Protein AF-A0A954G5I2-F1 (afdb_monomer_lite)

Sequence (548 aa):
NIELRSRTQVAGCYADHWAALVDDCKLTKLRSKATLVASGCFEQPAVFQNNDLPGVMLGSAAQRLMHLYAVKPCERAVVLAANSDGYRLALELDQAGVQVAAVIDLRSSPEETLYRDHVVEQGIPVYQQHAIYEALPTAGKTGVQAAVVCRLDDAGNVDLSSRVSIECDAIVMSVGWAPNASIFYQAGGRFEYNEQVEQLIPKADCPAGLFAAGRLNGVYDWIEQVADGTRAGLEAAAFLGNYSGSLPAAIVHRGTAPSHPYPIVAHPGKKNFVDLDEDLHLADFKNAHQEGFDNIELLKRYTTVGMGPSQGKLSNMNAVRILARLNQTGINETGTTTARPFYQPVPLKHLAGRRFHPQRRTPLDAWHNQAGALMIHAGAWLRPEYYQQTGKTREDCIYEEACNIRQNVGLIDVSTLGKLEICGPDAARFLERIYTGRFVKQKPGSLRYGLACDETGVIIEDGVIARIDDERFYVTATSSGAAAFYREMQRWAQIWEMDVTLVNATGQLAAMNIAGPHSRMVLQQLADSNLDAESFAYLSVRSARVAG

Radius of gyration: 38.22 Å; chains: 1; bounding box: 86×47×101 Å

pLDDT: mean 94.43, std 4.15, range [70.0, 98.81]

Foldseek 3Di:
DDDDDPQWDQQAAAPQQWTWIDHPPFTDIDHDPFDEDAPAWDFADFWAAPCLFPQNEELVVCCCCCPVVVHLRFQEEEFEEAALSSLVSLVSNVVSNHHYQAYEYCAQDYFPDPSVVVCVVVVHHYHHQKAFHYFDADPVSRFGQWTWMFHADPVRAGDPVRTDITGTRHYYYGAAIEALCQRVVSNVWDWDQDPQQLYTETDPPGDQRYHYADNNRVHDDPVLRVLRVVLRVQVNCVSVVNHDDDRDDHDDDDGHHSHDNASYHDDPDFQGDLANQQSDHLVLLVVCVVVPLLALVSSCVRRVALVGQQSNSHRQSNSLSSSCVVVVHDSRVSDGDHRDGRSHDDPVCNVCDDDDLQADEAPCNVVCVVQQFDWDDQARYTAGPFHDDPPDDPVRRVVVQVVCLAADKDKGWPLLWWKKKKFDPCRQVLCVVQWPDHRLPPAAQFKDKTFGADPVRHTQWIFIWHRNHNGMIITITGNNRNVVVLVVSVVVCVVVVPGIDMDGCSVVDTDMDMGYPCSQVVFVVFWPDDCDCVRPPPRGDDDTGGND

Secondary structure (DSSP, 8-state):
-----TT-EEEEEEGGGEEEEE-SS-EEEEE-SSEEE---EEEPPPB-BTTTSTTEEEHHHHHHHHHHH-----SEEEEEESSHHHHHHHHHHHHTT-EEEEEEE--SS----HHHHHHHHTT--EEETEEEEEEEEPTTSSSEEEEEEEEB-TTS-B-GGG-EEEE-SEEEEE--EEE--HHHHHTT--EEEETTTTEEEE-S-PPTTEEE-GGGGT--SHHHHHHHHHHHHHHHHHHTTS--SPPPPPP---SS-SS-S--B---SSS-BEEETTTTEEHHHHHHHHHTT--SHHHHHHHH-TT-STTTTTTTHHHHHHHHHHHHT--HHHH--PPP-S-SS---HHHHH-S-----B--TTHHHHHHTTEEEEEETTEEEEEEE--TT--HHHHHHHHHHHHHHS-EEEE-TTSEEEEEESTTHHHHHHHHBSS--TTPPTTEEEEEEEE-TTS-EEEEEEEEE-SSSEEEEEE-TTTHHHHHHHHHHHHHHTT---EEEE-TTT---EEEESTTHHHHHHTTBSS--STTTS-TTB-----B--

Structure (mmCIF, N/CA/C/O backbone):
data_AF-A0A954G5I2-F1
#
_entry.id   AF-A0A954G5I2-F1
#
loop_
_atom_site.group_PDB
_atom_site.id
_atom_site.type_symbol
_atom_site.label_atom_id
_atom_site.label_alt_id
_atom_site.label_comp_id
_atom_site.label_asym_id
_atom_site.label_entity_id
_atom_site.label_seq_id
_atom_site.pdbx_PDB_ins_code
_atom_site.Cartn_x
_atom_site.Cartn_y
_atom_site.Cartn_z
_atom_site.occupancy
_atom_site.B_iso_or_equiv
_atom_site.auth_seq_id
_atom_site.auth_comp_id
_atom_site.auth_asym_id
_atom_site.auth_atom_id
_atom_site.pdbx_PDB_model_num
ATOM 1 N N . ASN A 1 1 ? -19.754 -16.798 -13.373 1.00 83.12 1 ASN A N 1
ATOM 2 C CA . ASN A 1 1 ? -18.903 -15.588 -13.517 1.00 83.12 1 ASN A CA 1
ATOM 3 C C . ASN A 1 1 ? -18.565 -14.947 -12.161 1.00 83.12 1 ASN A C 1
ATOM 5 O O . ASN A 1 1 ? -18.223 -13.773 -12.139 1.00 83.12 1 ASN A O 1
ATOM 9 N N . ILE A 1 2 ? -18.620 -15.688 -11.048 1.00 93.81 2 ILE A N 1
ATOM 10 C CA . ILE A 1 2 ? -18.287 -15.176 -9.712 1.00 93.81 2 ILE A CA 1
ATOM 11 C C . ILE A 1 2 ? -16.994 -15.856 -9.272 1.00 93.81 2 ILE A C 1
ATOM 13 O O . ILE A 1 2 ? -16.891 -17.078 -9.356 1.00 93.81 2 ILE A O 1
ATOM 17 N N . GLU A 1 3 ? -16.024 -15.067 -8.821 1.00 95.62 3 GLU A N 1
ATOM 18 C CA . GLU A 1 3 ? -14.787 -15.559 -8.224 1.00 95.62 3 GLU A CA 1
ATOM 19 C C . GLU A 1 3 ? -14.719 -15.070 -6.775 1.00 95.62 3 GLU A C 1
ATOM 21 O O . GLU A 1 3 ? -14.665 -13.867 -6.522 1.00 95.62 3 GLU A O 1
ATOM 26 N N . LEU A 1 4 ? -14.731 -16.004 -5.824 1.00 96.06 4 LEU A N 1
ATOM 27 C CA . LEU A 1 4 ? -14.560 -15.701 -4.407 1.00 96.06 4 LEU A CA 1
ATOM 28 C C . LEU A 1 4 ? -13.098 -15.918 -4.014 1.00 96.06 4 LEU A C 1
ATOM 30 O O . LEU A 1 4 ? -12.570 -17.019 -4.157 1.00 96.06 4 LEU A O 1
ATOM 34 N N . ARG A 1 5 ? -12.459 -14.877 -3.474 1.00 95.38 5 ARG A N 1
ATOM 35 C CA . ARG A 1 5 ? -11.081 -14.936 -2.975 1.00 95.38 5 ARG A CA 1
ATOM 36 C C . ARG A 1 5 ? -11.032 -14.689 -1.471 1.00 95.38 5 ARG A C 1
ATOM 38 O O . ARG A 1 5 ? -10.978 -13.550 -1.019 1.00 95.38 5 ARG A O 1
ATOM 45 N N . SER A 1 6 ? -11.043 -15.767 -0.690 1.00 95.19 6 SER A N 1
ATOM 46 C CA . SER A 1 6 ? -10.758 -15.708 0.750 1.00 95.19 6 SER A CA 1
ATOM 47 C C . SER A 1 6 ? -9.262 -15.496 1.013 1.00 95.19 6 SER A C 1
ATOM 49 O O . SER A 1 6 ? -8.444 -15.757 0.132 1.00 95.19 6 SER A O 1
ATOM 51 N N . ARG A 1 7 ? -8.891 -15.058 2.228 1.00 94.56 7 ARG A N 1
ATOM 52 C CA . ARG A 1 7 ? -7.486 -14.775 2.617 1.00 94.56 7 ARG A CA 1
ATOM 53 C C . ARG A 1 7 ? -6.759 -13.858 1.623 1.00 94.56 7 ARG A C 1
ATOM 55 O O . ARG A 1 7 ? -5.564 -13.977 1.394 1.00 94.56 7 ARG A O 1
ATOM 62 N N . THR A 1 8 ? -7.519 -12.966 1.000 1.00 96.19 8 THR A N 1
ATOM 63 C CA . THR A 1 8 ? -7.026 -11.998 0.031 1.00 96.19 8 THR A CA 1
ATOM 64 C C . THR A 1 8 ? -7.423 -10.622 0.517 1.00 96.19 8 THR A C 1
ATOM 66 O O . THR A 1 8 ? -8.597 -10.347 0.758 1.00 96.19 8 THR A O 1
ATOM 69 N N . GLN A 1 9 ? -6.437 -9.758 0.670 1.00 95.38 9 GLN A N 1
ATOM 70 C CA . GLN A 1 9 ? -6.622 -8.397 1.121 1.00 95.38 9 GLN A CA 1
ATOM 71 C C . GLN A 1 9 ? -6.564 -7.448 -0.074 1.00 95.38 9 GLN A C 1
ATOM 73 O O . GLN A 1 9 ? -5.638 -7.517 -0.880 1.00 95.38 9 GLN A O 1
ATOM 78 N N . VAL A 1 10 ? -7.488 -6.492 -0.153 1.00 96.50 10 VAL A N 1
ATOM 79 C CA . VAL A 1 10 ? -7.258 -5.287 -0.959 1.00 96.50 10 VAL A CA 1
ATOM 80 C C . VAL A 1 10 ? -6.216 -4.442 -0.224 1.00 96.50 10 VAL A C 1
ATOM 82 O O . VAL A 1 10 ? -6.497 -3.859 0.821 1.00 96.50 10 VAL A O 1
ATOM 85 N N . ALA A 1 11 ? -4.979 -4.443 -0.711 1.00 95.69 11 ALA A N 1
ATOM 86 C CA . ALA A 1 11 ? -3.863 -3.742 -0.087 1.00 95.69 11 ALA A CA 1
ATOM 87 C C . ALA A 1 11 ? -3.871 -2.244 -0.410 1.00 95.69 11 ALA A C 1
ATOM 89 O O . ALA A 1 11 ? -3.424 -1.441 0.407 1.00 95.69 11 ALA A O 1
ATOM 90 N N . GLY A 1 12 ? -4.412 -1.863 -1.567 1.00 96.00 12 GLY A N 1
ATOM 91 C CA . GLY A 1 12 ? -4.713 -0.471 -1.862 1.00 96.00 12 GLY A CA 1
ATOM 92 C C . GLY A 1 12 ? -5.474 -0.271 -3.164 1.00 96.00 12 GLY A C 1
ATOM 93 O O . GLY A 1 12 ? -5.470 -1.149 -4.034 1.00 96.00 12 GLY A O 1
ATOM 94 N N . CYS A 1 13 ? -6.114 0.891 -3.273 1.00 95.12 13 CYS A N 1
ATOM 95 C CA . CYS A 1 13 ? -6.823 1.347 -4.466 1.00 95.12 13 CYS A CA 1
ATOM 96 C C . CYS A 1 13 ? -6.129 2.565 -5.086 1.00 95.12 13 CYS A C 1
ATOM 98 O O . CYS A 1 13 ? -5.513 3.371 -4.389 1.00 95.12 13 CYS A O 1
ATOM 100 N N . TYR A 1 14 ? -6.215 2.663 -6.409 1.00 93.00 14 TYR A N 1
ATOM 101 C CA . TYR A 1 14 ? -5.555 3.675 -7.227 1.00 93.00 14 TYR A CA 1
ATOM 102 C C . TYR A 1 14 ? -6.529 4.207 -8.287 1.00 93.00 14 TYR A C 1
ATOM 104 O O . TYR A 1 14 ? -7.643 3.696 -8.438 1.00 93.00 14 TYR A O 1
ATOM 112 N N . ALA A 1 15 ? -6.090 5.217 -9.041 1.00 87.75 15 ALA A N 1
ATOM 113 C CA . ALA A 1 15 ? -6.843 5.762 -10.167 1.00 87.75 15 ALA A CA 1
ATOM 114 C C . ALA A 1 15 ? -7.270 4.671 -11.172 1.00 87.75 15 ALA A C 1
ATOM 116 O O . ALA A 1 15 ? -6.681 3.589 -11.238 1.00 87.75 15 ALA A O 1
ATOM 117 N N . ASP A 1 16 ? -8.301 4.966 -11.966 1.00 86.25 16 ASP A N 1
ATOM 118 C CA . ASP A 1 16 ? -8.816 4.086 -13.023 1.00 86.25 16 ASP A CA 1
ATOM 119 C C . ASP A 1 16 ? -9.305 2.704 -12.547 1.00 86.25 16 ASP A C 1
ATOM 121 O O . ASP A 1 16 ? -9.186 1.712 -13.280 1.00 86.25 16 ASP A O 1
ATOM 125 N N . HIS A 1 17 ? -9.855 2.646 -11.327 1.00 89.19 17 HIS A N 1
ATOM 126 C CA . HIS A 1 17 ? -10.379 1.433 -10.682 1.00 89.19 17 HIS A CA 1
ATOM 127 C C . HIS A 1 17 ? -9.342 0.308 -10.556 1.00 89.19 17 HIS A C 1
ATOM 129 O O . HIS A 1 17 ? -9.645 -0.882 -10.694 1.00 89.19 17 HIS A O 1
ATOM 135 N N . TRP A 1 18 ? -8.093 0.686 -10.293 1.00 94.62 18 TRP A N 1
ATOM 136 C CA . TRP A 1 18 ? -7.023 -0.256 -10.006 1.00 94.62 18 TRP A CA 1
ATOM 137 C C . TRP A 1 18 ? -6.984 -0.625 -8.526 1.00 94.62 18 TRP A C 1
ATOM 139 O O . TRP A 1 18 ? -7.002 0.238 -7.650 1.00 94.62 18 TRP A O 1
ATOM 149 N N . ALA A 1 19 ? -6.862 -1.918 -8.246 1.00 95.81 19 ALA A N 1
ATOM 150 C CA . ALA A 1 19 ? -6.706 -2.463 -6.908 1.00 95.81 19 ALA A CA 1
ATOM 151 C C . ALA A 1 19 ? -5.525 -3.442 -6.861 1.00 95.81 19 ALA A C 1
ATOM 153 O O . ALA A 1 19 ? -5.378 -4.326 -7.713 1.00 95.81 19 ALA A O 1
ATOM 154 N N . ALA A 1 20 ? -4.685 -3.298 -5.837 1.00 96.62 20 ALA A N 1
ATOM 155 C CA . ALA A 1 20 ? -3.684 -4.297 -5.491 1.00 96.62 20 ALA A CA 1
ATOM 156 C C . ALA A 1 20 ? -4.313 -5.305 -4.527 1.00 96.62 20 ALA A C 1
ATOM 158 O O . ALA A 1 20 ? -4.665 -4.954 -3.403 1.00 96.62 20 ALA A O 1
ATOM 159 N N . LEU A 1 21 ? -4.448 -6.553 -4.963 1.00 96.75 21 LEU A N 1
ATOM 160 C CA . LEU A 1 21 ? -4.887 -7.663 -4.125 1.00 96.75 21 LEU A CA 1
ATOM 161 C C . LEU A 1 21 ? -3.658 -8.416 -3.627 1.00 96.75 21 LEU A C 1
ATOM 163 O O . LEU A 1 21 ? -2.799 -8.764 -4.432 1.00 96.75 21 LEU A O 1
ATOM 167 N N . VAL A 1 22 ? -3.561 -8.685 -2.334 1.00 96.62 22 VAL A N 1
ATOM 168 C CA . VAL A 1 22 ? -2.444 -9.424 -1.738 1.00 96.62 22 VAL A CA 1
ATOM 169 C C . VAL A 1 22 ? -2.990 -10.652 -1.030 1.00 96.62 22 VAL A C 1
ATOM 171 O O . VAL A 1 22 ? -3.883 -10.543 -0.193 1.00 96.62 22 VAL A O 1
ATOM 174 N N . ASP A 1 23 ? -2.456 -11.810 -1.393 1.00 94.88 23 ASP A N 1
ATOM 175 C CA . ASP A 1 23 ? -2.660 -13.078 -0.694 1.00 94.88 23 ASP A CA 1
ATOM 176 C C . ASP A 1 23 ? -1.323 -13.559 -0.094 1.00 94.88 23 ASP A C 1
ATOM 178 O O . ASP A 1 23 ? -0.299 -12.869 -0.181 1.00 94.88 23 ASP A O 1
ATOM 182 N N . ASP A 1 24 ? -1.318 -14.743 0.521 1.00 91.62 24 ASP A N 1
ATOM 183 C CA . ASP A 1 24 ? -0.135 -15.318 1.180 1.00 91.62 24 ASP A CA 1
ATOM 184 C C . ASP A 1 24 ? 1.065 -15.525 0.231 1.00 91.62 24 ASP A C 1
ATOM 186 O O . ASP A 1 24 ? 2.212 -15.636 0.676 1.00 91.62 24 ASP A O 1
ATOM 190 N N . CYS A 1 25 ? 0.818 -15.592 -1.080 1.00 90.94 25 CYS A N 1
ATOM 191 C CA . CYS A 1 25 ? 1.793 -16.000 -2.087 1.00 90.94 25 CYS A CA 1
ATOM 192 C C . CYS A 1 25 ? 2.211 -14.869 -3.035 1.00 90.94 25 CYS A C 1
ATOM 194 O O . CYS A 1 25 ? 3.329 -14.896 -3.562 1.00 90.94 25 CYS A O 1
ATOM 196 N N . LYS A 1 26 ? 1.314 -13.924 -3.338 1.00 93.50 26 LYS A N 1
ATOM 197 C CA . LYS A 1 26 ? 1.525 -12.947 -4.414 1.00 93.50 26 LYS A CA 1
ATOM 198 C C . LYS A 1 26 ? 0.724 -11.660 -4.237 1.00 93.50 26 LYS A C 1
ATOM 200 O O . LYS A 1 26 ? -0.261 -11.577 -3.510 1.00 93.50 26 LYS A O 1
ATOM 205 N N . LEU A 1 27 ? 1.130 -10.668 -5.025 1.00 95.31 27 LEU A N 1
ATOM 206 C CA . LEU A 1 27 ? 0.322 -9.501 -5.348 1.00 95.31 27 LEU A CA 1
ATOM 207 C C . LEU A 1 27 ? -0.336 -9.709 -6.718 1.00 95.31 27 LEU A C 1
ATOM 209 O O . LEU A 1 27 ? 0.344 -9.950 -7.717 1.00 95.31 27 LEU A O 1
ATOM 213 N N . THR A 1 28 ? -1.660 -9.592 -6.770 1.00 95.44 28 THR A N 1
ATOM 214 C CA . THR A 1 28 ? -2.448 -9.563 -8.001 1.00 95.44 28 THR A CA 1
ATOM 215 C C . THR A 1 28 ? -2.903 -8.143 -8.305 1.00 95.44 28 THR A C 1
ATOM 217 O O . THR A 1 28 ? -3.441 -7.428 -7.467 1.00 95.44 28 THR A O 1
ATOM 220 N N . LYS A 1 29 ? -2.692 -7.759 -9.555 1.00 94.81 29 LYS A N 1
ATOM 221 C CA . LYS A 1 29 ? -3.059 -6.483 -10.148 1.00 94.81 29 LYS A CA 1
ATOM 222 C C . LYS A 1 29 ? -4.459 -6.605 -10.761 1.00 94.81 29 LYS A C 1
ATOM 224 O O . LYS A 1 29 ? -4.598 -7.276 -11.780 1.00 94.81 29 LYS A O 1
ATOM 229 N N . LEU A 1 30 ? -5.482 -6.023 -10.127 1.00 96.31 30 LEU A N 1
ATOM 230 C CA . LEU A 1 30 ? -6.871 -6.069 -10.599 1.00 96.31 30 LEU A CA 1
ATOM 231 C C . LEU A 1 30 ? -7.308 -4.686 -11.090 1.00 96.31 30 LEU A C 1
ATOM 233 O O . LEU A 1 30 ? -7.137 -3.701 -10.381 1.00 96.31 30 LEU A O 1
ATOM 237 N N . ARG A 1 31 ? -7.930 -4.628 -12.269 1.00 96.19 31 ARG A N 1
ATOM 238 C CA . ARG A 1 31 ? -8.688 -3.461 -12.728 1.00 96.19 31 ARG A CA 1
ATOM 239 C C . ARG A 1 31 ? -10.161 -3.839 -12.808 1.00 96.19 31 ARG A C 1
ATOM 241 O O . ARG A 1 31 ? -10.505 -4.762 -13.548 1.00 96.19 31 ARG A O 1
ATOM 248 N N . SER A 1 32 ? -11.010 -3.164 -12.045 1.00 94.75 32 SER A N 1
ATOM 249 C CA . SER A 1 32 ? -12.461 -3.364 -12.083 1.00 94.75 32 SER A CA 1
ATOM 250 C C . SER A 1 32 ? -13.134 -2.308 -12.964 1.00 94.75 32 SER A C 1
ATOM 252 O O . SER A 1 32 ? -12.550 -1.281 -13.290 1.00 94.75 32 SER A O 1
ATOM 254 N N . LYS A 1 33 ? -14.366 -2.577 -13.407 1.00 95.50 33 LYS A N 1
ATOM 255 C CA . LYS A 1 33 ? -15.223 -1.556 -14.043 1.00 95.50 33 LYS A CA 1
ATOM 256 C C . LYS A 1 33 ? -16.104 -0.827 -13.023 1.00 95.50 33 LYS A C 1
ATOM 258 O O . LYS A 1 33 ? -16.538 0.282 -13.281 1.00 95.50 33 LYS A O 1
ATOM 263 N N . ALA A 1 34 ? -16.382 -1.482 -11.900 1.00 95.12 34 ALA A N 1
ATOM 264 C CA . ALA A 1 34 ? -17.103 -0.957 -10.752 1.00 95.12 34 ALA A CA 1
ATOM 265 C C . ALA A 1 34 ? -16.526 -1.597 -9.482 1.00 95.12 34 ALA A C 1
ATOM 267 O O . ALA A 1 34 ? -16.081 -2.750 -9.516 1.00 95.12 34 ALA A O 1
ATOM 268 N N . THR A 1 35 ? -16.545 -0.865 -8.375 1.00 95.62 35 THR A N 1
ATOM 269 C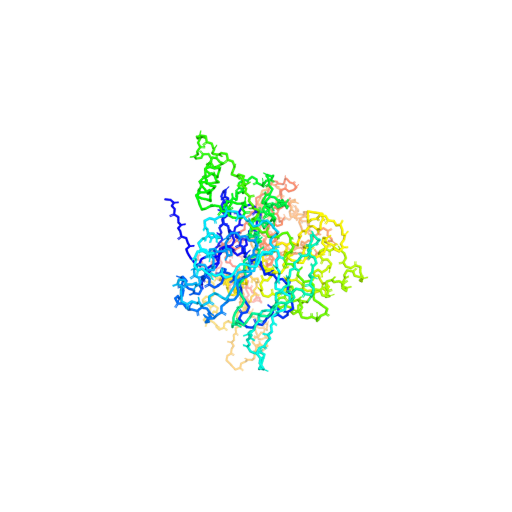 CA . THR A 1 35 ? -16.030 -1.294 -7.074 1.00 95.62 35 THR A CA 1
ATOM 270 C C . THR A 1 35 ? -17.091 -1.047 -6.013 1.00 95.62 35 THR A C 1
ATOM 272 O O . THR A 1 35 ? -17.500 0.088 -5.803 1.00 95.62 35 THR A O 1
ATOM 275 N N . LEU A 1 36 ? -17.506 -2.103 -5.318 1.00 95.88 36 LEU A N 1
ATOM 276 C CA . LEU A 1 36 ? -18.369 -2.028 -4.142 1.00 95.88 36 LEU A CA 1
ATOM 277 C C . LEU A 1 36 ? -17.520 -2.326 -2.905 1.00 95.88 36 LEU A C 1
ATOM 279 O O . LEU A 1 36 ? -16.881 -3.377 -2.831 1.00 95.88 36 LEU A O 1
ATOM 283 N N . VAL A 1 37 ? -17.501 -1.405 -1.943 1.00 96.44 37 VAL A N 1
ATOM 284 C CA . VAL A 1 37 ? -16.769 -1.554 -0.681 1.00 96.44 37 VAL A CA 1
ATOM 285 C C . VAL A 1 37 ? -17.752 -1.857 0.450 1.00 96.44 37 VAL A C 1
ATOM 287 O O . VAL A 1 37 ? -18.576 -1.026 0.815 1.00 96.44 37 VAL A O 1
ATOM 290 N N . ALA A 1 38 ? -17.643 -3.056 1.019 1.00 96.50 38 ALA A N 1
ATOM 291 C CA . ALA A 1 38 ? -18.415 -3.508 2.180 1.00 96.50 38 ALA A CA 1
ATOM 292 C C . ALA A 1 38 ? -17.460 -3.906 3.321 1.00 96.50 38 ALA A C 1
ATOM 294 O O . ALA A 1 38 ? -17.474 -5.028 3.819 1.00 96.50 38 ALA A O 1
ATOM 295 N N . SER A 1 39 ? -16.546 -3.000 3.678 1.00 95.50 39 SER A N 1
ATOM 296 C CA . SER A 1 39 ? -15.427 -3.254 4.605 1.00 95.50 39 SER A CA 1
ATOM 297 C C . SER A 1 39 ? -15.807 -3.226 6.093 1.00 95.50 39 SER A C 1
ATOM 299 O O . SER A 1 39 ? -14.960 -3.526 6.938 1.00 95.50 39 SER A O 1
ATOM 301 N N . GLY A 1 40 ? -17.057 -2.882 6.412 1.00 95.56 40 GLY A N 1
ATOM 302 C CA . GLY A 1 40 ? -17.575 -2.806 7.777 1.00 95.56 40 GLY A CA 1
ATOM 303 C C . GLY A 1 40 ? -16.984 -1.654 8.598 1.00 95.56 40 GLY A C 1
ATOM 304 O O . GLY A 1 40 ? -16.588 -0.621 8.054 1.00 95.56 40 GLY A O 1
ATOM 305 N N . CYS A 1 41 ? -16.922 -1.855 9.915 1.00 95.19 41 CYS A N 1
ATOM 306 C CA . CYS A 1 41 ? -16.420 -0.897 10.900 1.00 95.19 41 CYS A CA 1
ATOM 307 C C . CYS A 1 41 ? -15.469 -1.572 11.899 1.00 95.19 41 CYS A C 1
ATOM 309 O O . CYS A 1 41 ? -15.505 -2.789 12.080 1.00 95.19 41 CYS A O 1
ATOM 311 N N . PHE A 1 42 ? -14.652 -0.765 12.570 1.00 94.62 42 PHE A N 1
ATOM 312 C CA . PHE A 1 42 ? -13.895 -1.128 13.764 1.00 94.62 42 PHE A CA 1
ATOM 313 C C . PHE A 1 42 ? -14.633 -0.649 15.007 1.00 94.62 42 PHE A C 1
ATOM 315 O O . PHE A 1 42 ? -15.161 0.458 15.008 1.00 94.62 42 PHE A O 1
ATOM 322 N N . GLU A 1 43 ? -14.657 -1.452 16.062 1.00 95.44 43 GLU A N 1
ATOM 323 C CA . GLU A 1 43 ? -15.135 -0.988 17.363 1.00 95.44 43 GLU A CA 1
ATOM 324 C C . GLU A 1 43 ? -14.110 -0.029 17.980 1.00 95.44 43 GLU A C 1
ATOM 326 O O . GLU A 1 43 ? -12.901 -0.215 17.824 1.00 95.44 43 GLU A O 1
ATOM 331 N N . GLN A 1 44 ? -14.590 1.017 18.643 1.00 94.69 44 GLN A N 1
ATOM 332 C CA . GLN A 1 44 ? -13.752 2.046 19.251 1.00 94.69 44 GLN A CA 1
ATOM 333 C C . GLN A 1 44 ? -13.611 1.808 20.755 1.00 94.69 44 GLN A C 1
ATOM 335 O O . GLN A 1 44 ? -14.604 1.489 21.412 1.00 94.69 44 GLN A O 1
ATOM 340 N N . PRO A 1 45 ? -12.411 2.005 21.325 1.00 96.12 45 PRO A N 1
ATOM 341 C CA . PRO A 1 45 ? -12.224 1.925 22.761 1.00 96.12 45 PRO A CA 1
ATOM 342 C C . PRO A 1 45 ? -12.766 3.175 23.463 1.00 96.12 45 PRO A C 1
ATOM 344 O O . PRO A 1 45 ? -12.707 4.291 22.934 1.00 96.12 45 PRO A O 1
ATOM 347 N N . ALA A 1 46 ? -13.238 2.989 24.692 1.00 97.38 46 ALA A N 1
ATOM 348 C CA . ALA A 1 46 ? -13.444 4.076 25.636 1.00 97.38 46 ALA A CA 1
ATOM 349 C C . ALA A 1 46 ? -12.108 4.503 26.260 1.00 97.38 46 ALA A C 1
ATOM 351 O O . ALA A 1 46 ? -11.189 3.694 26.426 1.00 97.38 46 ALA A O 1
ATOM 352 N N . VAL A 1 47 ? -12.017 5.773 26.645 1.00 97.88 47 VAL A N 1
ATOM 353 C CA . VAL A 1 47 ? -10.841 6.328 27.325 1.00 97.88 47 VAL A CA 1
ATOM 354 C C . VAL A 1 47 ? -11.188 6.599 28.782 1.00 97.88 47 VAL A C 1
ATOM 356 O O . VAL A 1 47 ? -12.136 7.327 29.057 1.00 97.88 47 VAL A O 1
ATOM 359 N N . PHE A 1 48 ? -10.428 6.012 29.700 1.00 97.81 48 PHE A N 1
ATOM 360 C CA . PHE A 1 48 ? -10.532 6.192 31.151 1.00 97.81 48 PHE A CA 1
ATOM 361 C C . PHE A 1 48 ? -9.184 5.835 31.799 1.00 97.81 48 PHE A C 1
ATOM 363 O O . PHE A 1 48 ? -8.259 5.399 31.111 1.00 97.81 48 PHE A O 1
ATOM 370 N N . GLN A 1 49 ? -9.040 6.021 33.111 1.00 97.81 49 GLN A N 1
ATOM 371 C CA . GLN A 1 49 ? -7.774 5.756 33.798 1.00 97.81 49 GLN A CA 1
ATOM 372 C C . GLN A 1 49 ? -7.408 4.260 33.791 1.00 97.81 49 GLN A C 1
ATOM 374 O O . GLN A 1 49 ? -8.190 3.418 34.231 1.00 97.81 49 GLN A O 1
ATOM 379 N N . ASN A 1 50 ? -6.180 3.952 33.367 1.00 97.44 50 ASN A N 1
ATOM 380 C CA . ASN A 1 50 ? -5.614 2.604 33.221 1.00 97.44 50 ASN A CA 1
ATOM 381 C C . ASN A 1 50 ? -6.398 1.706 32.238 1.00 97.44 50 ASN A C 1
ATOM 383 O O . ASN A 1 50 ? -6.524 0.498 32.446 1.00 97.44 50 ASN A O 1
ATOM 387 N N . ASN A 1 51 ? -6.940 2.283 31.163 1.00 97.69 51 ASN A N 1
ATOM 388 C CA . ASN A 1 51 ? -7.623 1.537 30.099 1.00 97.69 51 ASN A CA 1
ATOM 389 C C . ASN A 1 51 ? -6.683 0.694 29.203 1.00 97.69 51 ASN A C 1
ATOM 391 O O . ASN A 1 51 ? -7.154 0.082 28.249 1.00 97.69 51 ASN A O 1
ATOM 395 N N . ASP A 1 52 ? -5.383 0.650 29.507 1.00 96.88 52 ASP A N 1
ATOM 396 C CA . ASP A 1 52 ? -4.354 -0.185 28.871 1.00 96.88 52 ASP A CA 1
ATOM 397 C C . ASP A 1 52 ? -4.133 -1.536 29.570 1.00 96.88 52 ASP A C 1
ATOM 399 O O . ASP A 1 52 ? -3.397 -2.385 29.065 1.00 96.88 52 ASP A O 1
ATOM 403 N N . LEU A 1 53 ? -4.717 -1.741 30.756 1.00 97.50 53 LEU A N 1
ATOM 404 C CA . LEU A 1 53 ? -4.438 -2.930 31.557 1.00 97.50 53 LEU A CA 1
ATOM 405 C C . LEU A 1 53 ? -4.878 -4.220 30.844 1.00 97.50 53 LEU A C 1
ATOM 407 O O . LEU A 1 53 ? -5.975 -4.271 30.282 1.00 97.50 53 LEU A O 1
ATOM 411 N N . PRO A 1 54 ? -4.094 -5.314 30.945 1.00 97.56 54 PRO A N 1
ATOM 412 C CA . PRO A 1 54 ? -4.555 -6.628 30.510 1.00 97.56 54 PRO A CA 1
ATOM 413 C C . PRO A 1 54 ? -5.901 -6.983 31.161 1.00 97.56 54 PRO A C 1
ATOM 415 O O . PRO A 1 54 ? -6.081 -6.806 32.363 1.00 97.56 54 PRO A O 1
ATOM 418 N N . GLY A 1 55 ? -6.857 -7.462 30.364 1.00 96.88 55 GLY A N 1
ATOM 419 C CA . GLY A 1 55 ? -8.247 -7.676 30.791 1.00 96.88 55 GLY A CA 1
ATOM 420 C C . GLY A 1 55 ? -9.200 -6.555 30.362 1.00 96.88 55 GLY A C 1
ATOM 421 O O . GLY A 1 55 ? -10.402 -6.789 30.269 1.00 96.88 55 GLY A O 1
ATOM 422 N N . VAL A 1 56 ? -8.691 -5.371 30.008 1.00 98.31 56 VAL A N 1
ATOM 423 C CA . VAL A 1 56 ? -9.472 -4.356 29.290 1.00 98.31 56 VAL A CA 1
ATOM 424 C C . VAL A 1 56 ? -9.494 -4.713 27.802 1.00 98.31 56 VAL A C 1
ATOM 426 O O . VAL A 1 56 ? -8.443 -4.843 27.175 1.00 98.31 56 VAL A O 1
ATOM 429 N N . MET A 1 57 ? -10.678 -4.910 27.218 1.00 97.88 57 MET A N 1
ATOM 430 C CA . MET A 1 57 ? -10.802 -5.315 25.813 1.00 97.88 57 MET A CA 1
ATOM 431 C C . MET A 1 57 ? -12.096 -4.836 25.147 1.00 97.88 57 MET A C 1
ATOM 433 O O . MET A 1 57 ? -13.080 -4.495 25.800 1.00 97.88 57 MET A O 1
ATOM 437 N N . LEU A 1 58 ? -12.096 -4.838 23.814 1.00 98.19 58 LEU A N 1
ATOM 438 C CA . LEU A 1 58 ? -13.276 -4.550 22.999 1.00 98.19 58 LEU A CA 1
ATOM 439 C C . LEU A 1 58 ? -14.288 -5.707 23.053 1.00 98.19 58 LEU A C 1
ATOM 441 O O . LEU A 1 58 ? -13.903 -6.880 23.087 1.00 98.19 58 LEU A O 1
ATOM 445 N N . GLY A 1 59 ? -15.578 -5.384 22.989 1.00 97.62 59 GLY A N 1
ATOM 446 C CA . GLY A 1 59 ? -16.684 -6.339 22.957 1.00 97.62 59 GLY A CA 1
ATOM 447 C C . GLY A 1 59 ? -16.585 -7.324 21.805 1.00 97.62 59 GLY A C 1
ATOM 448 O O . GLY A 1 59 ? -16.636 -8.536 22.003 1.00 97.62 59 GLY A O 1
ATOM 449 N N . SER A 1 60 ? -16.326 -6.813 20.607 1.00 96.62 60 SER A N 1
ATOM 450 C CA . SER A 1 60 ? -16.095 -7.607 19.400 1.00 96.62 60 SER A CA 1
ATOM 451 C C . SER A 1 60 ? -14.871 -8.525 19.510 1.00 96.62 60 SER A C 1
ATOM 453 O O . SER A 1 60 ? -14.863 -9.609 18.921 1.00 96.62 60 SER A O 1
ATOM 455 N N . ALA A 1 61 ? -13.850 -8.150 20.292 1.00 97.00 61 ALA A N 1
ATOM 456 C CA . ALA A 1 61 ? -12.708 -9.020 20.570 1.00 97.00 61 ALA A CA 1
ATOM 457 C C . ALA A 1 61 ? -13.098 -10.169 21.514 1.00 97.00 61 ALA A C 1
ATOM 459 O O . ALA A 1 61 ? -12.781 -11.323 21.217 1.00 97.00 61 ALA A O 1
ATOM 460 N N . ALA A 1 62 ? -13.848 -9.884 22.585 1.00 97.94 62 ALA A N 1
ATOM 461 C CA . ALA A 1 62 ? -14.386 -10.908 23.484 1.00 97.94 62 ALA A CA 1
ATOM 462 C C . ALA A 1 62 ? -15.336 -11.871 22.751 1.00 97.94 62 ALA A C 1
ATOM 464 O O . ALA A 1 62 ? -15.195 -13.088 22.856 1.00 97.94 62 ALA A O 1
ATOM 465 N N . GLN A 1 63 ? -16.237 -11.344 21.918 1.00 97.50 63 GLN A N 1
ATOM 466 C CA . GLN A 1 63 ? -17.113 -12.143 21.055 1.00 97.50 63 GLN A CA 1
ATOM 467 C C . GLN A 1 63 ? -16.321 -13.042 20.111 1.00 97.50 63 GLN A C 1
ATOM 469 O O . GLN A 1 63 ? -16.680 -14.199 19.911 1.00 97.50 63 GLN A O 1
ATOM 474 N N . ARG A 1 64 ? -15.219 -12.546 19.539 1.00 97.38 64 ARG A N 1
ATOM 475 C CA . ARG A 1 64 ? -14.358 -13.362 18.680 1.00 97.38 64 ARG A CA 1
ATOM 476 C C . ARG A 1 64 ? -13.678 -14.488 19.463 1.00 97.38 64 ARG A C 1
ATOM 478 O O . ARG A 1 64 ? -13.607 -15.600 18.948 1.00 97.38 64 ARG A O 1
ATOM 485 N N . LEU A 1 65 ? -13.202 -14.228 20.683 1.00 97.81 65 LEU A N 1
ATOM 486 C CA . LEU A 1 65 ? -12.658 -15.272 21.560 1.00 97.81 65 LEU A CA 1
ATOM 487 C C . LEU A 1 65 ? -13.695 -16.373 21.808 1.00 97.81 65 LEU A C 1
ATOM 489 O O . LEU A 1 65 ? -13.400 -17.538 21.552 1.00 97.81 65 LEU A O 1
ATOM 493 N N . MET A 1 66 ? -14.918 -16.002 22.189 1.00 97.56 66 MET A N 1
ATOM 494 C CA . MET A 1 66 ? -15.989 -16.956 22.492 1.00 97.56 66 MET A CA 1
ATOM 495 C C . MET A 1 66 ? -16.477 -17.705 21.246 1.00 97.56 66 MET A C 1
ATOM 497 O O . MET A 1 66 ? -16.410 -18.930 21.189 1.00 97.56 66 MET A O 1
ATOM 501 N N . HIS A 1 67 ? -16.926 -16.981 20.220 1.00 97.00 67 HIS A N 1
ATOM 502 C CA . HIS A 1 67 ? -17.679 -17.567 19.105 1.00 97.00 67 HIS A CA 1
ATOM 503 C C . HIS A 1 67 ? -16.798 -18.161 18.006 1.00 97.00 67 HIS A C 1
ATOM 505 O O . HIS A 1 67 ? -17.207 -19.112 17.345 1.00 97.00 67 HIS A O 1
ATOM 511 N N . LEU A 1 68 ? -15.597 -17.613 17.782 1.00 96.75 68 LEU A N 1
ATOM 512 C CA . LEU A 1 68 ? -14.693 -18.110 16.736 1.00 96.75 68 LEU A CA 1
ATOM 513 C C . LEU A 1 68 ? -13.630 -19.063 17.286 1.00 96.75 68 LEU A C 1
ATOM 515 O O . LEU A 1 68 ? -13.232 -19.993 16.585 1.00 96.75 68 LEU A O 1
ATOM 519 N N . TYR A 1 69 ? -13.151 -18.820 18.508 1.00 97.38 69 TYR A N 1
ATOM 520 C CA . TYR A 1 69 ? -12.044 -19.579 19.090 1.00 97.38 69 TYR A CA 1
ATOM 521 C C . TYR A 1 69 ? -12.450 -20.481 20.260 1.00 97.38 69 TYR A C 1
ATOM 523 O O . TYR A 1 69 ? -11.607 -21.247 20.718 1.00 97.38 69 TYR A O 1
ATOM 531 N N . ALA A 1 70 ? -13.711 -20.436 20.712 1.00 96.62 70 ALA A N 1
ATOM 532 C CA . ALA A 1 70 ? -14.197 -21.188 21.873 1.00 96.62 70 ALA A CA 1
ATOM 533 C C . ALA A 1 70 ? -13.359 -20.945 23.146 1.00 96.62 70 ALA A C 1
ATOM 535 O O . ALA A 1 70 ? -13.145 -21.846 23.956 1.00 96.62 70 ALA A O 1
ATOM 536 N N . VAL A 1 71 ? -12.865 -19.716 23.312 1.00 97.56 71 VAL A N 1
ATOM 537 C CA . VAL A 1 71 ? -12.078 -19.274 24.466 1.00 97.56 71 VAL A CA 1
ATOM 538 C C . VAL A 1 71 ? -12.948 -18.391 25.351 1.00 97.56 71 VAL A C 1
ATOM 540 O O . VAL A 1 71 ? -13.440 -17.351 24.911 1.00 97.56 71 VAL A O 1
ATOM 543 N N . LYS A 1 72 ? -13.092 -18.786 26.620 1.00 97.31 72 LYS A N 1
ATOM 544 C CA . LYS A 1 72 ? -13.679 -17.943 27.664 1.00 97.31 72 LYS A CA 1
ATOM 545 C C . LYS A 1 72 ? -12.748 -16.740 27.910 1.00 97.31 72 LYS A C 1
ATOM 547 O O . LYS A 1 72 ? -11.583 -16.966 28.239 1.00 97.31 72 LYS A O 1
ATOM 552 N N . PRO A 1 73 ? -13.202 -15.485 27.724 1.00 97.06 73 PRO A N 1
ATOM 553 C CA . PRO A 1 73 ? -12.306 -14.326 27.719 1.00 97.06 73 PRO A CA 1
ATOM 554 C C . PRO A 1 73 ? -11.791 -13.943 29.113 1.00 97.06 73 PRO A C 1
ATOM 556 O O . PRO A 1 73 ? -10.729 -13.337 29.218 1.00 97.06 73 PRO A O 1
ATOM 559 N N . CYS A 1 74 ? -12.554 -14.257 30.162 1.00 97.75 74 CYS A N 1
ATOM 560 C CA . CYS A 1 74 ? -12.294 -13.900 31.559 1.00 97.75 74 CYS A CA 1
ATOM 561 C C . CYS A 1 74 ? -13.250 -14.667 32.487 1.00 97.75 74 CYS A C 1
ATOM 563 O O . CYS A 1 74 ? -14.201 -15.278 31.997 1.00 97.75 74 CYS A O 1
ATOM 565 N N . GLU A 1 75 ? -13.039 -14.640 33.805 1.00 98.19 75 GLU A N 1
ATOM 566 C CA . GLU A 1 75 ? -13.952 -15.273 34.765 1.00 98.19 75 GLU A CA 1
ATOM 567 C C . GLU A 1 75 ? -15.091 -14.344 35.196 1.00 98.19 75 GLU A C 1
ATOM 569 O O . GLU A 1 75 ? -16.233 -14.801 35.308 1.00 98.19 75 GLU A O 1
ATOM 574 N N . ARG A 1 76 ? -14.809 -13.051 35.405 1.00 98.56 76 ARG A N 1
ATOM 575 C CA . ARG A 1 76 ? -15.768 -12.065 35.911 1.00 98.56 76 ARG A CA 1
ATOM 576 C C . ARG A 1 76 ? -15.604 -10.704 35.229 1.00 98.56 76 ARG A C 1
ATOM 578 O O . ARG A 1 76 ? -14.675 -9.955 35.521 1.00 98.56 76 ARG A O 1
ATOM 585 N N . ALA A 1 77 ? -16.574 -10.329 34.400 1.00 98.56 77 ALA A N 1
ATOM 586 C CA . ALA A 1 77 ? -16.511 -9.121 33.579 1.00 98.56 77 ALA A CA 1
ATOM 587 C C . ALA A 1 77 ? -17.389 -7.980 34.103 1.00 98.56 77 ALA A C 1
ATOM 589 O O . ALA A 1 77 ? -18.533 -8.196 34.504 1.00 98.56 77 ALA A O 1
ATOM 590 N N . VAL A 1 78 ? -16.901 -6.746 33.987 1.00 98.81 78 VAL A N 1
ATOM 591 C CA . VAL A 1 78 ? -17.752 -5.548 33.917 1.00 98.81 78 VAL A CA 1
ATOM 592 C C . VAL A 1 78 ? -17.902 -5.149 32.452 1.00 98.81 78 VAL A C 1
ATOM 594 O O . VAL A 1 78 ? -16.907 -5.028 31.735 1.00 98.81 78 VAL A O 1
ATOM 597 N N . VAL A 1 79 ? -19.138 -4.936 32.000 1.00 98.69 79 VAL A N 1
ATOM 598 C CA . VAL A 1 79 ? -19.422 -4.524 30.620 1.00 98.69 79 VAL A CA 1
ATOM 599 C C . VAL A 1 79 ? -19.683 -3.024 30.569 1.00 98.69 79 VAL A C 1
ATOM 601 O O . VAL A 1 79 ? -20.597 -2.538 31.226 1.00 98.69 79 VAL A O 1
ATOM 604 N N . LEU A 1 80 ? -18.910 -2.285 29.775 1.00 98.50 80 LEU A N 1
ATOM 605 C CA . LEU A 1 80 ? -19.169 -0.877 29.469 1.00 98.50 80 LEU A CA 1
ATOM 606 C C . LEU A 1 80 ? -19.966 -0.779 28.166 1.00 98.50 80 LEU A C 1
ATOM 608 O O . LEU A 1 80 ? -19.458 -1.132 27.104 1.00 98.50 80 LEU A O 1
ATOM 612 N N . ALA A 1 81 ? -21.193 -0.281 28.241 1.00 96.81 81 ALA A N 1
ATOM 613 C CA . ALA A 1 81 ? -22.105 -0.146 27.118 1.00 96.81 81 ALA A CA 1
ATOM 614 C C . ALA A 1 81 ? -22.379 1.329 26.795 1.00 96.81 81 ALA A C 1
ATOM 616 O O . ALA A 1 81 ? -22.489 2.179 27.678 1.00 96.81 81 ALA A O 1
ATOM 617 N N . ALA A 1 82 ? -22.534 1.626 25.510 1.00 94.25 82 ALA A N 1
ATOM 618 C CA . ALA A 1 82 ? -23.121 2.882 25.040 1.00 94.25 82 ALA A CA 1
ATOM 619 C C . ALA A 1 82 ? -24.095 2.675 23.871 1.00 94.25 82 ALA A C 1
ATOM 621 O O . ALA A 1 82 ? -24.471 3.616 23.178 1.00 94.25 82 ALA A O 1
ATOM 622 N N . ASN A 1 83 ? -24.467 1.421 23.633 1.00 93.19 83 ASN A N 1
ATOM 623 C CA . ASN A 1 83 ? -25.326 0.955 22.559 1.00 93.19 83 ASN A CA 1
ATOM 624 C C . ASN A 1 83 ? -25.982 -0.371 22.991 1.00 93.19 83 ASN A C 1
ATOM 626 O O . ASN A 1 83 ? -25.655 -0.938 24.038 1.00 93.19 83 ASN A O 1
ATOM 630 N N . SER A 1 84 ? -26.932 -0.866 22.202 1.00 91.12 84 SER A N 1
ATOM 631 C CA . SER A 1 84 ? -27.597 -2.151 22.452 1.00 91.12 84 SER A CA 1
ATOM 632 C C . SER A 1 84 ? -26.672 -3.365 22.300 1.00 91.12 84 SER A C 1
ATOM 634 O O . SER A 1 84 ? -26.879 -4.380 22.970 1.00 91.12 84 SER A O 1
ATOM 636 N N . ASP A 1 85 ? -25.604 -3.246 21.505 1.00 92.75 85 ASP A N 1
ATOM 637 C CA . ASP A 1 85 ? -24.569 -4.275 21.361 1.00 92.75 85 ASP A CA 1
ATOM 638 C C . ASP A 1 85 ? -23.870 -4.592 22.695 1.00 92.75 85 ASP A C 1
ATOM 640 O O . ASP A 1 85 ? -23.560 -5.755 22.952 1.00 92.75 85 ASP A O 1
ATOM 644 N N . GLY A 1 86 ? -23.689 -3.607 23.583 1.00 95.81 86 GLY A N 1
ATOM 645 C CA . GLY A 1 86 ? -23.147 -3.829 24.928 1.00 95.81 86 GLY A CA 1
ATOM 646 C C . GLY A 1 86 ? -24.034 -4.721 25.808 1.00 95.81 86 GLY A C 1
ATOM 647 O O . GLY A 1 86 ? -23.527 -5.588 26.517 1.00 95.81 86 GLY A O 1
ATOM 648 N N . TYR A 1 87 ? -25.360 -4.583 25.723 1.00 96.12 87 TYR A N 1
ATOM 649 C CA . TYR A 1 87 ? -26.283 -5.476 26.438 1.00 96.12 87 TYR A CA 1
ATOM 650 C C . TYR A 1 87 ? -26.274 -6.888 25.851 1.00 96.12 87 TYR A C 1
ATOM 652 O O . TYR A 1 87 ? -26.213 -7.865 26.596 1.00 96.12 87 TYR A O 1
ATOM 660 N N . ARG A 1 88 ? -26.265 -7.009 24.517 1.00 95.50 88 ARG A N 1
ATOM 661 C CA . ARG A 1 88 ? -26.125 -8.308 23.841 1.00 95.50 88 ARG A CA 1
ATOM 662 C C . ARG A 1 88 ? -24.825 -9.007 24.246 1.00 95.50 88 ARG A C 1
ATOM 664 O O . ARG A 1 88 ? -24.838 -10.192 24.558 1.00 95.50 88 ARG A O 1
ATOM 671 N N . LEU A 1 89 ? -23.719 -8.267 24.287 1.00 97.38 89 LEU A N 1
ATOM 672 C CA . LEU A 1 89 ? -22.422 -8.761 24.738 1.00 97.38 89 LEU A CA 1
ATOM 673 C C . LEU A 1 89 ? -22.473 -9.302 26.174 1.00 97.38 89 LEU A C 1
ATOM 675 O O . LEU A 1 89 ? -21.893 -10.351 26.432 1.00 97.38 89 LEU A O 1
ATOM 679 N N . ALA A 1 90 ? -23.163 -8.619 27.093 1.00 98.12 90 ALA A N 1
ATOM 680 C CA . ALA A 1 90 ? -23.328 -9.097 28.465 1.00 98.12 90 ALA A CA 1
ATOM 681 C C . ALA A 1 90 ? -24.040 -10.461 28.513 1.00 98.12 90 ALA A C 1
ATOM 683 O O . ALA A 1 90 ? -23.553 -11.382 29.161 1.00 98.12 90 ALA A O 1
ATOM 684 N N . LEU A 1 91 ? -25.132 -10.621 27.761 1.00 97.81 91 LEU A N 1
ATOM 685 C CA . LEU A 1 91 ? -25.848 -11.899 27.667 1.00 97.81 91 LEU A CA 1
ATOM 686 C C . LEU A 1 91 ? -24.981 -13.007 27.055 1.00 97.81 91 LEU A C 1
ATOM 688 O O . LEU A 1 91 ? -25.010 -14.146 27.508 1.00 97.81 91 LEU A O 1
ATOM 692 N N . GLU A 1 92 ? -24.193 -12.686 26.027 1.00 97.62 92 GLU A N 1
ATOM 693 C CA . GLU A 1 92 ? -23.296 -13.656 25.390 1.00 97.62 92 GLU A CA 1
ATOM 694 C C . GLU A 1 92 ? -22.142 -14.082 26.309 1.00 97.62 92 GLU A C 1
ATOM 696 O O . GLU A 1 92 ? -21.751 -15.248 26.297 1.00 97.62 92 GLU A O 1
ATOM 701 N N . LEU A 1 93 ? -21.615 -13.160 27.123 1.00 98.31 93 LEU A N 1
ATOM 702 C CA . LEU A 1 93 ? -20.621 -13.464 28.154 1.00 98.31 93 LEU A CA 1
ATOM 703 C C . LEU A 1 93 ? -21.201 -14.413 29.212 1.00 98.31 93 LEU A C 1
ATOM 705 O O . LEU A 1 93 ? -20.572 -15.427 29.521 1.00 98.31 93 LEU A O 1
ATOM 709 N N . ASP A 1 94 ? -22.406 -14.124 29.710 1.00 97.44 94 ASP A N 1
ATOM 710 C CA . ASP A 1 94 ? -23.116 -14.981 30.668 1.00 97.44 94 ASP A CA 1
ATOM 711 C C . ASP A 1 94 ? -23.346 -16.394 30.102 1.00 97.44 94 ASP A C 1
ATOM 713 O O . ASP A 1 94 ? -22.977 -17.393 30.723 1.00 97.44 94 ASP A O 1
ATOM 717 N N . GLN A 1 95 ? -23.824 -16.490 28.856 1.00 96.31 95 GLN A N 1
ATOM 718 C CA . GLN A 1 95 ? -24.011 -17.768 28.155 1.00 96.31 95 GLN A CA 1
ATOM 719 C C . GLN A 1 95 ? -22.707 -18.553 27.962 1.00 96.31 95 GLN A C 1
ATOM 721 O O . GLN A 1 95 ? -22.718 -19.785 27.975 1.00 96.31 95 GLN A O 1
ATOM 726 N N . ALA A 1 96 ? -21.576 -17.862 27.803 1.00 96.62 96 ALA A N 1
ATOM 727 C CA . ALA A 1 96 ? -20.250 -18.474 27.734 1.00 96.62 96 ALA A CA 1
ATOM 728 C C . ALA A 1 96 ? -19.669 -18.837 29.117 1.00 96.62 96 ALA A C 1
ATOM 730 O O . ALA A 1 96 ? -18.526 -19.296 29.211 1.00 96.62 96 ALA A O 1
ATOM 731 N N . GLY A 1 97 ? -20.438 -18.644 30.194 1.00 96.81 97 GLY A N 1
ATOM 732 C CA . GLY A 1 97 ? -20.059 -18.965 31.568 1.00 96.81 97 GLY A CA 1
ATOM 733 C C . GLY A 1 97 ? -19.182 -17.911 32.244 1.00 96.81 97 GLY A C 1
ATOM 734 O O . GLY A 1 97 ? -18.532 -18.223 33.245 1.00 96.81 97 GLY A O 1
ATOM 735 N N . VAL A 1 98 ? -19.103 -16.692 31.703 1.00 98.19 98 VAL A N 1
ATOM 736 C CA . VAL A 1 98 ? -18.460 -15.544 32.361 1.00 98.19 98 VAL A CA 1
ATOM 737 C C . VAL A 1 98 ? -19.441 -14.939 33.356 1.00 98.19 98 VAL A C 1
ATOM 739 O O . VAL A 1 98 ? -20.577 -14.637 33.010 1.00 98.19 98 VAL A O 1
ATOM 742 N N . GLN A 1 99 ? -19.000 -14.691 34.586 1.00 98.31 99 GLN A N 1
ATOM 743 C CA . GLN A 1 99 ? -19.832 -13.998 35.559 1.00 98.31 99 GLN A CA 1
ATOM 744 C C . GLN A 1 99 ? -19.888 -12.500 35.229 1.00 98.31 99 GLN A C 1
ATOM 746 O O . GLN A 1 99 ? -18.939 -11.760 35.499 1.00 98.31 99 GLN A O 1
ATOM 751 N N . VAL A 1 100 ? -21.001 -12.016 34.680 1.00 98.50 100 VAL A N 1
ATOM 752 C CA . VAL A 1 100 ? -21.166 -10.576 34.433 1.00 98.50 100 VAL A CA 1
ATOM 753 C C . VAL A 1 100 ? -21.480 -9.863 35.746 1.00 98.50 100 VAL A C 1
ATOM 755 O O . VAL A 1 100 ? -22.555 -10.000 36.322 1.00 98.50 100 VAL A O 1
ATOM 758 N N . ALA A 1 101 ? -20.508 -9.100 36.238 1.00 98.38 101 ALA A N 1
ATOM 759 C CA . ALA A 1 101 ? -20.590 -8.378 37.499 1.00 98.38 101 ALA A CA 1
ATOM 760 C C . ALA A 1 101 ? -21.580 -7.208 37.441 1.00 98.38 101 ALA A C 1
ATOM 762 O O . ALA A 1 101 ? -22.299 -6.968 38.410 1.00 98.38 101 ALA A O 1
ATOM 763 N N . ALA A 1 102 ? -21.569 -6.469 36.330 1.00 98.44 102 ALA A N 1
ATOM 764 C CA . ALA A 1 102 ? -22.453 -5.342 36.064 1.00 98.44 102 ALA A CA 1
ATOM 765 C C . ALA A 1 102 ? -22.362 -4.908 34.594 1.00 98.44 102 ALA A C 1
ATOM 767 O O . ALA A 1 102 ? -21.320 -5.076 33.951 1.00 98.44 102 ALA A O 1
ATOM 768 N N . VAL A 1 103 ? -23.424 -4.264 34.110 1.00 98.38 103 VAL A N 1
ATOM 769 C CA . VAL A 1 103 ? -23.419 -3.456 32.887 1.00 98.38 103 VAL A CA 1
ATOM 770 C C . VAL A 1 103 ? -23.451 -1.979 33.268 1.00 98.38 103 VAL A C 1
ATOM 772 O O . VAL A 1 103 ? -24.323 -1.531 34.010 1.00 98.38 103 VAL A O 1
ATOM 775 N N . ILE A 1 104 ? -22.496 -1.217 32.753 1.00 98.06 104 ILE A N 1
ATOM 776 C CA . ILE A 1 104 ? -22.345 0.220 32.964 1.00 98.06 104 ILE A CA 1
ATOM 777 C C . ILE A 1 104 ? -22.757 0.903 31.665 1.00 98.06 104 ILE A C 1
ATOM 779 O O . ILE A 1 104 ? -22.045 0.776 30.673 1.00 98.06 104 ILE A O 1
ATOM 783 N N . ASP A 1 105 ? -23.907 1.576 31.642 1.00 96.06 105 ASP A N 1
ATOM 784 C CA . ASP A 1 105 ? -24.384 2.283 30.449 1.00 96.06 105 ASP A CA 1
ATOM 785 C C . ASP A 1 105 ? -24.078 3.781 30.554 1.00 96.06 105 ASP A C 1
ATOM 787 O O . ASP A 1 105 ? -24.569 4.463 31.462 1.00 96.06 105 ASP A O 1
ATOM 791 N N . LEU A 1 106 ? -23.288 4.288 29.602 1.00 94.75 106 LEU A N 1
ATOM 792 C CA . LEU A 1 106 ? -22.918 5.705 29.506 1.00 94.75 106 LEU A CA 1
ATOM 793 C C . LEU A 1 106 ? -24.131 6.620 29.288 1.00 94.75 106 LEU A C 1
ATOM 795 O O . LEU A 1 106 ? -24.079 7.806 29.617 1.00 94.75 106 LEU A O 1
ATOM 799 N N . ARG A 1 107 ? -25.223 6.097 28.724 1.00 91.81 107 ARG A N 1
ATOM 800 C CA . ARG A 1 107 ? -26.384 6.890 28.315 1.00 91.81 107 ARG A CA 1
ATOM 801 C C . ARG A 1 107 ? -27.281 7.215 29.506 1.00 91.81 107 ARG A C 1
ATOM 803 O O . ARG A 1 107 ? -27.557 6.368 30.354 1.00 91.81 107 ARG A O 1
ATOM 810 N N . SER A 1 108 ? -27.802 8.440 29.518 1.00 87.56 108 SER A N 1
ATOM 811 C CA . SER A 1 108 ? -28.853 8.874 30.450 1.00 87.56 108 SER A CA 1
ATOM 812 C C . SER A 1 108 ? -30.217 8.267 30.117 1.00 87.56 108 SER A C 1
ATOM 814 O O . SER A 1 108 ? -31.002 7.972 31.013 1.00 87.56 108 SER A O 1
ATOM 816 N N . SER A 1 109 ? -30.479 8.036 28.830 1.00 83.19 109 SER A N 1
ATOM 817 C CA . SER A 1 109 ? -31.662 7.343 28.324 1.00 83.19 109 SER A CA 1
ATOM 818 C C . SER A 1 109 ? -31.205 6.168 27.454 1.00 83.19 109 SER A C 1
ATOM 820 O O . SER A 1 109 ? -30.924 6.350 26.266 1.00 83.19 109 SER A O 1
ATOM 822 N N . PRO A 1 110 ? -31.007 4.976 28.045 1.00 72.50 110 PRO A N 1
ATOM 823 C CA . PRO A 1 110 ? -30.631 3.802 27.279 1.00 72.50 110 PRO A CA 1
ATOM 824 C C . PRO A 1 110 ? -31.793 3.347 26.404 1.00 72.50 110 PRO A C 1
ATOM 826 O O . PRO A 1 110 ? -32.960 3.491 26.760 1.00 72.50 110 PRO A O 1
ATOM 829 N N . GLU A 1 111 ? -31.446 2.775 25.259 1.00 74.75 111 GLU A N 1
ATOM 830 C CA . GLU A 1 111 ? -32.411 2.241 24.306 1.00 74.75 111 GLU A CA 1
ATOM 831 C C . GLU A 1 111 ? -33.261 1.133 24.950 1.00 74.75 111 GLU A C 1
ATOM 833 O O . GLU A 1 111 ? -32.728 0.197 25.560 1.00 74.75 111 GLU A O 1
ATOM 838 N N . GLU A 1 112 ? -34.583 1.233 24.800 1.00 76.19 112 GLU A N 1
ATOM 839 C CA . GLU A 1 112 ? -35.515 0.170 25.174 1.00 76.19 112 GLU A CA 1
ATOM 840 C C . GLU A 1 112 ? -35.346 -0.989 24.190 1.00 76.19 112 GLU A C 1
ATOM 842 O O . GLU A 1 112 ? -35.848 -0.971 23.068 1.00 76.19 112 GLU A O 1
ATOM 847 N N . THR A 1 113 ? -34.571 -1.989 24.600 1.00 82.56 113 THR A N 1
ATOM 848 C CA . THR A 1 113 ? -34.285 -3.171 23.789 1.00 82.56 113 THR A CA 1
ATOM 849 C C . THR A 1 113 ? -34.564 -4.430 24.577 1.00 82.56 113 THR A C 1
ATOM 851 O O . THR A 1 113 ? -34.309 -4.489 25.780 1.00 82.56 113 THR A O 1
ATOM 854 N N . LEU A 1 114 ? -34.966 -5.482 23.860 1.00 88.38 114 LEU A N 1
ATOM 855 C CA . LEU A 1 114 ? -35.120 -6.811 24.444 1.00 88.38 114 LEU A CA 1
ATOM 856 C C . LEU A 1 114 ? -33.836 -7.250 25.161 1.00 88.38 114 LEU A C 1
ATOM 858 O O . LEU A 1 114 ? -33.918 -7.820 26.239 1.00 88.38 114 LEU A O 1
ATOM 862 N N . TYR A 1 115 ? -32.650 -6.936 24.626 1.00 92.62 115 TYR A N 1
ATOM 863 C CA . TYR A 1 115 ? -31.386 -7.286 25.279 1.00 92.62 115 TYR A CA 1
ATOM 864 C C . TYR A 1 115 ? -31.251 -6.672 26.670 1.00 92.62 115 TYR A C 1
ATOM 866 O O . TYR A 1 115 ? -30.848 -7.363 27.601 1.00 92.62 115 TYR A O 1
ATOM 874 N N . ARG A 1 116 ? -31.607 -5.393 26.828 1.00 91.94 116 ARG A N 1
ATOM 875 C CA . ARG A 1 116 ? -31.571 -4.734 28.134 1.00 91.94 116 ARG A CA 1
ATOM 876 C C . ARG A 1 116 ? -32.522 -5.418 29.116 1.00 91.94 116 ARG A C 1
ATOM 878 O O . ARG A 1 116 ? -32.127 -5.669 30.251 1.00 91.94 116 ARG A O 1
ATOM 885 N N . ASP A 1 117 ? -33.739 -5.723 28.679 1.00 92.44 117 ASP A N 1
ATOM 886 C CA . ASP A 1 117 ? -34.741 -6.361 29.535 1.00 92.44 117 ASP A CA 1
ATOM 887 C C . ASP A 1 117 ? -34.269 -7.747 29.994 1.00 92.44 117 ASP A C 1
ATOM 889 O O . ASP A 1 117 ? -34.297 -8.038 31.186 1.00 92.44 117 ASP A O 1
ATOM 893 N N . HIS A 1 118 ? -33.689 -8.543 29.089 1.00 94.88 118 HIS A N 1
ATOM 894 C CA . HIS A 1 118 ? -33.131 -9.858 29.426 1.00 94.88 118 HIS A CA 1
ATOM 895 C C . HIS A 1 118 ? -31.943 -9.764 30.399 1.00 94.88 118 HIS A C 1
ATOM 897 O O . HIS A 1 118 ? -31.824 -10.597 31.294 1.00 94.88 118 HIS A O 1
ATOM 903 N N . VAL A 1 119 ? -31.075 -8.748 30.273 1.00 95.75 119 VAL A N 1
ATOM 904 C CA . VAL A 1 119 ? -29.971 -8.516 31.231 1.00 95.75 119 VAL A CA 1
ATOM 905 C C . VAL A 1 119 ? -30.528 -8.273 32.637 1.00 95.75 119 VAL A C 1
ATOM 907 O O . VAL A 1 119 ? -30.027 -8.834 33.612 1.00 95.75 119 VAL A O 1
ATOM 910 N N . VAL A 1 120 ? -31.593 -7.472 32.746 1.00 93.06 120 VAL A N 1
ATOM 911 C CA . VAL A 1 120 ? -32.258 -7.188 34.026 1.00 93.06 120 VAL A CA 1
ATOM 912 C C . VAL A 1 120 ? -32.966 -8.432 34.574 1.00 93.06 120 VAL A C 1
ATOM 914 O O . VAL A 1 120 ? -32.855 -8.713 35.767 1.00 93.06 120 VAL A O 1
ATOM 917 N N . GLU A 1 121 ? -33.647 -9.207 33.727 1.00 94.25 121 GLU A N 1
ATOM 918 C CA . GLU A 1 121 ? -34.321 -10.460 34.107 1.00 94.25 121 GLU A CA 1
ATOM 919 C C . GLU A 1 121 ? -33.347 -11.533 34.613 1.00 94.25 121 GLU A C 1
ATOM 921 O O . GLU A 1 121 ? -33.677 -12.275 35.539 1.00 94.25 121 GLU A O 1
ATOM 926 N N . GLN A 1 122 ? -32.128 -11.584 34.068 1.00 94.56 122 GLN A N 1
ATOM 927 C CA . GLN A 1 122 ? -31.050 -12.448 34.564 1.00 94.56 122 GLN A CA 1
ATOM 928 C C . GLN A 1 122 ? -30.444 -11.969 35.898 1.00 94.56 122 GLN A C 1
ATOM 930 O O . GLN A 1 122 ? -29.586 -12.643 36.468 1.00 94.56 122 GLN A O 1
ATOM 935 N N . GLY A 1 123 ? -30.887 -10.822 36.422 1.00 95.44 123 GLY A N 1
ATOM 936 C CA . GLY A 1 123 ? -30.400 -10.261 37.680 1.00 95.44 123 GLY A CA 1
ATOM 937 C C . GLY A 1 123 ? -29.027 -9.593 37.574 1.00 95.44 123 GLY A C 1
ATOM 938 O O . GLY A 1 123 ? -28.400 -9.340 38.604 1.00 95.44 123 GLY A O 1
ATOM 939 N N . ILE A 1 124 ? -28.553 -9.295 36.359 1.00 97.25 124 ILE A N 1
ATOM 940 C CA . ILE A 1 124 ? -27.293 -8.579 36.149 1.00 97.25 124 ILE A CA 1
ATOM 941 C C . ILE A 1 124 ? -27.518 -7.091 36.480 1.00 97.25 124 ILE A C 1
ATOM 943 O O . ILE A 1 124 ? -28.386 -6.453 35.875 1.00 97.25 124 ILE A O 1
ATOM 947 N N . PRO A 1 125 ? -26.750 -6.493 37.413 1.00 96.94 125 PRO A N 1
ATOM 948 C CA . PRO A 1 125 ? -26.907 -5.084 37.764 1.00 96.94 125 PRO A CA 1
ATOM 949 C C . PRO A 1 125 ? -26.634 -4.155 36.576 1.00 96.94 125 PRO A C 1
ATOM 951 O O . PRO A 1 125 ? -25.600 -4.275 35.918 1.00 96.94 125 PRO A O 1
ATOM 954 N N . VAL A 1 126 ? -27.522 -3.183 36.342 1.00 96.19 126 VAL A N 1
ATOM 955 C CA . VAL A 1 126 ? -27.356 -2.153 35.305 1.00 96.19 126 VAL A CA 1
ATOM 956 C C . VAL A 1 126 ? -27.222 -0.774 35.948 1.00 96.19 126 VAL A C 1
ATOM 958 O O . VAL A 1 126 ? -28.163 -0.270 36.559 1.00 96.19 126 VAL A O 1
ATOM 961 N N . TYR A 1 127 ? -26.065 -0.141 35.766 1.00 96.25 127 TYR A N 1
ATOM 962 C CA . TYR A 1 127 ? -25.787 1.225 36.204 1.00 96.25 127 TYR A CA 1
ATOM 963 C C . TYR A 1 127 ? -25.970 2.179 35.021 1.00 96.25 127 TYR A C 1
ATOM 965 O O . TYR A 1 127 ? -25.104 2.285 34.158 1.00 96.25 127 TYR A O 1
ATOM 973 N N . GLN A 1 128 ? -27.121 2.849 34.962 1.00 93.94 128 GLN A N 1
ATOM 974 C CA . GLN A 1 128 ? -27.456 3.807 33.900 1.00 93.94 128 GLN A CA 1
ATOM 975 C C . GLN A 1 128 ? -26.879 5.188 34.182 1.00 93.94 128 GLN A C 1
ATOM 977 O O . GLN A 1 128 ? -26.852 5.600 35.341 1.00 93.94 128 GLN A O 1
ATOM 982 N N . GLN A 1 129 ? -26.499 5.936 33.145 1.00 95.00 129 GLN A N 1
ATOM 983 C CA . GLN A 1 129 ? -25.832 7.232 33.290 1.00 95.00 129 GLN A CA 1
ATOM 984 C C . GLN A 1 129 ? -24.563 7.110 34.149 1.00 95.00 129 GLN A C 1
ATOM 986 O O . GLN A 1 129 ? -24.319 7.927 35.034 1.00 95.00 129 GLN A O 1
ATOM 991 N N . HIS A 1 130 ? -23.788 6.042 33.949 1.00 96.94 130 HIS A N 1
ATOM 992 C CA . HIS A 1 130 ? -22.527 5.811 34.652 1.00 96.94 130 HIS A CA 1
ATOM 993 C C . HIS A 1 130 ? -21.403 5.566 33.655 1.00 96.94 130 HIS A C 1
ATOM 995 O O . HIS A 1 130 ? -21.621 5.058 32.560 1.00 96.94 130 HIS A O 1
ATOM 1001 N N . ALA A 1 131 ? -20.181 5.880 34.067 1.00 97.25 131 ALA A N 1
ATOM 1002 C CA . ALA A 1 131 ? -18.973 5.570 33.325 1.00 97.25 131 ALA A CA 1
ATOM 1003 C C . ALA A 1 131 ? -17.978 4.807 34.193 1.00 97.25 131 ALA A C 1
ATOM 1005 O O . ALA A 1 131 ? -17.979 4.930 35.420 1.00 97.25 131 ALA A O 1
ATOM 1006 N N . ILE A 1 132 ? -17.082 4.066 33.545 1.00 98.19 132 ILE A N 1
ATOM 1007 C CA . ILE A 1 132 ? -15.869 3.577 34.199 1.00 98.19 132 ILE A CA 1
ATOM 1008 C C . ILE A 1 132 ? -14.915 4.763 34.334 1.00 98.19 132 ILE A C 1
ATOM 1010 O O . ILE A 1 132 ? -14.498 5.354 33.341 1.00 98.19 132 ILE A O 1
ATOM 1014 N N . TYR A 1 133 ? -14.597 5.119 35.573 1.00 97.88 133 TYR A N 1
ATOM 1015 C CA . TYR A 1 133 ? -13.675 6.199 35.907 1.00 97.88 133 TYR A CA 1
ATOM 1016 C C . TYR A 1 133 ? -12.223 5.707 35.941 1.00 97.88 133 TYR A C 1
ATOM 1018 O O . TYR A 1 133 ? -11.324 6.382 35.436 1.00 97.88 133 TYR A O 1
ATOM 1026 N N . GLU A 1 134 ? -11.998 4.508 36.489 1.00 97.88 134 GLU A N 1
ATOM 1027 C CA . GLU A 1 134 ? -10.676 3.887 36.598 1.00 97.88 134 GLU A CA 1
ATOM 1028 C C . GLU A 1 134 ? -10.768 2.354 36.593 1.00 97.88 134 GLU A C 1
ATOM 1030 O O . GLU A 1 134 ? -11.627 1.774 37.258 1.00 97.88 134 GLU A O 1
ATOM 1035 N N . ALA A 1 135 ? -9.847 1.689 35.893 1.00 98.31 135 ALA A N 1
ATOM 1036 C CA . ALA A 1 135 ? -9.556 0.274 36.106 1.00 98.31 135 ALA A CA 1
ATOM 1037 C C . ALA A 1 135 ? -8.468 0.120 37.175 1.00 98.31 135 ALA A C 1
ATOM 1039 O O . ALA A 1 135 ? -7.366 0.665 37.051 1.00 98.31 135 ALA A O 1
ATOM 1040 N N . LEU A 1 136 ? -8.758 -0.638 38.231 1.00 98.00 136 LEU A N 1
ATOM 1041 C CA . LEU A 1 136 ? -7.787 -0.926 39.279 1.00 98.00 136 LEU A CA 1
ATOM 1042 C C . LEU A 1 136 ? -6.904 -2.104 38.846 1.00 98.00 136 LEU A C 1
ATOM 1044 O O . LEU A 1 136 ? -7.437 -3.163 38.500 1.00 98.00 136 LEU A O 1
ATOM 1048 N N . PRO A 1 137 ? -5.568 -1.962 38.875 1.00 97.44 137 PRO A N 1
ATOM 1049 C CA . PRO A 1 137 ? -4.663 -3.054 38.553 1.00 97.44 137 PRO A CA 1
ATOM 1050 C C . PRO A 1 137 ? -4.573 -4.053 39.706 1.00 97.44 137 PRO A C 1
ATOM 1052 O O . PRO A 1 137 ? -4.640 -3.677 40.875 1.00 97.44 137 PRO A O 1
ATOM 1055 N N . THR A 1 138 ? -4.308 -5.316 39.381 1.00 97.31 138 THR A N 1
ATOM 1056 C CA . THR A 1 138 ? -3.810 -6.301 40.354 1.00 97.31 138 THR A CA 1
ATOM 1057 C C . THR A 1 138 ? -2.496 -5.831 40.991 1.00 97.31 138 THR A C 1
ATOM 1059 O O . THR A 1 138 ? -1.780 -4.996 40.432 1.00 97.31 138 THR A O 1
ATOM 1062 N N . ALA A 1 139 ? -2.114 -6.407 42.137 1.00 92.56 139 ALA A N 1
ATOM 1063 C CA . ALA A 1 139 ? -0.873 -6.046 42.838 1.00 92.56 139 ALA A CA 1
ATOM 1064 C C . ALA A 1 139 ? 0.388 -6.122 41.944 1.00 92.56 139 ALA A C 1
ATOM 1066 O O . ALA A 1 139 ? 1.296 -5.303 42.085 1.00 92.56 139 ALA A O 1
ATOM 1067 N N . GLY A 1 140 ? 0.423 -7.067 40.995 1.00 90.94 140 GLY A N 1
ATOM 1068 C CA . GLY A 1 140 ? 1.502 -7.221 40.012 1.00 90.94 140 GLY A CA 1
ATOM 1069 C C . GLY A 1 140 ? 1.371 -6.356 38.752 1.00 90.94 140 GLY A C 1
ATOM 1070 O O . GLY A 1 140 ? 2.281 -6.362 37.930 1.00 90.94 140 GLY A O 1
ATOM 1071 N N . LYS A 1 141 ? 0.266 -5.614 38.585 1.00 89.81 141 LYS A N 1
ATOM 1072 C CA . LYS A 1 141 ? -0.082 -4.832 37.380 1.00 89.81 141 LYS A CA 1
ATOM 1073 C C . LYS A 1 141 ? -0.154 -5.660 36.094 1.00 89.81 141 LYS A C 1
ATOM 1075 O O . LYS A 1 141 ? 0.080 -5.149 35.005 1.00 89.81 141 LYS A O 1
ATOM 1080 N N . THR A 1 142 ? -0.496 -6.937 36.221 1.00 93.44 142 THR A N 1
ATOM 1081 C CA . THR A 1 142 ? -0.613 -7.884 35.101 1.00 93.44 142 THR A CA 1
ATOM 1082 C C . THR A 1 142 ? -2.060 -8.127 34.682 1.00 93.44 142 THR A C 1
ATOM 1084 O O . THR A 1 142 ? -2.317 -9.018 33.882 1.00 93.44 142 THR A O 1
ATOM 1087 N N . GLY A 1 143 ? -3.012 -7.388 35.252 1.00 96.19 143 GLY A N 1
ATOM 1088 C CA . GLY A 1 143 ? -4.435 -7.577 35.001 1.00 96.19 143 GLY A CA 1
ATOM 1089 C C . GLY A 1 143 ? -5.300 -6.557 35.733 1.00 96.19 143 GLY A C 1
ATOM 1090 O O . GLY A 1 143 ? -4.793 -5.841 36.605 1.00 96.19 143 GLY A O 1
ATOM 1091 N N . VAL A 1 144 ? -6.591 -6.532 35.414 1.00 97.94 144 VAL A N 1
ATOM 1092 C CA . VAL A 1 144 ? -7.625 -5.800 36.162 1.00 97.94 144 VAL A CA 1
ATOM 1093 C C . VAL A 1 144 ? -8.012 -6.591 37.420 1.00 97.94 144 VAL A C 1
ATOM 1095 O O . VAL A 1 144 ? -8.031 -7.818 37.399 1.00 97.94 144 VAL A O 1
ATOM 1098 N N . GLN A 1 145 ? -8.276 -5.892 38.527 1.00 98.12 145 GLN A N 1
ATOM 1099 C CA . GLN A 1 145 ? -8.872 -6.478 39.741 1.00 98.12 145 GLN A CA 1
ATOM 1100 C C . GLN A 1 145 ? -10.265 -5.911 40.058 1.00 98.12 145 GLN A C 1
ATOM 1102 O O . GLN A 1 145 ? -11.055 -6.543 40.758 1.00 98.12 145 GLN A O 1
ATOM 1107 N N . ALA A 1 146 ? -10.561 -4.698 39.583 1.00 98.50 146 ALA A N 1
ATOM 1108 C CA . ALA A 1 146 ? -11.855 -4.052 39.752 1.00 98.50 146 ALA A CA 1
ATOM 1109 C C . ALA A 1 146 ? -12.026 -2.878 38.779 1.00 98.50 146 ALA A C 1
ATOM 1111 O O . ALA A 1 146 ? -11.046 -2.275 38.338 1.00 98.50 146 ALA A O 1
ATOM 1112 N N . ALA A 1 147 ? -13.277 -2.505 38.521 1.00 98.62 147 ALA A N 1
ATOM 1113 C CA . ALA A 1 147 ? -13.658 -1.278 37.838 1.00 98.62 147 ALA A CA 1
ATOM 1114 C C . ALA A 1 147 ? -14.263 -0.297 38.850 1.00 98.62 147 ALA A C 1
ATOM 1116 O O . ALA A 1 147 ? -15.186 -0.647 39.590 1.00 98.62 147 ALA A O 1
ATOM 1117 N N . VAL A 1 148 ? -13.760 0.936 38.875 1.00 98.50 148 VAL A N 1
ATOM 1118 C CA . VAL A 1 148 ? -14.377 2.049 39.601 1.00 98.50 148 VAL A CA 1
ATOM 1119 C C . VAL A 1 148 ? -15.350 2.738 38.663 1.00 98.50 148 VAL A C 1
ATOM 1121 O O . VAL A 1 148 ? -14.955 3.228 37.604 1.00 98.50 148 VAL A O 1
ATOM 1124 N N . VAL A 1 149 ? -16.616 2.792 39.060 1.00 98.06 149 VAL A N 1
ATOM 1125 C CA . VAL A 1 149 ? -17.699 3.396 38.286 1.00 98.06 149 VAL A CA 1
ATOM 1126 C C . VAL A 1 149 ? -18.246 4.621 39.005 1.00 98.06 149 VAL A C 1
ATOM 1128 O O . VAL A 1 149 ? -18.350 4.631 40.232 1.00 98.06 149 VAL A O 1
ATOM 1131 N N . CYS A 1 150 ? -18.588 5.650 38.237 1.00 97.69 150 CYS A N 1
ATOM 1132 C CA . CYS A 1 150 ? -19.166 6.895 38.739 1.00 97.69 150 CYS A CA 1
ATOM 1133 C C . CYS A 1 150 ? -20.370 7.278 37.881 1.00 97.69 150 CYS A C 1
ATOM 1135 O O . CYS A 1 150 ? -20.352 7.088 36.662 1.00 97.69 150 CYS A O 1
ATOM 1137 N N . ARG A 1 151 ? -21.393 7.855 38.507 1.00 97.00 151 ARG A N 1
ATOM 1138 C CA . ARG A 1 151 ? -22.505 8.512 37.824 1.00 97.00 151 ARG A CA 1
ATOM 1139 C C . ARG A 1 151 ? -21.984 9.710 37.027 1.00 97.00 151 ARG A C 1
ATOM 1141 O O . ARG A 1 151 ? -21.059 10.400 37.458 1.00 97.00 151 ARG A O 1
ATOM 1148 N N . LEU A 1 152 ? -22.589 9.947 35.872 1.00 94.31 152 LEU A N 1
ATOM 1149 C CA . LEU A 1 152 ? -22.372 11.126 35.047 1.00 94.31 152 LEU A CA 1
ATOM 1150 C C . LEU A 1 152 ? -23.440 12.184 35.348 1.00 94.31 152 LEU A C 1
ATOM 1152 O O . LEU A 1 152 ? -24.614 11.854 35.533 1.00 94.31 152 LEU A O 1
ATOM 1156 N N . ASP A 1 153 ? -23.041 13.451 35.382 1.00 90.38 153 ASP A N 1
ATOM 1157 C CA . ASP A 1 153 ? -23.977 14.575 35.331 1.00 90.38 153 ASP A CA 1
ATOM 1158 C C . ASP A 1 153 ? -24.534 14.767 33.905 1.00 90.38 153 ASP A C 1
ATOM 1160 O O . ASP A 1 153 ? -24.151 14.071 32.959 1.00 90.38 153 ASP A O 1
ATOM 1164 N N . ASP A 1 154 ? -25.457 15.714 33.733 1.00 84.50 154 ASP A N 1
ATOM 1165 C CA . ASP A 1 154 ? -26.082 15.987 32.429 1.00 84.50 154 ASP A CA 1
ATOM 1166 C C . ASP A 1 154 ? -25.106 16.600 31.407 1.00 84.50 154 ASP A C 1
ATOM 1168 O O . ASP A 1 154 ? -25.373 16.592 30.206 1.00 84.50 154 ASP A O 1
ATOM 1172 N N . ALA A 1 155 ? -23.956 17.106 31.865 1.00 82.50 155 ALA A N 1
ATOM 1173 C CA . ALA A 1 155 ? -22.868 17.593 31.022 1.00 82.50 155 ALA A CA 1
ATOM 1174 C C . ALA A 1 155 ? -21.829 16.496 30.698 1.00 82.50 155 ALA A C 1
ATOM 1176 O O . ALA A 1 155 ? -20.871 16.750 29.962 1.00 82.50 155 ALA A O 1
ATOM 1177 N N . GLY A 1 156 ? -22.016 15.274 31.213 1.00 83.12 156 GLY A N 1
ATOM 1178 C CA . GLY A 1 156 ? -21.117 14.139 31.020 1.00 83.12 156 GLY A CA 1
ATOM 1179 C C . GLY A 1 156 ? -19.865 14.160 31.904 1.00 83.12 156 GLY A C 1
ATOM 1180 O O . GLY A 1 156 ? -18.911 13.438 31.609 1.00 83.12 156 GLY A O 1
ATOM 1181 N N . ASN A 1 157 ? -19.834 14.968 32.967 1.00 89.00 157 ASN A N 1
ATOM 1182 C CA . ASN A 1 157 ? -18.764 14.932 33.964 1.00 89.00 157 ASN A CA 1
ATOM 1183 C C . ASN A 1 157 ? -19.054 13.875 35.030 1.00 89.00 157 ASN A C 1
ATOM 1185 O O . ASN A 1 157 ? -20.201 13.589 35.359 1.00 89.00 157 ASN A O 1
ATOM 1189 N N . VAL A 1 158 ? -17.995 13.317 35.608 1.00 93.50 158 VAL A N 1
ATOM 1190 C CA . VAL A 1 158 ? -18.099 12.304 36.662 1.00 93.50 158 VAL A CA 1
ATOM 1191 C C . VAL A 1 158 ? -18.422 12.920 38.024 1.00 93.50 158 VAL A C 1
ATOM 1193 O O . VAL A 1 158 ? -17.738 13.834 38.486 1.00 93.50 158 VAL A O 1
ATOM 1196 N N . ASP A 1 159 ? -19.410 12.358 38.717 1.00 94.31 159 ASP A N 1
ATOM 1197 C CA . ASP A 1 159 ? -19.679 12.639 40.125 1.00 94.31 159 ASP A CA 1
ATOM 1198 C C . ASP A 1 159 ? -18.864 11.688 41.015 1.00 94.31 159 ASP A C 1
ATOM 1200 O O . ASP A 1 159 ? -19.234 10.535 41.244 1.00 94.31 159 ASP A O 1
ATOM 1204 N N . LEU A 1 160 ? -17.749 12.182 41.557 1.00 93.19 160 LEU A N 1
ATOM 1205 C CA . LEU A 1 160 ? -16.851 11.393 42.411 1.00 93.19 160 LEU A CA 1
ATOM 1206 C C . LEU A 1 160 ? -17.486 10.943 43.736 1.00 93.19 160 LEU A C 1
ATOM 1208 O O . LEU A 1 160 ? -16.967 10.021 44.373 1.00 93.19 160 LEU A O 1
ATOM 1212 N N . SER A 1 161 ? -18.588 11.569 44.167 1.00 94.12 161 SER A N 1
ATOM 1213 C CA . SER A 1 161 ? -19.306 11.152 45.377 1.00 94.12 161 SER A CA 1
ATOM 1214 C C . SER A 1 161 ? -20.080 9.844 45.171 1.00 94.12 161 SER A C 1
ATOM 1216 O O . SER A 1 161 ? -20.286 9.095 46.123 1.00 94.12 161 SER A O 1
ATOM 1218 N N . SER A 1 162 ? -20.412 9.522 43.917 1.00 94.81 162 SER A N 1
ATOM 1219 C CA . SER A 1 162 ? -21.142 8.316 43.507 1.00 94.81 162 SER A CA 1
ATOM 1220 C C . SER A 1 162 ? -20.247 7.099 43.229 1.00 94.81 162 SER A C 1
ATOM 1222 O O . SER A 1 162 ? -20.708 6.108 42.667 1.00 94.81 162 SER A O 1
ATOM 1224 N N . ARG A 1 163 ? -18.959 7.168 43.592 1.00 95.88 163 ARG A N 1
ATOM 1225 C CA . ARG A 1 163 ? -17.974 6.126 43.275 1.00 95.88 163 ARG A CA 1
ATOM 1226 C C . ARG A 1 163 ? -18.378 4.760 43.843 1.00 95.88 163 ARG A C 1
ATOM 1228 O O . ARG A 1 163 ? -18.597 4.610 45.047 1.00 95.88 163 ARG A O 1
ATOM 1235 N N . VAL A 1 164 ? -18.381 3.744 42.989 1.00 97.31 164 VAL A N 1
ATOM 1236 C CA . VAL A 1 164 ? -18.583 2.341 43.373 1.00 97.31 164 VAL A CA 1
ATOM 1237 C C . VAL A 1 164 ? -17.463 1.503 42.769 1.00 97.31 164 VAL A C 1
ATOM 1239 O O . VAL A 1 164 ? -17.128 1.661 41.601 1.00 97.31 164 VAL A O 1
ATOM 1242 N N . SER A 1 165 ? -16.863 0.620 43.567 1.00 98.06 165 SER A N 1
ATOM 1243 C CA . SER A 1 165 ? -15.855 -0.332 43.093 1.00 98.06 165 SER A CA 1
ATOM 1244 C C . SER A 1 165 ? -16.505 -1.690 42.866 1.00 98.06 165 SER A C 1
ATOM 1246 O O . SER A 1 165 ? -17.144 -2.221 43.773 1.00 98.06 165 SER A O 1
ATOM 1248 N N . ILE A 1 166 ? -16.316 -2.256 41.677 1.00 98.56 166 ILE A N 1
ATOM 1249 C CA . ILE A 1 166 ? -16.870 -3.551 41.280 1.00 98.56 166 ILE A CA 1
ATOM 1250 C C . ILE A 1 166 ? -15.710 -4.480 40.931 1.00 98.56 166 ILE A C 1
ATOM 1252 O O . ILE A 1 166 ? -15.006 -4.253 39.949 1.00 98.56 166 ILE A O 1
ATOM 1256 N N . GLU A 1 167 ? -15.504 -5.523 41.732 1.00 98.50 167 GLU A N 1
ATOM 1257 C CA . GLU A 1 167 ? -14.471 -6.531 41.470 1.00 98.50 167 GLU A CA 1
ATOM 1258 C C . GLU A 1 167 ? -14.722 -7.235 40.133 1.00 98.50 167 GLU A C 1
ATOM 1260 O O . GLU A 1 167 ? -15.854 -7.633 39.839 1.00 98.50 167 GLU A O 1
ATOM 1265 N N . CYS A 1 168 ? -13.674 -7.364 39.324 1.00 98.50 168 CYS A N 1
ATOM 1266 C CA . CYS A 1 168 ? -13.683 -8.024 38.019 1.00 98.50 168 CYS A CA 1
ATOM 1267 C C . CYS A 1 168 ? -12.247 -8.288 37.556 1.00 98.50 168 CYS A C 1
ATOM 1269 O O . CYS A 1 168 ? -11.330 -7.554 37.923 1.00 98.50 168 CYS A O 1
ATOM 1271 N N . ASP A 1 169 ? -12.056 -9.314 36.733 1.00 98.25 169 ASP A N 1
ATOM 1272 C CA . ASP A 1 169 ? -10.775 -9.595 36.073 1.00 98.25 169 ASP A CA 1
ATOM 1273 C C . ASP A 1 169 ? -10.732 -9.078 34.624 1.00 98.25 169 ASP A C 1
ATOM 1275 O O . ASP A 1 169 ? -9.666 -9.052 34.003 1.00 98.25 169 ASP A O 1
ATOM 1279 N N . ALA A 1 170 ? -11.866 -8.594 34.104 1.00 98.50 170 ALA A N 1
ATOM 1280 C CA . ALA A 1 170 ? -11.949 -7.942 32.805 1.00 98.50 170 ALA A CA 1
ATOM 1281 C C . ALA A 1 170 ? -12.961 -6.792 32.754 1.00 98.50 170 ALA A C 1
ATOM 1283 O O . ALA A 1 170 ? -14.012 -6.806 33.400 1.00 98.50 170 ALA A O 1
ATOM 1284 N N . ILE A 1 171 ? -12.654 -5.823 31.892 1.00 98.75 171 ILE A N 1
ATOM 1285 C CA . ILE A 1 171 ? -13.568 -4.767 31.460 1.00 98.75 171 ILE A CA 1
ATOM 1286 C C . ILE A 1 171 ? -13.759 -4.930 29.959 1.00 98.75 171 ILE A C 1
ATOM 1288 O O . ILE A 1 171 ? -12.809 -4.787 29.189 1.00 98.75 171 ILE A O 1
ATOM 1292 N N . VAL A 1 172 ? -14.988 -5.210 29.541 1.00 98.44 172 VAL A N 1
ATOM 1293 C CA . VAL A 1 172 ? -15.314 -5.429 28.131 1.00 98.44 172 VAL A CA 1
ATOM 1294 C C . VAL A 1 172 ? -16.208 -4.297 27.644 1.00 98.44 172 VAL A C 1
ATOM 1296 O O . VAL A 1 172 ? -17.228 -4.013 28.264 1.00 98.44 172 VAL A O 1
ATOM 1299 N N . MET A 1 173 ? -15.833 -3.620 26.561 1.00 97.88 173 MET A N 1
ATOM 1300 C CA . MET A 1 173 ? -16.503 -2.381 26.150 1.00 97.88 173 MET A CA 1
ATOM 1301 C C . MET A 1 173 ? -17.138 -2.452 24.764 1.00 97.88 173 MET A C 1
ATOM 1303 O O . MET A 1 173 ? -16.504 -2.907 23.816 1.00 97.88 173 MET A O 1
ATOM 1307 N N . SER A 1 174 ? -18.350 -1.913 24.644 1.00 97.25 174 SER A N 1
ATOM 1308 C CA . SER A 1 174 ? -18.987 -1.578 23.374 1.00 97.25 174 SER A CA 1
ATOM 1309 C C . SER A 1 174 ? -19.552 -0.165 23.438 1.00 97.25 174 SER A C 1
ATOM 1311 O O . SER A 1 174 ? -20.622 0.083 23.997 1.00 97.25 174 SER A O 1
ATOM 1313 N N . VAL A 1 175 ? -18.776 0.788 22.915 1.00 96.00 175 VAL A N 1
ATOM 1314 C CA . VAL A 1 175 ? -19.075 2.225 23.036 1.00 96.00 175 VAL A CA 1
ATOM 1315 C C . VAL A 1 175 ? -19.215 2.948 21.700 1.00 96.00 175 VAL A C 1
ATOM 1317 O O . VAL A 1 175 ? -19.614 4.110 21.671 1.00 96.00 175 VAL A O 1
ATOM 1320 N N . GLY A 1 176 ? -18.912 2.284 20.587 1.00 94.38 176 GLY A N 1
ATOM 1321 C CA . GLY A 1 176 ? -19.128 2.830 19.255 1.00 94.38 176 GLY A CA 1
ATOM 1322 C C . GLY A 1 176 ? -18.189 2.281 18.200 1.00 94.38 176 GLY A C 1
ATOM 1323 O O . GLY A 1 176 ? -17.399 1.371 18.450 1.00 94.38 176 GLY A O 1
ATOM 1324 N N . TRP A 1 177 ? -18.293 2.851 17.004 1.00 95.06 177 TRP A N 1
ATOM 1325 C CA . TRP A 1 177 ? -17.746 2.275 15.786 1.00 95.06 177 TRP A CA 1
ATOM 1326 C C . TRP A 1 177 ? -17.102 3.337 14.887 1.00 95.06 177 TRP A C 1
ATOM 1328 O O . TRP A 1 177 ? -17.598 4.452 14.746 1.00 95.06 177 TRP A O 1
ATOM 1338 N N . ALA A 1 178 ? -15.971 2.999 14.265 1.00 93.31 178 ALA A N 1
ATOM 1339 C CA . ALA A 1 178 ? -15.310 3.777 13.219 1.00 93.31 178 ALA A CA 1
ATOM 1340 C C . ALA A 1 178 ? -15.459 3.048 11.876 1.00 93.31 178 ALA A C 1
ATOM 1342 O O . ALA A 1 178 ? -15.199 1.845 11.829 1.00 93.31 178 ALA A O 1
ATOM 1343 N N . PRO A 1 179 ? -15.789 3.724 10.765 1.00 93.19 179 PRO A N 1
ATOM 1344 C CA . PRO A 1 179 ? -15.854 3.061 9.469 1.00 93.19 179 PRO A CA 1
ATOM 1345 C C . PRO A 1 179 ? -14.483 2.509 9.081 1.00 93.19 179 PRO A C 1
ATOM 1347 O O . PRO A 1 179 ? -13.458 3.179 9.236 1.00 93.19 179 PRO A O 1
ATOM 1350 N N . ASN A 1 180 ? -14.451 1.314 8.491 1.00 94.12 180 ASN A N 1
ATOM 1351 C CA . ASN A 1 180 ? -13.244 0.797 7.853 1.00 94.12 180 ASN A CA 1
ATOM 1352 C C . ASN A 1 180 ? -13.042 1.477 6.488 1.00 94.12 180 ASN A C 1
ATOM 1354 O O . ASN A 1 180 ? -13.244 0.897 5.418 1.00 94.12 180 ASN A O 1
ATOM 1358 N N . ALA A 1 181 ? -12.702 2.761 6.551 1.00 90.19 181 ALA A N 1
ATOM 1359 C CA . ALA A 1 181 ? -12.832 3.706 5.453 1.00 90.19 181 ALA A CA 1
ATOM 1360 C C . ALA A 1 181 ? -11.651 3.715 4.472 1.00 90.19 181 ALA A C 1
ATOM 1362 O O . ALA A 1 181 ? -11.760 4.283 3.386 1.00 90.19 181 ALA A O 1
ATOM 1363 N N . SER A 1 182 ? -10.511 3.110 4.823 1.00 92.19 182 SER A N 1
ATOM 1364 C CA . SER A 1 182 ? -9.246 3.331 4.108 1.00 92.19 182 SER A CA 1
ATOM 1365 C C . SER A 1 182 ? -9.314 2.990 2.619 1.00 92.19 182 SER A C 1
ATOM 1367 O O . SER A 1 182 ? -8.846 3.771 1.795 1.00 92.19 182 SER A O 1
ATOM 1369 N N . ILE A 1 183 ? -9.914 1.850 2.263 1.00 94.44 183 ILE A N 1
ATOM 1370 C CA . ILE A 1 183 ? -10.043 1.421 0.860 1.00 94.44 183 ILE A CA 1
ATOM 1371 C C . ILE A 1 183 ? -10.988 2.336 0.083 1.00 94.44 183 ILE A C 1
ATOM 1373 O O . ILE A 1 183 ? -10.707 2.676 -1.064 1.00 94.44 183 ILE A O 1
ATOM 1377 N N . PHE A 1 184 ? -12.067 2.787 0.720 1.00 94.62 184 PHE A N 1
ATOM 1378 C CA . PHE A 1 184 ? -13.023 3.700 0.107 1.00 94.62 184 PHE A CA 1
ATOM 1379 C C . PHE A 1 184 ? -12.398 5.073 -0.181 1.00 94.62 184 PHE A C 1
ATOM 1381 O O . PHE A 1 184 ? -12.506 5.570 -1.300 1.00 94.62 184 PHE A O 1
ATOM 1388 N N . TYR A 1 185 ? -11.655 5.635 0.782 1.00 92.88 185 TYR A N 1
ATOM 1389 C CA . TYR A 1 185 ? -10.893 6.875 0.586 1.00 92.88 185 TYR A CA 1
ATOM 1390 C C . TYR A 1 185 ? -9.854 6.752 -0.533 1.00 92.88 185 TYR A C 1
ATOM 1392 O O . TYR A 1 185 ? -9.752 7.630 -1.386 1.00 92.88 185 TYR A O 1
ATOM 1400 N N . GLN A 1 186 ? -9.090 5.654 -0.563 1.00 94.50 186 GLN A N 1
ATOM 1401 C CA . GLN A 1 186 ? -8.081 5.418 -1.604 1.00 94.50 186 GLN A CA 1
ATOM 1402 C C . GLN A 1 186 ? -8.696 5.275 -3.003 1.00 94.50 186 GLN A C 1
ATOM 1404 O O . GLN A 1 186 ? -8.058 5.627 -3.992 1.00 94.50 186 GLN A O 1
ATOM 1409 N N . ALA A 1 187 ? -9.938 4.792 -3.090 1.00 93.25 187 ALA A N 1
ATOM 1410 C CA . ALA A 1 187 ? -10.707 4.734 -4.330 1.00 93.25 187 ALA A CA 1
ATOM 1411 C C . ALA A 1 187 ? -11.318 6.092 -4.744 1.00 93.25 187 ALA A C 1
ATOM 1413 O O . ALA A 1 187 ? -12.005 6.161 -5.761 1.00 93.25 187 ALA A O 1
ATOM 1414 N N . GLY A 1 188 ? -11.070 7.166 -3.985 1.00 92.19 188 GLY A N 1
ATOM 1415 C CA . GLY A 1 188 ? -11.558 8.521 -4.260 1.00 92.19 188 GLY A CA 1
ATOM 1416 C C . GLY A 1 188 ? -12.870 8.883 -3.560 1.00 92.19 188 GLY A C 1
ATOM 1417 O O . GLY A 1 188 ? -13.369 9.990 -3.757 1.00 92.19 188 GLY A O 1
ATOM 1418 N N . GLY A 1 189 ? -13.426 7.983 -2.745 1.00 92.81 189 GLY A N 1
ATOM 1419 C CA . GLY A 1 189 ? -14.607 8.259 -1.935 1.00 92.81 189 GLY A CA 1
ATOM 1420 C C . GLY A 1 189 ? -14.332 9.266 -0.816 1.00 92.81 189 GLY A C 1
ATOM 1421 O O . GLY A 1 189 ? -13.196 9.445 -0.369 1.00 92.81 189 GLY A O 1
ATOM 1422 N N . ARG A 1 190 ? -15.389 9.929 -0.347 1.00 92.88 190 ARG A N 1
ATOM 1423 C CA . ARG A 1 190 ? -15.348 10.900 0.756 1.00 92.88 190 ARG A CA 1
ATOM 1424 C C . ARG A 1 190 ? -16.339 10.493 1.837 1.00 92.88 190 ARG A C 1
ATOM 1426 O O . ARG A 1 190 ? -17.276 9.756 1.553 1.00 92.88 190 ARG A O 1
ATOM 1433 N N . PHE A 1 191 ? -16.128 10.985 3.052 1.00 92.25 191 PHE A N 1
ATOM 1434 C CA . PHE A 1 191 ? -17.021 10.755 4.183 1.00 92.25 191 PHE A CA 1
ATOM 1435 C C . PHE A 1 191 ? -17.497 12.078 4.778 1.00 92.25 191 PHE A C 1
ATOM 1437 O O . PHE A 1 191 ? -16.858 13.118 4.595 1.00 92.25 191 PHE A O 1
ATOM 1444 N N . GLU A 1 192 ? -18.598 12.005 5.511 1.00 92.94 192 GLU A N 1
ATOM 1445 C CA . GLU A 1 192 ? -19.120 13.049 6.383 1.00 92.94 192 GLU A CA 1
ATOM 1446 C C . GLU A 1 192 ? -19.603 12.451 7.698 1.00 92.94 192 GLU A C 1
ATOM 1448 O O . GLU A 1 192 ? -20.000 11.290 7.762 1.00 92.94 192 GLU A O 1
ATOM 1453 N N . TYR A 1 193 ? -19.533 13.239 8.761 1.00 93.19 193 TYR A N 1
ATOM 1454 C CA . TYR A 1 193 ? -20.033 12.868 10.070 1.00 93.19 193 TYR A CA 1
ATOM 1455 C C . TYR A 1 193 ? -21.553 12.927 10.074 1.00 93.19 193 TYR A C 1
ATOM 1457 O O . TYR A 1 193 ? -22.133 13.960 9.734 1.00 93.19 193 TYR A O 1
ATOM 1465 N N . ASN A 1 194 ? -22.174 11.823 10.472 1.00 92.69 194 ASN A N 1
ATOM 1466 C CA . ASN A 1 194 ? -23.609 11.696 10.625 1.00 92.69 194 ASN A CA 1
ATOM 1467 C C . ASN A 1 194 ? -23.944 11.525 12.111 1.00 92.69 194 ASN A C 1
ATOM 1469 O O . ASN A 1 194 ? -23.574 10.529 12.731 1.00 92.69 194 ASN A O 1
ATOM 1473 N N . GLU A 1 195 ? -24.664 12.502 12.659 1.00 91.56 195 GLU A N 1
ATOM 1474 C CA . GLU A 1 195 ? -25.054 12.561 14.073 1.00 91.56 195 GLU A CA 1
ATOM 1475 C C . GLU A 1 195 ? -26.082 11.483 14.458 1.00 91.56 195 GLU A C 1
ATOM 1477 O O . GLU A 1 195 ? -26.136 11.075 15.610 1.00 91.56 195 GLU A O 1
ATOM 1482 N N . GLN A 1 196 ? -26.861 10.943 13.510 1.00 91.50 196 GLN A N 1
ATOM 1483 C CA . GLN A 1 196 ? -27.823 9.868 13.801 1.00 91.50 196 GLN A CA 1
ATOM 1484 C C . GLN A 1 196 ? -27.128 8.551 14.150 1.00 91.50 196 GLN A C 1
ATOM 1486 O O . GLN A 1 196 ? -27.699 7.724 14.861 1.00 91.50 196 GLN A O 1
ATOM 1491 N N . VAL A 1 197 ? -25.911 8.343 13.636 1.00 92.81 197 VAL A N 1
ATOM 1492 C CA . VAL A 1 197 ? -25.100 7.152 13.924 1.00 92.81 197 VAL A CA 1
ATOM 1493 C C . VAL A 1 197 ? -23.817 7.448 14.710 1.00 92.81 197 VAL A C 1
ATOM 1495 O O . VAL A 1 197 ? -23.083 6.520 15.056 1.00 92.81 197 VAL A O 1
ATOM 1498 N N . GLU A 1 198 ? -23.548 8.729 14.980 1.00 93.69 198 GLU A N 1
ATOM 1499 C CA . GLU A 1 198 ? -22.336 9.258 15.623 1.00 93.69 198 GLU A CA 1
ATOM 1500 C C . GLU A 1 198 ? -21.039 8.709 14.994 1.00 93.69 198 GLU A C 1
ATOM 1502 O O . GLU A 1 198 ? -20.077 8.316 15.669 1.00 93.69 198 GLU A O 1
ATOM 1507 N N . GLN A 1 199 ? -21.040 8.647 13.658 1.00 92.38 199 GLN A N 1
ATOM 1508 C CA . GLN A 1 199 ? -20.003 8.029 12.836 1.00 92.38 199 GLN A CA 1
ATOM 1509 C C . GLN A 1 199 ? -19.803 8.806 11.525 1.00 92.38 199 GLN A C 1
ATOM 1511 O O . GLN A 1 199 ? -20.734 9.377 10.966 1.00 92.38 199 GLN A O 1
ATOM 1516 N N . LEU A 1 200 ? -18.588 8.755 10.976 1.00 92.94 200 LEU A N 1
ATOM 1517 C CA . LEU A 1 200 ? -18.339 9.066 9.570 1.00 92.94 200 LEU A CA 1
ATOM 1518 C C . LEU A 1 200 ? -18.999 8.028 8.637 1.00 92.94 200 LEU A C 1
ATOM 1520 O O . LEU A 1 200 ? -18.746 6.825 8.758 1.00 92.94 200 LEU A O 1
ATOM 1524 N N . ILE A 1 201 ? -19.783 8.488 7.665 1.00 93.62 201 ILE A N 1
ATOM 1525 C CA . ILE A 1 201 ? -20.391 7.673 6.602 1.00 93.62 201 ILE A CA 1
ATOM 1526 C C . ILE A 1 201 ? -20.015 8.220 5.215 1.00 93.62 201 ILE A C 1
ATOM 1528 O O . ILE A 1 201 ? -19.667 9.397 5.111 1.00 93.62 201 ILE A O 1
ATOM 1532 N N . PRO A 1 202 ? -20.022 7.396 4.153 1.00 94.06 202 PRO A N 1
ATOM 1533 C CA . PRO A 1 202 ? -19.772 7.841 2.790 1.00 94.06 202 PRO A CA 1
ATOM 1534 C C . PRO A 1 202 ? -20.682 9.003 2.389 1.00 94.06 202 PRO A C 1
ATOM 1536 O O . PRO A 1 202 ? -21.888 8.957 2.621 1.00 94.06 202 PRO A O 1
ATOM 1539 N N . LYS A 1 203 ? -20.113 10.019 1.737 1.00 92.56 203 LYS A N 1
ATOM 1540 C CA . LYS A 1 203 ? -20.908 11.075 1.108 1.00 92.56 203 LYS A CA 1
ATOM 1541 C C . LYS A 1 203 ? -21.655 10.542 -0.109 1.00 92.56 203 LYS A C 1
ATOM 1543 O O . LYS A 1 203 ? -21.163 9.666 -0.818 1.00 92.56 203 LYS A O 1
ATOM 1548 N N . ALA A 1 204 ? -22.798 11.150 -0.415 1.00 85.31 204 ALA A N 1
ATOM 1549 C CA . ALA A 1 204 ? -23.580 10.806 -1.601 1.00 85.31 204 ALA A CA 1
ATOM 1550 C C . ALA A 1 204 ? -22.843 11.084 -2.933 1.00 85.31 204 ALA A C 1
ATOM 1552 O O . ALA A 1 204 ? -23.105 10.411 -3.928 1.00 85.31 204 ALA A O 1
ATOM 1553 N N . ASP A 1 205 ? -21.905 12.040 -2.970 1.00 87.19 205 ASP A N 1
ATOM 1554 C CA . ASP A 1 205 ? -21.162 12.463 -4.169 1.00 87.19 205 ASP A CA 1
ATOM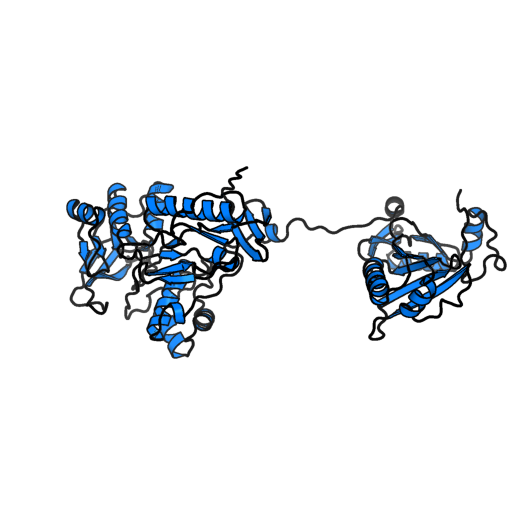 1555 C C . ASP A 1 205 ? -19.943 11.572 -4.484 1.00 87.19 205 ASP A C 1
ATOM 1557 O O . ASP A 1 205 ? -18.820 12.037 -4.689 1.00 87.19 205 ASP A O 1
ATOM 1561 N N . CYS A 1 206 ? -20.157 10.258 -4.530 1.00 86.88 206 CYS A N 1
ATOM 1562 C CA . CYS A 1 206 ? -19.097 9.300 -4.831 1.00 86.88 206 CYS A CA 1
ATOM 1563 C C . CYS A 1 206 ? -18.644 9.347 -6.304 1.00 86.88 206 CYS A C 1
ATOM 1565 O O . CYS A 1 206 ? -19.464 9.567 -7.200 1.00 86.88 206 CYS A O 1
ATOM 1567 N N . PRO A 1 207 ? -17.354 9.072 -6.592 1.00 91.25 207 PRO A N 1
ATOM 1568 C CA . PRO A 1 207 ? -16.888 8.856 -7.957 1.00 91.25 207 PRO A CA 1
ATOM 1569 C C . PRO A 1 207 ? -17.713 7.790 -8.685 1.00 91.25 207 PRO A C 1
ATOM 1571 O O . PRO A 1 207 ? -18.086 6.768 -8.105 1.00 91.25 207 PRO A O 1
ATOM 1574 N N . ALA A 1 208 ? -17.949 8.002 -9.980 1.00 92.19 208 ALA A N 1
ATOM 1575 C CA . ALA A 1 208 ? -18.677 7.055 -10.816 1.00 92.19 208 ALA A CA 1
ATOM 1576 C C . ALA A 1 208 ? -18.064 5.646 -10.724 1.00 92.19 208 ALA A C 1
ATOM 1578 O O . ALA A 1 208 ? -16.851 5.477 -10.842 1.00 92.19 208 ALA A O 1
ATOM 1579 N N . GLY A 1 209 ? -18.905 4.633 -10.507 1.00 94.31 209 GLY A N 1
ATOM 1580 C CA . GLY A 1 209 ? -18.468 3.243 -10.375 1.00 94.31 209 GLY A CA 1
ATOM 1581 C C . GLY A 1 209 ? -17.923 2.853 -8.994 1.00 94.31 209 GLY A C 1
ATOM 1582 O O . GLY A 1 209 ? -17.455 1.722 -8.857 1.00 94.31 209 GLY A O 1
ATOM 1583 N N . LEU A 1 210 ? -17.970 3.730 -7.982 1.00 95.94 210 LEU A N 1
ATOM 1584 C CA . LEU A 1 210 ? -17.667 3.406 -6.583 1.00 95.94 210 LEU A CA 1
ATOM 1585 C C . LEU A 1 210 ? -18.954 3.358 -5.745 1.00 95.94 210 LEU A C 1
ATOM 1587 O O . LEU A 1 210 ? -19.712 4.320 -5.714 1.00 95.94 210 LEU A O 1
ATOM 1591 N N . PHE A 1 211 ? -19.164 2.255 -5.027 1.00 95.75 211 PHE A N 1
ATOM 1592 C CA . PHE A 1 211 ? -20.348 2.006 -4.200 1.00 95.75 211 PHE A CA 1
ATOM 1593 C C . PHE A 1 211 ? -19.938 1.570 -2.788 1.00 95.75 211 PHE A C 1
ATOM 1595 O O . PHE A 1 211 ? -18.871 0.977 -2.601 1.00 95.75 211 PHE A O 1
ATOM 1602 N N . ALA A 1 212 ? -20.791 1.826 -1.797 1.00 96.06 212 ALA A N 1
ATOM 1603 C CA . ALA A 1 212 ? -20.604 1.409 -0.407 1.00 96.06 212 ALA A CA 1
ATOM 1604 C C . ALA A 1 212 ? -21.823 0.633 0.099 1.00 96.06 212 ALA A C 1
ATOM 1606 O O . ALA A 1 212 ? -22.943 0.886 -0.348 1.00 96.06 212 ALA A O 1
ATOM 1607 N N . ALA A 1 213 ? -21.597 -0.293 1.034 1.00 96.31 213 ALA A N 1
ATOM 1608 C CA . ALA A 1 213 ? -22.675 -1.035 1.681 1.00 96.31 213 ALA A CA 1
ATOM 1609 C C . ALA A 1 213 ? -22.366 -1.431 3.134 1.00 96.31 213 ALA A C 1
ATOM 1611 O O . ALA A 1 213 ? -21.201 -1.546 3.539 1.00 96.31 213 ALA A O 1
ATOM 1612 N N . GLY A 1 214 ? -23.427 -1.713 3.892 1.00 95.88 214 GLY A N 1
ATOM 1613 C CA . GLY A 1 214 ? -23.375 -2.278 5.243 1.00 95.88 214 GLY A CA 1
ATOM 1614 C C . GLY A 1 214 ? -22.959 -1.254 6.300 1.00 95.88 214 GLY A C 1
ATOM 1615 O O . GLY A 1 214 ? -23.209 -0.061 6.148 1.00 95.88 214 GLY A O 1
ATOM 1616 N N . ARG A 1 215 ? -22.273 -1.692 7.366 1.00 95.19 215 ARG A N 1
ATOM 1617 C CA . ARG A 1 215 ? -21.864 -0.793 8.471 1.00 95.19 215 ARG A CA 1
ATOM 1618 C C . ARG A 1 215 ? -20.959 0.363 8.034 1.00 95.19 215 ARG A C 1
ATOM 1620 O O . ARG A 1 215 ? -21.032 1.445 8.611 1.00 95.19 215 ARG A O 1
ATOM 1627 N N . LEU A 1 216 ? -20.164 0.168 6.974 1.00 95.19 216 LEU A N 1
ATOM 1628 C CA . LEU A 1 216 ? -19.407 1.255 6.341 1.00 95.19 216 LEU A CA 1
ATOM 1629 C C . LEU A 1 216 ? -20.339 2.406 5.945 1.00 95.19 216 LEU A C 1
ATOM 1631 O O . LEU A 1 216 ? -19.991 3.563 6.137 1.00 95.19 216 LEU A O 1
ATOM 1635 N N . ASN A 1 217 ? -21.514 2.061 5.420 1.00 94.31 217 ASN A N 1
ATOM 1636 C CA . ASN A 1 217 ? -22.563 2.958 4.957 1.00 94.31 217 ASN A CA 1
ATOM 1637 C C . ASN A 1 217 ? -23.530 3.393 6.080 1.00 94.31 217 ASN A C 1
ATOM 1639 O O . ASN A 1 217 ? -24.602 3.916 5.804 1.00 94.31 217 ASN A O 1
ATOM 1643 N N . GLY A 1 218 ? -23.182 3.149 7.350 1.00 94.19 218 GLY A N 1
ATOM 1644 C CA . GLY A 1 218 ? -24.012 3.515 8.502 1.00 94.19 218 GLY A CA 1
ATOM 1645 C C . GLY A 1 218 ? -25.208 2.593 8.761 1.00 94.19 218 GLY A C 1
ATOM 1646 O O . GLY A 1 218 ? -26.058 2.942 9.571 1.00 94.19 218 GLY A O 1
ATOM 1647 N N . VAL A 1 219 ? -25.284 1.425 8.112 1.00 94.38 219 VAL A N 1
ATOM 1648 C CA . VAL A 1 219 ? -26.396 0.471 8.280 1.00 94.38 219 VAL A CA 1
ATOM 1649 C C . VAL A 1 219 ? -26.014 -0.623 9.279 1.00 94.38 219 VAL A C 1
ATOM 1651 O O . VAL A 1 219 ? -25.045 -1.354 9.056 1.00 94.38 219 VAL A O 1
ATOM 1654 N N . TYR A 1 220 ? -26.763 -0.739 10.381 1.00 90.62 220 TYR A N 1
ATOM 1655 C CA . TYR A 1 220 ? -26.402 -1.587 11.527 1.00 90.62 220 TYR A CA 1
ATOM 1656 C C . TYR A 1 220 ? -27.294 -2.804 11.735 1.00 90.62 220 TYR A C 1
ATOM 1658 O O . TYR A 1 220 ? -26.763 -3.865 12.083 1.00 90.62 220 TYR A O 1
ATOM 1666 N N . ASP A 1 221 ? -28.601 -2.691 11.499 1.00 90.44 221 ASP A N 1
ATOM 1667 C CA . ASP A 1 221 ? -29.489 -3.846 11.592 1.00 90.44 221 ASP A CA 1
ATOM 1668 C C . ASP A 1 221 ? -29.087 -4.912 10.560 1.00 90.44 221 ASP A C 1
ATOM 1670 O O . ASP A 1 221 ? -28.687 -4.606 9.436 1.00 90.44 221 ASP A O 1
ATOM 1674 N N . TRP A 1 222 ? -29.124 -6.185 10.954 1.00 89.44 222 TRP A N 1
ATOM 1675 C CA . TRP A 1 222 ? -28.661 -7.280 10.098 1.00 89.44 222 TRP A CA 1
ATOM 1676 C C . TRP A 1 222 ? -29.498 -7.419 8.820 1.00 89.44 222 TRP A C 1
ATOM 1678 O O . TRP A 1 222 ? -28.941 -7.618 7.737 1.00 89.44 222 TRP A O 1
ATOM 1688 N N . ILE A 1 223 ? -30.823 -7.297 8.929 1.00 93.25 223 ILE A N 1
ATOM 1689 C CA . ILE A 1 223 ? -31.736 -7.421 7.787 1.00 93.25 223 ILE A CA 1
ATOM 1690 C C . ILE A 1 223 ? -31.521 -6.234 6.849 1.00 93.25 223 ILE A C 1
ATOM 1692 O O . ILE A 1 223 ? -31.409 -6.406 5.630 1.00 93.25 223 ILE A O 1
ATOM 1696 N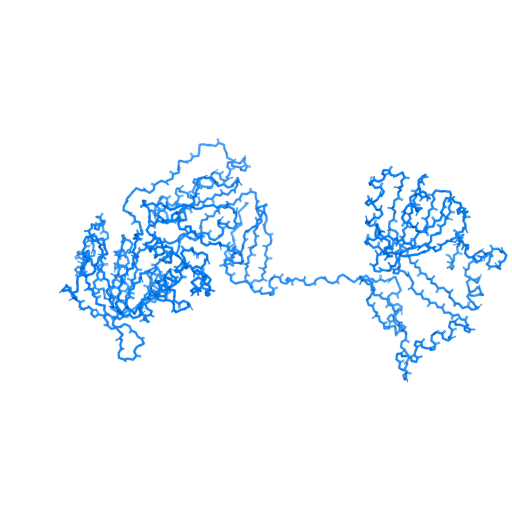 N . GLU A 1 224 ? -31.379 -5.040 7.419 1.00 95.06 224 GLU A N 1
ATOM 1697 C CA . GLU A 1 224 ? -31.072 -3.832 6.662 1.00 95.06 224 GLU A CA 1
ATOM 1698 C C . GLU A 1 224 ? -29.705 -3.900 5.971 1.00 95.06 224 GLU A C 1
ATOM 1700 O O . GLU A 1 224 ? -29.591 -3.507 4.813 1.00 95.06 224 GLU A O 1
ATOM 1705 N N . GLN A 1 225 ? -28.671 -4.461 6.605 1.00 95.12 225 GLN A N 1
ATOM 1706 C CA . GLN A 1 225 ? -27.356 -4.639 5.975 1.00 95.12 225 GLN A CA 1
ATOM 1707 C C . GLN A 1 225 ? -27.428 -5.531 4.726 1.00 95.12 225 GLN A C 1
ATOM 1709 O O . GLN A 1 225 ? -26.778 -5.239 3.718 1.00 95.12 225 GLN A O 1
ATOM 1714 N N . VAL A 1 226 ? -28.230 -6.603 4.760 1.00 96.19 226 VAL A N 1
ATOM 1715 C CA . VAL A 1 226 ? -28.451 -7.478 3.593 1.00 96.19 226 VAL A CA 1
ATOM 1716 C C . VAL A 1 226 ? -29.189 -6.727 2.480 1.00 96.19 226 VAL A C 1
ATOM 1718 O O . VAL A 1 226 ? -28.823 -6.833 1.302 1.00 96.19 226 VAL A O 1
ATOM 1721 N N . ALA A 1 227 ? -30.201 -5.936 2.839 1.00 96.69 227 ALA A N 1
ATOM 1722 C CA . ALA A 1 227 ? -30.926 -5.098 1.890 1.00 96.69 227 ALA A CA 1
ATOM 1723 C C . ALA A 1 227 ? -30.022 -4.008 1.278 1.00 96.69 227 ALA A C 1
ATOM 1725 O O . ALA A 1 227 ? -30.065 -3.789 0.066 1.00 96.69 227 ALA A O 1
ATOM 1726 N N . ASP A 1 228 ? -29.135 -3.403 2.069 1.00 97.06 228 ASP A N 1
ATOM 1727 C CA . ASP A 1 228 ? -28.177 -2.392 1.614 1.00 97.06 228 ASP A CA 1
ATOM 1728 C C . ASP A 1 228 ? -27.123 -2.982 0.667 1.00 97.06 228 ASP A C 1
ATOM 1730 O O . ASP A 1 228 ? -26.811 -2.405 -0.375 1.00 97.06 228 ASP A O 1
ATOM 1734 N N . GLY A 1 229 ? -26.626 -4.184 0.974 1.00 96.94 229 GLY A N 1
ATOM 1735 C CA . GLY A 1 229 ? -25.746 -4.936 0.078 1.00 96.94 229 GLY A CA 1
ATOM 1736 C C . GLY A 1 229 ? -26.423 -5.276 -1.252 1.00 96.94 229 GLY A C 1
ATOM 1737 O O . GLY A 1 229 ? -25.812 -5.140 -2.314 1.00 96.94 229 GLY A O 1
ATOM 1738 N N . THR A 1 230 ? -27.705 -5.655 -1.209 1.00 97.25 230 THR A N 1
ATOM 1739 C CA . THR A 1 230 ? -28.511 -5.908 -2.414 1.00 97.25 230 THR A CA 1
ATOM 1740 C C . THR A 1 230 ? -28.667 -4.636 -3.244 1.00 97.25 230 THR A C 1
ATOM 1742 O O . THR A 1 230 ? -28.427 -4.659 -4.451 1.00 97.25 230 THR A O 1
ATOM 1745 N N . ARG A 1 231 ? -29.001 -3.511 -2.600 1.00 97.06 231 ARG A N 1
ATOM 1746 C CA . ARG A 1 231 ? -29.101 -2.193 -3.237 1.00 97.06 231 ARG A CA 1
ATOM 1747 C C . ARG A 1 231 ? -27.801 -1.813 -3.945 1.00 97.06 231 ARG A C 1
ATOM 1749 O O . ARG A 1 231 ? -27.818 -1.598 -5.155 1.00 97.06 231 ARG A O 1
ATOM 1756 N N . ALA A 1 232 ? -26.681 -1.793 -3.224 1.00 96.56 232 ALA A N 1
ATOM 1757 C CA . ALA A 1 232 ? -25.385 -1.404 -3.779 1.00 96.56 232 ALA A CA 1
ATOM 1758 C C . ALA A 1 232 ? -24.923 -2.348 -4.908 1.00 96.56 232 ALA A C 1
ATOM 1760 O O . ALA A 1 232 ? -24.319 -1.911 -5.888 1.00 96.56 232 ALA A O 1
ATOM 1761 N N . GLY A 1 233 ? -25.235 -3.646 -4.809 1.00 96.88 233 GLY A N 1
ATOM 1762 C CA . GLY A 1 233 ? -24.972 -4.615 -5.873 1.00 96.88 233 GLY A CA 1
ATOM 1763 C C . GLY A 1 233 ? -25.781 -4.341 -7.146 1.00 96.88 233 GLY A C 1
ATOM 1764 O O . GLY A 1 233 ? -25.232 -4.409 -8.248 1.00 96.88 233 GLY A O 1
ATOM 1765 N N . LEU A 1 234 ? -27.066 -3.995 -7.007 1.00 97.44 234 LEU A N 1
ATOM 1766 C CA . LEU A 1 234 ? -27.930 -3.617 -8.130 1.00 97.44 234 LEU A CA 1
ATOM 1767 C C . LEU A 1 234 ? -27.512 -2.282 -8.756 1.00 97.44 234 LEU A C 1
ATOM 1769 O O . LEU A 1 234 ? -27.515 -2.171 -9.979 1.00 97.44 234 LEU A O 1
ATOM 1773 N N . GLU A 1 235 ? -27.095 -1.302 -7.952 1.00 96.50 235 GLU A N 1
ATOM 1774 C CA . GLU A 1 235 ? -26.534 -0.033 -8.439 1.00 96.50 235 GLU A CA 1
ATOM 1775 C C . GLU A 1 235 ? -25.261 -0.265 -9.262 1.00 96.50 235 GLU A C 1
ATOM 1777 O O . GLU A 1 235 ? -25.139 0.247 -10.378 1.00 96.50 235 GLU A O 1
ATOM 1782 N N . ALA A 1 236 ? -24.349 -1.110 -8.769 1.00 96.50 236 ALA A N 1
ATOM 1783 C CA . ALA A 1 236 ? -23.152 -1.493 -9.510 1.00 96.50 236 ALA A CA 1
ATOM 1784 C C . ALA A 1 236 ? -23.496 -2.239 -10.810 1.00 96.50 236 ALA A C 1
ATOM 1786 O O . ALA A 1 236 ? -22.902 -1.971 -11.855 1.00 96.50 236 ALA A O 1
ATOM 1787 N N . ALA A 1 237 ? -24.472 -3.151 -10.784 1.00 96.94 237 ALA A N 1
ATOM 1788 C CA . ALA A 1 237 ? -24.925 -3.855 -11.981 1.00 96.94 237 ALA A CA 1
ATOM 1789 C C . ALA A 1 237 ? -25.576 -2.908 -13.005 1.00 96.94 237 ALA A C 1
ATOM 1791 O O . ALA A 1 237 ? -25.303 -3.032 -14.202 1.00 96.94 237 ALA A O 1
ATOM 1792 N N . ALA A 1 238 ? -26.384 -1.948 -12.547 1.00 97.12 238 ALA A N 1
ATOM 1793 C CA . ALA A 1 238 ? -27.017 -0.934 -13.387 1.00 97.12 238 ALA A CA 1
ATOM 1794 C C . ALA A 1 238 ? -25.982 -0.008 -14.030 1.00 97.12 238 ALA A C 1
ATOM 1796 O O . ALA A 1 238 ? -26.032 0.228 -15.235 1.00 97.12 238 ALA A O 1
ATOM 1797 N N . PHE A 1 239 ? -24.982 0.430 -13.259 1.00 96.25 239 PHE A N 1
ATOM 1798 C CA . PHE A 1 239 ? -23.858 1.217 -13.766 1.00 96.25 239 PHE A CA 1
ATOM 1799 C C . PHE A 1 239 ? -23.087 0.493 -14.878 1.00 96.25 239 PHE A C 1
ATOM 1801 O O . PHE A 1 239 ? -22.651 1.107 -15.848 1.00 96.25 239 PHE A O 1
ATOM 1808 N N . LEU A 1 240 ? -22.958 -0.832 -14.774 1.00 96.75 240 LEU A N 1
ATOM 1809 C CA . LEU A 1 240 ? -22.334 -1.669 -15.802 1.00 96.75 240 LEU A CA 1
ATOM 1810 C C . LEU A 1 240 ? -23.250 -1.971 -17.003 1.00 96.75 240 LEU A C 1
ATOM 1812 O O . LEU A 1 240 ? -22.815 -2.678 -17.913 1.00 96.75 240 LEU A O 1
ATOM 1816 N N . GLY A 1 241 ? -24.495 -1.483 -17.008 1.00 97.12 241 GLY A N 1
ATOM 1817 C CA . GLY A 1 241 ? -25.491 -1.756 -18.048 1.00 97.12 241 GLY A CA 1
ATOM 1818 C C . GLY A 1 241 ? -26.101 -3.162 -17.987 1.00 97.12 241 GLY A C 1
ATOM 1819 O O . GLY A 1 241 ? -26.714 -3.600 -18.955 1.00 97.12 241 GLY A O 1
ATOM 1820 N N . ASN A 1 242 ? -25.934 -3.877 -16.870 1.00 96.00 242 ASN A N 1
ATOM 1821 C CA . ASN A 1 242 ? -26.388 -5.263 -16.693 1.00 96.00 242 ASN A CA 1
ATOM 1822 C C . ASN A 1 242 ? -27.681 -5.388 -15.869 1.00 96.00 242 ASN A C 1
ATOM 1824 O O . ASN A 1 242 ? -28.143 -6.501 -15.623 1.00 96.00 242 ASN A O 1
ATOM 1828 N N . TYR A 1 243 ? -28.258 -4.272 -15.419 1.00 96.69 243 TYR A N 1
ATOM 1829 C CA . TYR A 1 243 ? -29.535 -4.238 -14.709 1.00 96.69 243 TYR A CA 1
ATOM 1830 C C . TYR A 1 243 ? -30.321 -2.984 -15.100 1.00 96.69 243 TYR A C 1
ATOM 1832 O O . TYR A 1 243 ? -29.776 -1.884 -15.104 1.00 96.69 243 TYR A O 1
ATOM 1840 N N . SER A 1 244 ? -31.601 -3.154 -15.430 1.00 95.31 244 SER A N 1
ATOM 1841 C CA . SER A 1 244 ? -32.506 -2.073 -15.854 1.00 95.31 244 SER A CA 1
ATOM 1842 C C . SER A 1 244 ? -33.790 -2.003 -15.021 1.00 95.31 244 SER A C 1
ATOM 1844 O O . SER A 1 244 ? -34.746 -1.340 -15.417 1.00 95.31 244 SER A O 1
ATOM 1846 N N . GLY A 1 245 ? -33.855 -2.747 -13.913 1.00 95.31 245 GLY A N 1
ATOM 1847 C CA . GLY A 1 245 ? -34.998 -2.719 -13.003 1.00 95.31 245 GLY A CA 1
ATOM 1848 C C . GLY A 1 245 ? -34.956 -1.522 -12.052 1.00 95.31 245 GLY A C 1
ATOM 1849 O O . GLY A 1 245 ? -34.038 -0.703 -12.085 1.00 95.31 245 GLY A O 1
ATOM 1850 N N . SER A 1 246 ? -35.942 -1.440 -11.158 1.00 94.56 246 SER A N 1
ATOM 1851 C CA . SER A 1 246 ? -35.952 -0.435 -10.095 1.00 94.56 246 SER A CA 1
ATOM 1852 C C . SER A 1 246 ? -34.818 -0.685 -9.103 1.00 94.56 246 SER A C 1
ATOM 1854 O O . SER A 1 246 ? -34.606 -1.823 -8.668 1.00 94.56 246 SER A O 1
ATOM 1856 N N . LEU A 1 247 ? -34.116 0.381 -8.727 1.00 94.38 247 LEU A N 1
ATOM 1857 C CA . LEU A 1 247 ? -33.115 0.354 -7.667 1.00 94.38 247 LEU A CA 1
ATOM 1858 C C . LEU A 1 247 ? -33.807 0.558 -6.309 1.00 94.38 247 LEU A C 1
ATOM 1860 O O . LEU A 1 247 ? -34.648 1.454 -6.202 1.00 94.38 247 LEU A O 1
ATOM 1864 N N . PRO A 1 248 ? -33.497 -0.254 -5.282 1.00 93.75 248 PRO A N 1
ATOM 1865 C CA . PRO A 1 248 ? -33.988 -0.011 -3.930 1.00 93.75 248 PRO A CA 1
ATOM 1866 C C . PRO A 1 248 ? -33.533 1.355 -3.402 1.00 93.75 248 PRO A C 1
ATOM 1868 O O . PRO A 1 248 ? -32.457 1.836 -3.750 1.00 93.75 248 PRO A O 1
ATOM 1871 N N . ALA A 1 249 ? -34.337 1.972 -2.536 1.00 91.44 249 ALA A N 1
ATOM 1872 C CA . ALA A 1 249 ? -33.947 3.213 -1.873 1.00 91.44 249 ALA A CA 1
ATOM 1873 C C . ALA A 1 249 ? -32.789 2.977 -0.890 1.00 91.44 249 ALA A C 1
ATOM 1875 O O . ALA A 1 249 ? -32.680 1.901 -0.299 1.00 91.44 249 ALA A O 1
ATOM 1876 N N . ALA A 1 250 ? -31.952 3.999 -0.695 1.00 89.19 250 ALA A N 1
ATOM 1877 C CA . ALA A 1 250 ? -30.924 3.987 0.339 1.00 89.19 250 ALA A CA 1
ATOM 1878 C C . ALA A 1 250 ? -31.554 3.814 1.726 1.00 89.19 250 ALA A C 1
ATOM 1880 O O . ALA A 1 250 ? -32.565 4.444 2.048 1.00 89.19 250 ALA A O 1
ATOM 1881 N N . ILE A 1 251 ? -30.945 2.952 2.536 1.00 90.44 251 ILE A N 1
ATOM 1882 C CA . ILE A 1 251 ? -31.382 2.723 3.907 1.00 90.44 251 ILE A CA 1
ATOM 1883 C C . ILE A 1 251 ? -30.825 3.839 4.780 1.00 90.44 251 ILE A C 1
ATOM 1885 O O . ILE A 1 251 ? -29.644 4.170 4.712 1.00 90.44 251 ILE A O 1
ATOM 1889 N N . VAL A 1 252 ? -31.703 4.420 5.588 1.00 86.38 252 VAL A N 1
ATOM 1890 C CA . VAL A 1 252 ? -31.369 5.471 6.547 1.00 86.38 252 VAL A CA 1
ATOM 1891 C C . VAL A 1 252 ? -31.594 4.896 7.932 1.00 86.38 252 VAL A C 1
ATOM 1893 O O . VAL A 1 252 ? -32.688 4.398 8.197 1.00 86.38 252 VAL A O 1
ATOM 1896 N N . HIS A 1 253 ? -30.584 4.985 8.797 1.00 85.12 253 HIS A N 1
ATOM 1897 C CA . HIS A 1 253 ? -30.688 4.535 10.183 1.00 85.12 253 HIS A CA 1
ATOM 1898 C C . HIS A 1 253 ? -31.819 5.274 10.906 1.00 85.12 253 HIS A C 1
ATOM 1900 O O . HIS A 1 253 ? -31.913 6.502 10.856 1.00 85.12 253 HIS A O 1
ATOM 1906 N N . ARG A 1 254 ? -32.691 4.521 11.579 1.00 78.25 254 ARG A N 1
ATOM 1907 C CA . ARG A 1 254 ? -33.808 5.052 12.370 1.00 78.25 254 ARG A CA 1
ATOM 1908 C C . ARG A 1 254 ? -33.778 4.386 13.738 1.00 78.25 254 ARG A C 1
ATOM 1910 O O . ARG A 1 254 ? -34.273 3.279 13.894 1.00 78.25 254 ARG A O 1
ATOM 1917 N N . GLY A 1 255 ? -33.182 5.049 14.722 1.00 79.12 255 GLY A N 1
ATOM 1918 C CA . GLY A 1 255 ? -33.072 4.518 16.078 1.00 79.12 255 GLY A CA 1
ATOM 1919 C C . GLY A 1 255 ? -32.043 5.270 16.907 1.00 79.12 255 GLY A C 1
ATOM 1920 O O . GLY A 1 255 ? -31.573 6.338 16.511 1.00 79.12 255 GLY A O 1
ATOM 1921 N N . THR A 1 256 ? -31.683 4.701 18.055 1.00 85.19 256 THR A N 1
ATOM 1922 C CA . THR A 1 256 ? -30.579 5.212 18.870 1.00 85.19 256 THR A CA 1
ATOM 1923 C C . THR A 1 256 ? -29.259 5.055 18.118 1.00 85.19 256 THR A C 1
ATOM 1925 O O . THR A 1 256 ? -29.061 4.089 17.376 1.00 85.19 256 THR A O 1
ATOM 1928 N N . ALA A 1 257 ? -28.347 6.013 18.286 1.00 90.38 257 ALA A N 1
ATOM 1929 C CA . ALA A 1 257 ? -27.034 5.932 17.669 1.00 90.38 257 ALA A CA 1
ATOM 1930 C C . ALA A 1 257 ? -26.284 4.675 18.168 1.00 90.38 257 ALA A C 1
ATOM 1932 O O . ALA A 1 257 ? -26.236 4.424 19.375 1.00 90.38 257 ALA A O 1
ATOM 1933 N N . PRO A 1 258 ? -25.663 3.888 17.272 1.00 91.69 258 PRO A N 1
ATOM 1934 C CA . PRO A 1 258 ? -24.870 2.719 17.639 1.00 91.69 258 PRO A CA 1
ATOM 1935 C C . PRO A 1 258 ? -23.503 3.103 18.229 1.00 91.69 258 PRO A C 1
ATOM 1937 O O . PRO A 1 258 ? -22.773 2.233 18.709 1.00 91.69 258 PRO A O 1
ATOM 1940 N N . SER A 1 259 ? -23.144 4.388 18.189 1.00 93.75 259 SER A N 1
ATOM 1941 C CA . SER A 1 259 ? -21.912 4.931 18.751 1.00 93.75 259 SER A CA 1
ATOM 1942 C C . SER A 1 259 ? -22.210 6.053 19.732 1.00 93.75 259 SER A C 1
ATOM 1944 O O . SER A 1 259 ? -23.102 6.864 19.510 1.00 93.75 259 SER A O 1
ATOM 1946 N N . HIS A 1 260 ? -21.425 6.130 20.802 1.00 93.88 260 HIS A N 1
ATOM 1947 C CA . HIS A 1 260 ? -21.448 7.273 21.701 1.00 93.88 260 HIS A CA 1
ATOM 1948 C C . HIS A 1 260 ? -20.682 8.448 21.071 1.00 93.88 260 HIS A C 1
ATOM 1950 O O . HIS A 1 260 ? -19.575 8.228 20.563 1.00 93.88 260 HIS A O 1
ATOM 1956 N N . PRO A 1 261 ? -21.182 9.695 21.153 1.00 92.69 261 PRO A N 1
ATOM 1957 C CA . PRO A 1 261 ? -20.497 10.860 20.584 1.00 92.69 261 PRO A CA 1
ATOM 1958 C C . PRO A 1 261 ? -19.141 11.139 21.244 1.00 92.69 261 PRO A C 1
ATOM 1960 O O . PRO A 1 261 ? -18.233 11.678 20.611 1.00 92.69 261 PRO A O 1
ATOM 1963 N N . TYR A 1 262 ? -18.984 10.786 22.526 1.00 94.25 262 TYR A N 1
ATOM 1964 C CA . TYR A 1 262 ? -17.772 11.097 23.289 1.00 94.25 262 TYR A CA 1
ATOM 1965 C C . TYR A 1 262 ? -17.499 10.084 24.421 1.00 94.25 262 TYR A C 1
ATOM 1967 O O . TYR A 1 262 ? -17.813 10.357 25.577 1.00 94.25 262 TYR A O 1
ATOM 1975 N N . PRO A 1 263 ? -16.975 8.877 24.134 1.00 95.00 263 PRO A N 1
ATOM 1976 C CA . PRO A 1 263 ? -16.722 7.832 25.136 1.00 95.00 263 PRO A CA 1
ATOM 1977 C C . PRO A 1 263 ? -15.383 8.044 25.874 1.00 95.00 263 PRO A C 1
ATOM 1979 O O . PRO A 1 263 ? -14.559 7.136 25.981 1.00 95.00 263 PRO A O 1
ATOM 1982 N N . ILE A 1 264 ? -15.123 9.271 26.330 1.00 96.00 264 ILE A N 1
ATOM 1983 C CA . ILE A 1 264 ? -13.843 9.683 26.922 1.00 96.00 264 ILE A CA 1
ATOM 1984 C C . ILE A 1 264 ? -14.118 10.311 28.285 1.00 96.00 264 ILE A C 1
ATOM 1986 O O . ILE A 1 264 ? -14.708 11.387 28.381 1.00 96.00 264 ILE A O 1
ATOM 1990 N N . VAL A 1 265 ? -13.646 9.643 29.329 1.00 95.31 265 VAL A N 1
ATOM 1991 C CA . VAL A 1 265 ? -13.775 10.031 30.731 1.00 95.31 265 VAL A CA 1
ATOM 1992 C C . VAL A 1 265 ? -12.429 10.573 31.188 1.00 95.31 265 VAL A C 1
ATOM 1994 O O . VAL A 1 265 ? -11.442 9.846 31.253 1.00 95.31 265 VAL A O 1
ATOM 1997 N N . ALA A 1 266 ? -12.367 11.871 31.476 1.00 93.00 266 ALA A N 1
ATOM 1998 C CA . ALA A 1 266 ? -11.127 12.488 31.922 1.00 93.00 266 ALA A CA 1
ATOM 1999 C C . ALA A 1 266 ? -10.826 12.121 33.382 1.00 93.00 266 ALA A C 1
ATOM 2001 O O . ALA A 1 266 ? -11.639 12.368 34.271 1.00 93.00 266 ALA A O 1
ATOM 2002 N N . HIS A 1 267 ? -9.619 11.620 33.630 1.00 94.44 267 HIS A N 1
ATOM 2003 C CA . HIS A 1 267 ? -9.087 11.389 34.967 1.00 94.44 267 HIS A CA 1
ATOM 2004 C C . HIS A 1 267 ? -7.848 12.277 35.216 1.00 94.44 267 HIS A C 1
ATOM 2006 O O . HIS A 1 267 ? -7.045 12.451 34.296 1.00 94.44 267 HIS A O 1
ATOM 2012 N N . PRO A 1 268 ? -7.638 12.836 36.428 1.00 91.25 268 PRO A N 1
ATOM 2013 C CA . PRO A 1 268 ? -6.447 13.640 36.749 1.00 91.25 268 PRO A CA 1
ATOM 2014 C C . PRO A 1 268 ? -5.124 12.862 36.694 1.00 91.25 268 PRO A C 1
ATOM 2016 O O . PRO A 1 268 ? -4.052 13.438 36.515 1.00 91.25 268 PRO A O 1
ATOM 2019 N N . GLY A 1 269 ? -5.190 11.545 36.883 1.00 86.69 269 GLY A N 1
ATOM 2020 C CA . GLY A 1 269 ? -4.069 10.638 36.653 1.00 86.69 269 GLY A CA 1
ATOM 2021 C C . GLY A 1 269 ? -3.635 10.639 35.185 1.00 86.69 269 GLY A C 1
ATOM 2022 O O . GLY A 1 269 ? -4.398 10.980 34.291 1.00 86.69 269 GLY A O 1
ATOM 2023 N N . LYS A 1 270 ? -2.378 10.278 34.915 1.00 84.56 270 LYS A N 1
ATOM 2024 C CA . LYS A 1 270 ? -1.805 10.431 33.567 1.00 84.56 270 LYS A CA 1
ATOM 2025 C C . LYS A 1 270 ? -2.257 9.362 32.564 1.00 84.56 270 LYS A C 1
ATOM 2027 O O . LYS A 1 270 ? -2.242 9.626 31.373 1.00 84.56 270 LYS A O 1
ATOM 2032 N N . LYS A 1 271 ? -2.694 8.185 33.020 1.00 94.69 271 LYS A N 1
ATOM 2033 C CA . LYS A 1 271 ? -2.894 6.993 32.176 1.00 94.69 271 LYS A CA 1
ATOM 2034 C C . LYS A 1 271 ? -4.290 6.913 31.553 1.00 94.69 271 LYS A C 1
ATOM 2036 O O . LYS A 1 271 ? -5.045 6.001 31.856 1.00 94.69 271 LYS A O 1
ATOM 2041 N N . ASN A 1 272 ? -4.647 7.887 30.724 1.00 96.88 272 ASN A N 1
ATOM 2042 C CA . ASN A 1 272 ? -5.907 7.889 29.968 1.00 96.88 272 ASN A CA 1
ATOM 2043 C C . ASN A 1 272 ? -5.575 7.625 28.497 1.00 96.88 272 ASN A C 1
ATOM 2045 O O . ASN A 1 272 ? -5.456 8.585 27.736 1.00 96.88 272 ASN A O 1
ATOM 2049 N N . PHE A 1 273 ? -5.334 6.375 28.106 1.00 97.81 273 PHE A N 1
ATOM 2050 C CA . PHE A 1 273 ? -4.781 6.062 26.787 1.00 97.81 273 PHE A CA 1
ATOM 2051 C C . PHE A 1 273 ? -5.797 6.305 25.671 1.00 97.81 273 PHE A C 1
ATOM 2053 O O . PHE A 1 273 ? -6.921 5.809 25.707 1.00 97.81 273 PHE A O 1
ATOM 2060 N N . VAL A 1 274 ? -5.379 7.067 24.667 1.00 97.50 274 VAL A N 1
ATOM 2061 C CA . VAL A 1 274 ? -6.117 7.342 23.428 1.00 97.50 274 VAL A CA 1
ATOM 2062 C C . VAL A 1 274 ? -5.536 6.520 22.281 1.00 97.50 274 VAL A C 1
ATOM 2064 O O . VAL A 1 274 ? -6.295 6.005 21.461 1.00 97.50 274 VAL A O 1
ATOM 2067 N N . ASP A 1 275 ? -4.207 6.381 22.235 1.00 97.06 275 ASP A N 1
ATOM 2068 C CA . ASP A 1 275 ? -3.503 5.493 21.313 1.00 97.06 275 ASP A CA 1
ATOM 2069 C C . ASP A 1 275 ? -2.644 4.506 22.100 1.00 97.06 275 ASP A C 1
ATOM 2071 O O . ASP A 1 275 ? -1.703 4.904 22.782 1.00 97.06 275 ASP A O 1
ATOM 2075 N N . LEU A 1 276 ? -3.007 3.227 22.015 1.00 95.62 276 LEU A N 1
ATOM 2076 C CA . LEU A 1 276 ? -2.311 2.140 22.700 1.00 95.62 276 LEU A CA 1
ATOM 2077 C C . LEU A 1 276 ? -1.012 1.738 21.991 1.00 95.62 276 LEU A C 1
ATOM 2079 O O . LEU A 1 276 ? -0.147 1.153 22.629 1.00 95.62 276 LEU A O 1
ATOM 2083 N N . ASP A 1 277 ? -0.870 2.017 20.690 1.00 95.38 277 ASP A N 1
ATOM 2084 C CA . ASP A 1 277 ? 0.335 1.627 19.948 1.00 95.38 277 ASP A CA 1
ATOM 2085 C C . ASP A 1 277 ? 1.524 2.546 20.268 1.00 95.38 277 ASP A C 1
ATOM 2087 O O . ASP A 1 277 ? 2.672 2.110 20.222 1.00 95.38 277 ASP A O 1
ATOM 2091 N N . GLU A 1 278 ? 1.233 3.817 20.551 1.00 96.50 278 GLU A N 1
ATOM 2092 C CA . GLU A 1 278 ? 2.212 4.903 20.707 1.00 96.50 278 GLU A CA 1
ATOM 2093 C C . GLU A 1 278 ? 2.236 5.472 22.144 1.00 96.50 278 GLU A C 1
ATOM 2095 O O . GLU A 1 278 ? 2.803 6.535 22.381 1.00 96.50 278 GLU A O 1
ATOM 2100 N N . ASP A 1 279 ? 1.600 4.789 23.108 1.00 96.44 279 ASP A N 1
ATOM 2101 C CA . ASP A 1 279 ? 1.507 5.198 24.523 1.00 96.44 279 ASP A CA 1
ATOM 2102 C C . ASP A 1 279 ? 0.978 6.636 24.736 1.00 96.44 279 ASP A C 1
ATOM 2104 O O . ASP A 1 279 ? 1.426 7.373 25.621 1.00 96.44 279 ASP A O 1
ATOM 2108 N N . LEU A 1 280 ? -0.006 7.057 23.931 1.00 97.38 280 LEU A N 1
ATOM 2109 C CA . LEU A 1 280 ? -0.530 8.425 23.977 1.00 97.38 280 LEU A CA 1
ATOM 2110 C C . LEU A 1 280 ? -1.716 8.545 24.913 1.00 97.38 280 LEU A C 1
ATOM 2112 O O . LEU A 1 280 ? -2.719 7.839 24.771 1.00 97.38 280 LEU A O 1
ATOM 2116 N N . HIS A 1 281 ? -1.654 9.526 25.804 1.00 97.50 281 HIS A N 1
ATOM 2117 C CA . HIS A 1 281 ? -2.699 9.819 26.765 1.00 97.50 281 HIS A CA 1
ATOM 2118 C C . HIS A 1 281 ? -3.505 11.061 26.386 1.00 97.50 281 HIS A C 1
ATOM 2120 O O . HIS A 1 281 ? -3.026 11.960 25.702 1.00 97.50 281 HIS A O 1
ATOM 2126 N N . LEU A 1 282 ? -4.711 11.192 26.944 1.00 97.00 282 LEU A N 1
ATOM 2127 C CA . LEU A 1 282 ? -5.574 12.368 26.778 1.00 97.00 282 LEU A CA 1
ATOM 2128 C C . LEU A 1 282 ? -4.861 13.700 27.093 1.00 97.00 282 LEU A C 1
ATOM 2130 O O . LEU A 1 282 ? -5.178 14.727 26.495 1.00 97.00 282 LEU A O 1
ATOM 2134 N N . ALA A 1 283 ? -3.912 13.700 28.033 1.00 96.50 283 ALA A N 1
ATOM 2135 C CA . ALA A 1 283 ? -3.129 14.886 28.379 1.00 96.50 283 ALA A CA 1
ATOM 2136 C C . ALA A 1 283 ? -2.208 15.346 27.235 1.00 96.50 283 ALA A C 1
ATOM 2138 O O . ALA A 1 283 ? -2.047 16.549 27.048 1.00 96.50 283 ALA A O 1
ATOM 2139 N N . ASP A 1 284 ? -1.670 14.424 26.436 1.00 96.88 284 ASP A N 1
ATOM 2140 C CA . ASP A 1 284 ? -0.742 14.741 25.345 1.00 96.88 284 ASP A CA 1
ATOM 2141 C C . ASP A 1 284 ? -1.444 15.527 24.230 1.00 96.88 284 ASP A C 1
ATOM 2143 O O . ASP A 1 284 ? -0.886 16.473 23.680 1.00 96.88 284 ASP A O 1
ATOM 2147 N N . PHE A 1 285 ? -2.723 15.232 23.982 1.00 96.81 285 PHE A N 1
ATOM 2148 C CA . PHE A 1 285 ? -3.570 15.999 23.062 1.00 96.81 285 PHE A CA 1
ATOM 2149 C C . PHE A 1 285 ? -3.841 17.417 23.569 1.00 96.81 285 PHE A C 1
ATOM 2151 O O . PHE A 1 285 ? -3.826 18.367 22.788 1.00 96.81 285 PHE A O 1
ATOM 2158 N N . LYS A 1 286 ? -4.068 17.574 24.880 1.00 95.69 286 LYS A N 1
ATOM 2159 C CA . LYS A 1 286 ? -4.262 18.895 25.499 1.00 95.69 286 LYS A CA 1
ATOM 2160 C C . LYS A 1 286 ? -2.988 19.732 25.409 1.00 95.69 286 LYS A C 1
ATOM 2162 O O . LYS A 1 286 ? -3.077 20.906 25.066 1.00 95.69 286 LYS A O 1
ATOM 2167 N N . ASN A 1 287 ? -1.831 19.127 25.675 1.00 96.31 287 ASN A N 1
ATOM 2168 C CA . ASN A 1 287 ? -0.531 19.791 25.581 1.00 96.31 287 ASN A CA 1
ATOM 2169 C C . ASN A 1 287 ? -0.228 20.203 24.134 1.00 96.31 287 ASN A C 1
ATOM 2171 O O . ASN A 1 287 ? 0.082 21.362 23.882 1.00 96.31 287 ASN A O 1
ATOM 2175 N N . ALA A 1 288 ? -0.420 19.298 23.168 1.00 97.19 288 ALA A N 1
ATOM 2176 C CA . ALA A 1 288 ? -0.215 19.602 21.754 1.00 97.19 288 ALA A CA 1
ATOM 2177 C C . ALA A 1 288 ? -1.122 20.749 21.270 1.00 97.19 288 ALA A C 1
ATOM 2179 O O . ALA A 1 288 ? -0.664 21.677 20.609 1.00 97.19 288 ALA A O 1
ATOM 2180 N N . HIS A 1 289 ? -2.399 20.742 21.655 1.00 97.56 289 HIS A N 1
ATOM 2181 C CA . HIS A 1 289 ? -3.300 21.849 21.342 1.00 97.56 289 HIS A CA 1
ATOM 2182 C C . HIS A 1 289 ? -2.853 23.170 21.999 1.00 97.56 289 HIS A C 1
ATOM 2184 O O . HIS A 1 289 ? -2.884 24.213 21.354 1.00 97.56 289 HIS A O 1
ATOM 2190 N N . GLN A 1 290 ? -2.393 23.146 23.259 1.00 97.12 290 GLN A N 1
ATOM 2191 C CA . GLN A 1 290 ? -1.849 24.336 23.938 1.00 97.12 290 GLN A CA 1
ATOM 2192 C C . GLN A 1 290 ? -0.609 24.910 23.238 1.00 97.12 290 GLN A C 1
ATOM 2194 O O . GLN A 1 290 ? -0.411 26.123 23.251 1.00 97.12 290 GLN A O 1
ATOM 2199 N N . GLU A 1 291 ? 0.198 24.060 22.604 1.00 97.06 291 GLU A N 1
ATOM 2200 C CA . GLU A 1 291 ? 1.356 24.462 21.797 1.00 97.06 291 GLU A CA 1
ATOM 2201 C C . GLU A 1 291 ? 0.986 24.941 20.380 1.00 97.06 291 GLU A C 1
ATOM 2203 O O . GLU A 1 291 ? 1.861 25.347 19.616 1.00 97.06 291 GLU A O 1
ATOM 2208 N N . GLY A 1 292 ? -0.306 24.947 20.032 1.00 95.94 292 GLY A N 1
ATOM 2209 C CA . GLY A 1 292 ? -0.815 25.456 18.757 1.00 95.94 292 GLY A CA 1
ATOM 2210 C C . GLY A 1 292 ? -0.978 24.399 17.664 1.00 95.94 292 GLY A C 1
ATOM 2211 O O . GLY A 1 292 ? -1.202 24.751 16.508 1.00 95.94 292 GLY A O 1
ATOM 2212 N N . PHE A 1 293 ? -0.891 23.105 17.988 1.00 96.56 293 PHE A N 1
ATOM 2213 C CA . PHE A 1 293 ? -1.189 22.020 17.045 1.00 96.56 293 PHE A CA 1
ATOM 2214 C C . PHE A 1 293 ? -2.705 21.740 16.992 1.00 96.56 293 PHE A C 1
ATOM 2216 O O . PHE A 1 293 ? -3.166 20.649 17.324 1.00 96.56 293 PHE A O 1
ATOM 2223 N N . ASP A 1 294 ? -3.483 22.745 16.580 1.00 93.12 294 ASP A N 1
ATOM 2224 C CA . ASP A 1 294 ? -4.958 22.752 16.529 1.00 93.12 294 ASP A CA 1
ATOM 2225 C C . ASP A 1 294 ? -5.555 22.125 15.247 1.00 93.12 294 ASP A C 1
ATOM 2227 O O . ASP A 1 294 ? -6.769 21.975 15.105 1.00 93.12 294 ASP A O 1
ATOM 2231 N N . ASN A 1 295 ? -4.703 21.701 14.315 1.00 94.06 295 ASN A N 1
ATOM 2232 C CA . ASN A 1 295 ? -5.079 21.002 13.091 1.00 94.06 295 ASN A CA 1
ATOM 2233 C C . ASN A 1 295 ? -4.801 19.493 13.205 1.00 94.06 295 ASN A C 1
ATOM 2235 O O . ASN A 1 295 ? -3.713 19.101 13.619 1.00 94.06 295 ASN A O 1
ATOM 2239 N N . ILE A 1 296 ? -5.726 18.634 12.755 1.00 92.44 296 ILE A N 1
ATOM 2240 C CA . ILE A 1 296 ? -5.623 17.169 12.917 1.00 92.44 296 ILE A CA 1
ATOM 2241 C C . ILE A 1 296 ? -4.344 16.562 12.316 1.00 92.44 296 ILE A C 1
ATOM 2243 O O . ILE A 1 296 ? -3.771 15.622 12.864 1.00 92.44 296 ILE A O 1
ATOM 2247 N N . GLU A 1 297 ? -3.862 17.110 11.202 1.00 92.44 297 GLU A N 1
ATOM 2248 C CA . GLU A 1 297 ? -2.648 16.659 10.527 1.00 92.44 297 GLU A CA 1
ATOM 2249 C C . GLU A 1 297 ? -1.389 17.107 11.296 1.00 92.44 297 GLU A C 1
ATOM 2251 O O . GLU A 1 297 ? -0.410 16.358 11.377 1.00 92.44 297 GLU A O 1
ATOM 2256 N N . LEU A 1 298 ? -1.404 18.297 11.900 1.00 94.06 298 LEU A N 1
ATOM 2257 C CA . LEU A 1 298 ? -0.313 18.781 12.751 1.00 94.06 298 LEU A CA 1
ATOM 2258 C C . LEU A 1 298 ? -0.279 18.053 14.099 1.00 94.06 298 LEU A C 1
ATOM 2260 O O . LEU A 1 298 ? 0.776 17.554 14.485 1.00 94.06 298 LEU A O 1
ATOM 2264 N N . LEU A 1 299 ? -1.439 17.907 14.743 1.00 95.19 299 LEU A N 1
ATOM 2265 C CA . LEU A 1 299 ? -1.631 17.126 15.961 1.00 95.19 299 LEU A CA 1
ATOM 2266 C C . LEU A 1 299 ? -1.087 15.708 15.774 1.00 95.19 299 LEU A C 1
ATOM 2268 O O . LEU A 1 299 ? -0.270 15.266 16.571 1.00 95.19 299 LEU A O 1
ATOM 2272 N N . LYS A 1 300 ? -1.457 15.033 14.674 1.00 94.62 300 LYS A N 1
ATOM 2273 C CA . LYS A 1 300 ? -0.932 13.707 14.321 1.00 94.62 300 LYS A CA 1
ATOM 2274 C C . LYS A 1 300 ? 0.591 13.668 14.230 1.00 94.62 300 LYS A C 1
ATOM 2276 O O . LYS A 1 300 ? 1.199 12.744 14.755 1.00 94.62 300 LYS A O 1
ATOM 2281 N N . ARG A 1 301 ? 1.215 14.632 13.548 1.00 94.44 301 ARG A N 1
ATOM 2282 C CA . ARG A 1 301 ? 2.682 14.661 13.386 1.00 94.44 301 ARG A CA 1
ATOM 2283 C C . ARG A 1 301 ? 3.406 14.946 14.698 1.00 94.44 301 ARG A C 1
ATOM 2285 O O . ARG A 1 301 ? 4.508 14.444 14.878 1.00 94.44 301 ARG A O 1
ATOM 2292 N N . TYR A 1 302 ? 2.800 15.749 15.568 1.00 96.56 302 TYR A N 1
ATOM 2293 C CA . TYR A 1 302 ? 3.382 16.120 16.850 1.00 96.56 302 TYR A CA 1
ATOM 2294 C C . TYR A 1 302 ? 3.231 15.008 17.892 1.00 96.56 302 TYR A C 1
ATOM 2296 O O . TYR A 1 302 ? 4.215 14.598 18.497 1.00 96.56 302 TYR A O 1
ATOM 2304 N N . THR A 1 303 ? 2.012 14.493 18.083 1.00 96.38 303 THR A N 1
ATOM 2305 C CA . THR A 1 303 ? 1.738 13.466 19.097 1.00 96.38 303 THR A CA 1
ATOM 2306 C C . THR A 1 303 ? 2.066 12.063 18.625 1.00 96.38 303 THR A C 1
ATOM 2308 O O . THR A 1 303 ? 2.195 11.191 19.461 1.00 96.38 303 THR A O 1
ATOM 2311 N N . THR A 1 304 ? 2.204 11.832 17.317 1.00 96.38 304 THR A N 1
ATOM 2312 C CA . THR A 1 304 ? 2.337 10.512 16.668 1.00 96.38 304 THR A CA 1
ATOM 2313 C C . THR A 1 304 ? 1.066 9.655 16.639 1.00 96.38 304 THR A C 1
ATOM 2315 O O . THR A 1 304 ? 1.109 8.502 16.212 1.00 96.38 304 THR A O 1
ATOM 2318 N N . VAL A 1 305 ? -0.106 10.213 16.983 1.00 95.81 305 VAL A N 1
ATOM 2319 C CA . VAL A 1 305 ? -1.362 9.440 16.980 1.00 95.81 305 VAL A CA 1
ATOM 2320 C C . VAL A 1 305 ? -1.648 8.779 15.627 1.00 95.81 305 VAL A C 1
ATOM 2322 O O . VAL A 1 305 ? -1.592 9.394 14.557 1.00 95.81 305 VAL A O 1
ATOM 2325 N N . GLY A 1 306 ? -1.958 7.486 15.672 1.00 92.31 306 GLY A N 1
ATOM 2326 C CA . GLY A 1 306 ? -2.262 6.671 14.506 1.00 92.31 306 GLY A CA 1
ATOM 2327 C C . GLY A 1 306 ? -1.068 6.402 13.589 1.00 92.31 306 GLY A C 1
ATOM 2328 O O . GLY A 1 306 ? -1.280 6.042 12.426 1.00 92.31 306 GLY A O 1
ATOM 2329 N N . MET A 1 307 ? 0.169 6.596 14.066 1.00 93.06 307 MET A N 1
ATOM 2330 C CA . MET A 1 307 ? 1.395 6.239 13.338 1.00 93.06 307 MET A CA 1
ATOM 2331 C C . MET A 1 307 ? 1.903 4.823 13.652 1.00 93.06 307 MET A C 1
ATOM 2333 O O . MET A 1 307 ? 2.691 4.291 12.866 1.00 93.06 307 MET A O 1
ATOM 2337 N N . GLY A 1 308 ? 1.363 4.189 14.695 1.00 92.31 308 GLY A N 1
ATOM 2338 C CA . GLY A 1 308 ? 1.707 2.831 15.105 1.00 92.31 308 GLY A CA 1
ATOM 2339 C C . GLY A 1 308 ? 1.211 1.721 14.167 1.00 92.31 308 GLY A C 1
ATOM 2340 O O . GLY A 1 308 ? 0.611 1.984 13.113 1.00 92.31 308 GLY A O 1
ATOM 2341 N N . PRO A 1 309 ? 1.442 0.441 14.516 1.00 90.88 309 PRO A N 1
ATOM 2342 C CA . PRO A 1 309 ? 1.107 -0.706 13.669 1.00 90.88 309 PRO A CA 1
ATOM 2343 C C . PRO A 1 309 ? -0.374 -0.812 13.281 1.00 90.88 309 PRO A C 1
ATOM 2345 O O . PRO A 1 309 ? -0.689 -1.271 12.178 1.00 90.88 309 PRO A O 1
ATOM 2348 N N . SER A 1 310 ? -1.298 -0.362 14.137 1.00 90.44 310 SER A N 1
ATOM 2349 C CA . SER A 1 310 ? -2.728 -0.329 13.810 1.00 90.44 310 SER A CA 1
ATOM 2350 C C . SER A 1 310 ? -3.079 0.749 12.780 1.00 90.44 310 SER A C 1
ATOM 2352 O O . SER A 1 310 ? -4.161 0.689 12.191 1.00 90.44 310 SER A O 1
ATOM 2354 N N . GLN A 1 311 ? -2.180 1.711 12.527 1.00 90.75 311 GLN A N 1
ATOM 2355 C CA . GLN A 1 311 ? -2.402 2.892 11.683 1.00 90.75 311 GLN A CA 1
ATOM 2356 C C . GLN A 1 311 ? -3.622 3.716 12.135 1.00 90.75 311 GLN A C 1
ATOM 2358 O O . GLN A 1 311 ? -4.377 4.260 11.323 1.00 90.75 311 GLN A O 1
ATOM 2363 N N . GLY A 1 312 ? -3.847 3.762 13.451 1.00 91.06 312 GLY A N 1
ATOM 2364 C CA . GLY A 1 312 ? -4.890 4.562 14.086 1.00 91.06 312 GLY A CA 1
ATOM 2365 C C . GLY A 1 312 ? -6.313 4.040 13.904 1.00 91.06 312 GLY A C 1
ATOM 2366 O O . GLY A 1 312 ? -7.269 4.785 14.109 1.00 91.06 312 GLY A O 1
ATOM 2367 N N . LYS A 1 313 ? -6.485 2.761 13.536 1.00 92.12 313 LYS A N 1
ATOM 2368 C CA . LYS A 1 313 ? -7.812 2.123 13.395 1.00 92.12 313 LYS A CA 1
ATOM 2369 C C . LYS A 1 313 ? -8.661 2.223 14.669 1.00 92.12 313 LYS A C 1
ATOM 2371 O O . LYS A 1 313 ? -9.880 2.287 14.561 1.00 92.12 313 LYS A O 1
ATOM 2376 N N . LEU A 1 314 ? -8.019 2.260 15.840 1.00 92.62 314 LEU A N 1
ATOM 2377 C CA . LEU A 1 314 ? -8.680 2.375 17.145 1.00 92.62 314 LEU A CA 1
ATOM 2378 C C . LEU A 1 314 ? -8.609 3.792 17.743 1.00 92.62 314 LEU A C 1
ATOM 2380 O O . LEU A 1 314 ? -9.504 4.177 18.486 1.00 92.62 314 LEU A O 1
ATOM 2384 N N . SER A 1 315 ? -7.584 4.583 17.408 1.00 94.25 315 SER A N 1
ATOM 2385 C CA . SER A 1 315 ? -7.303 5.871 18.061 1.00 94.25 315 SER A CA 1
ATOM 2386 C C . SER A 1 315 ? -7.778 7.099 17.276 1.00 94.25 315 SE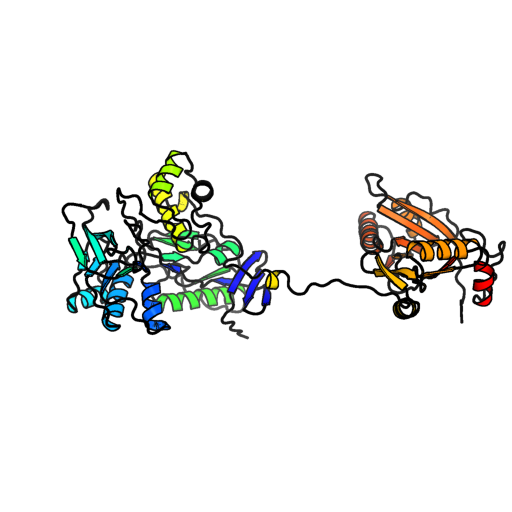R A C 1
ATOM 2388 O O . SER A 1 315 ? -8.145 8.106 17.883 1.00 94.25 315 SER A O 1
ATOM 2390 N N . ASN A 1 316 ? -7.843 7.032 15.938 1.00 93.06 316 ASN A N 1
ATOM 2391 C CA . ASN A 1 316 ? -8.072 8.214 15.097 1.00 93.06 316 ASN A CA 1
ATOM 2392 C C . ASN A 1 316 ? -9.403 8.918 15.391 1.00 93.06 316 ASN A C 1
ATOM 2394 O O . ASN A 1 316 ? -9.432 10.143 15.451 1.00 93.06 316 ASN A O 1
ATOM 2398 N N . MET A 1 317 ? -10.507 8.185 15.587 1.00 93.12 317 MET A N 1
ATOM 2399 C CA . MET A 1 317 ? -11.790 8.840 15.879 1.00 93.12 317 MET A CA 1
ATOM 2400 C C . MET A 1 317 ? -11.766 9.542 17.238 1.00 93.12 317 MET A C 1
ATOM 2402 O O . MET A 1 317 ? -12.251 10.664 17.357 1.00 93.12 317 MET A O 1
ATOM 2406 N N . ASN A 1 318 ? -11.176 8.913 18.258 1.00 95.19 318 ASN A N 1
ATOM 2407 C CA . ASN A 1 318 ? -11.046 9.542 19.570 1.00 95.19 318 ASN A CA 1
ATOM 2408 C C . ASN A 1 318 ? -10.153 10.786 19.493 1.00 95.19 318 ASN A C 1
ATOM 2410 O O . ASN A 1 318 ? -10.512 11.812 20.061 1.00 95.19 318 ASN A O 1
ATOM 2414 N N . ALA A 1 319 ? -9.066 10.749 18.717 1.00 95.69 319 ALA A N 1
ATOM 2415 C CA . ALA A 1 319 ? -8.236 11.923 18.451 1.00 95.69 319 ALA A CA 1
ATOM 2416 C C . ALA A 1 319 ? -9.027 13.075 17.809 1.00 95.69 319 ALA A C 1
ATOM 2418 O O . ALA A 1 319 ? -8.934 14.213 18.267 1.00 95.69 319 ALA A O 1
ATOM 2419 N N . VAL A 1 320 ? -9.846 12.777 16.792 1.00 95.00 320 VAL A N 1
ATOM 2420 C CA . VAL A 1 320 ? -10.707 13.771 16.129 1.00 95.00 320 VAL A CA 1
ATOM 2421 C C . VAL A 1 320 ? -11.734 14.345 17.108 1.00 95.00 320 VAL A C 1
ATOM 2423 O O . VAL A 1 320 ? -11.897 15.558 17.166 1.00 95.00 320 VAL A O 1
ATOM 2426 N N . ARG A 1 321 ? -12.381 13.507 17.931 1.00 95.12 321 ARG A N 1
ATOM 2427 C CA . ARG A 1 321 ? -13.337 13.950 18.964 1.00 95.12 321 ARG A CA 1
ATOM 2428 C C . ARG A 1 321 ? -12.692 14.858 20.009 1.00 95.12 321 ARG A C 1
ATOM 2430 O O . ARG A 1 321 ? -13.285 15.865 20.391 1.00 95.12 321 ARG A O 1
ATOM 2437 N N . ILE A 1 322 ? -11.491 14.507 20.473 1.00 96.31 322 ILE A N 1
ATOM 2438 C CA . ILE A 1 322 ? -10.731 15.316 21.434 1.00 96.31 322 ILE A CA 1
ATOM 2439 C C . ILE A 1 322 ? -10.405 16.674 20.818 1.00 96.31 322 ILE A C 1
ATOM 2441 O O . ILE A 1 322 ? -10.685 17.698 21.437 1.00 96.31 322 ILE A O 1
ATOM 2445 N N . LEU A 1 323 ? -9.863 16.690 19.597 1.00 96.62 323 LEU A N 1
ATOM 2446 C CA . LEU A 1 323 ? -9.488 17.930 18.925 1.00 96.62 323 LEU A CA 1
ATOM 2447 C C . LEU A 1 323 ? -10.705 18.816 18.631 1.00 96.62 323 LEU A C 1
ATOM 2449 O O . LEU A 1 323 ? -10.668 20.001 18.940 1.00 96.62 323 LEU A O 1
ATOM 2453 N N . ALA A 1 324 ? -11.804 18.242 18.133 1.00 95.44 324 ALA A N 1
ATOM 2454 C CA . ALA A 1 324 ? -13.053 18.965 17.889 1.00 95.44 324 ALA A CA 1
ATOM 2455 C C . ALA A 1 324 ? -13.560 19.659 19.164 1.00 95.44 324 ALA A C 1
ATOM 2457 O O . ALA A 1 324 ? -13.913 20.839 19.143 1.00 95.44 324 ALA A O 1
ATOM 2458 N N . ARG A 1 325 ? -13.512 18.959 20.309 1.00 95.00 325 ARG A N 1
ATOM 2459 C CA . ARG A 1 325 ? -13.893 19.525 21.610 1.00 95.00 325 ARG A CA 1
ATOM 2460 C C . ARG A 1 325 ? -12.931 20.616 22.090 1.00 95.00 325 ARG A C 1
ATOM 2462 O O . ARG A 1 325 ? -13.401 21.605 22.645 1.00 95.00 325 ARG A O 1
ATOM 2469 N N . LEU A 1 326 ? -11.621 20.455 21.893 1.00 95.88 326 LEU A N 1
ATOM 2470 C CA . LEU A 1 326 ? -10.621 21.470 22.257 1.00 95.88 326 LEU A CA 1
ATOM 2471 C C . LEU A 1 326 ? -10.764 22.742 21.409 1.00 95.88 326 LEU A C 1
ATOM 2473 O O . LEU A 1 326 ? -10.738 23.841 21.957 1.00 95.88 326 LEU A O 1
ATOM 2477 N N . ASN A 1 327 ? -11.022 22.573 20.112 1.00 95.75 327 ASN A N 1
ATOM 2478 C CA . ASN A 1 327 ? -11.243 23.658 19.158 1.00 95.75 327 ASN A CA 1
ATOM 2479 C C . ASN A 1 327 ? -12.642 24.287 19.262 1.00 95.75 327 ASN A C 1
ATOM 2481 O O . ASN A 1 327 ? -12.878 25.325 18.654 1.00 95.75 327 ASN A O 1
ATOM 2485 N N . GLN A 1 328 ? -13.581 23.655 19.979 1.00 95.06 328 GLN A N 1
ATOM 2486 C CA . GLN A 1 328 ? -15.003 24.029 20.004 1.00 95.06 328 GLN A CA 1
ATOM 2487 C C . GLN A 1 328 ? -15.640 24.040 18.599 1.00 95.06 328 GLN A C 1
ATOM 2489 O O . GLN A 1 328 ? -16.425 24.923 18.262 1.00 95.06 328 GLN A O 1
ATOM 2494 N N . THR A 1 329 ? -15.291 23.048 17.777 1.00 93.50 329 THR A N 1
ATOM 2495 C CA . THR A 1 329 ? -15.750 22.892 16.382 1.00 93.50 329 THR A CA 1
ATOM 2496 C C . THR A 1 329 ? -16.441 21.546 16.174 1.00 93.50 329 THR A C 1
ATOM 2498 O O . THR A 1 329 ? -16.370 20.651 17.022 1.00 93.50 329 THR A O 1
ATOM 2501 N N . GLY A 1 330 ? -17.121 21.386 15.037 1.00 90.69 330 GLY A N 1
ATOM 2502 C CA . GLY A 1 330 ? -17.708 20.102 14.649 1.00 90.69 330 GLY A CA 1
ATOM 2503 C C . GLY A 1 330 ? -16.665 19.091 14.148 1.00 90.69 330 GLY A C 1
ATOM 2504 O O . GLY A 1 330 ? -15.587 19.450 13.667 1.00 90.69 330 GLY A O 1
ATOM 2505 N N . ILE A 1 331 ? -17.009 17.798 14.166 1.00 91.06 331 ILE A N 1
ATOM 2506 C CA . ILE A 1 331 ? -16.135 16.728 13.635 1.00 91.06 331 ILE A CA 1
ATOM 2507 C C . ILE A 1 331 ? -15.874 16.910 12.130 1.00 91.06 331 ILE A C 1
ATOM 2509 O O . ILE A 1 331 ? -14.751 16.714 11.667 1.00 91.06 331 ILE A O 1
ATOM 2513 N N . ASN A 1 332 ? -16.885 17.345 11.370 1.00 88.81 332 ASN A N 1
ATOM 2514 C CA . ASN A 1 332 ? -16.743 17.636 9.940 1.00 88.81 332 ASN A CA 1
ATOM 2515 C C . ASN A 1 332 ? -15.729 18.755 9.654 1.00 88.81 332 ASN A C 1
ATOM 2517 O O . ASN A 1 332 ? -15.004 18.678 8.665 1.00 88.81 332 ASN A O 1
ATOM 2521 N N . GLU A 1 333 ? -15.667 19.771 10.516 1.00 86.62 333 GLU A N 1
ATOM 2522 C CA . GLU A 1 333 ? -14.759 20.918 10.381 1.00 86.62 333 GLU A CA 1
ATOM 2523 C C . GLU A 1 333 ? -13.328 20.557 10.786 1.00 86.62 333 GLU A C 1
ATOM 2525 O O . GLU A 1 333 ? -12.372 20.988 10.144 1.00 86.62 333 GLU A O 1
ATOM 2530 N N . THR A 1 334 ? -13.183 19.710 11.810 1.00 85.19 334 THR A N 1
ATOM 2531 C CA . THR A 1 334 ? -11.883 19.184 12.260 1.00 85.19 334 THR A CA 1
ATOM 2532 C C . THR A 1 334 ? -11.213 18.338 11.171 1.00 85.19 334 THR A C 1
ATOM 2534 O O . THR A 1 334 ? -9.987 18.333 11.034 1.00 85.19 334 THR A O 1
ATOM 2537 N N . GLY A 1 335 ? -12.025 17.644 10.368 1.00 79.50 335 GLY A N 1
ATOM 2538 C CA . GLY A 1 335 ? -11.570 16.796 9.277 1.00 79.50 335 GLY A CA 1
ATOM 2539 C C . GLY A 1 335 ? -10.943 15.482 9.748 1.00 79.50 335 GLY A C 1
ATOM 2540 O O . GLY A 1 335 ? -10.836 15.174 10.935 1.00 79.50 335 GLY A O 1
ATOM 2541 N N . THR A 1 336 ? -10.527 14.673 8.779 1.00 80.06 336 THR A N 1
ATOM 2542 C CA . THR A 1 336 ? -9.883 13.374 9.005 1.00 80.06 336 THR A CA 1
ATOM 2543 C C . THR A 1 336 ? -8.493 13.352 8.399 1.00 80.06 336 THR A C 1
ATOM 2545 O O . THR A 1 336 ? -8.222 14.058 7.429 1.00 80.06 336 THR A O 1
ATOM 2548 N N . THR A 1 337 ? -7.628 12.473 8.898 1.00 76.62 337 THR A N 1
ATOM 2549 C CA . THR A 1 337 ? -6.307 12.274 8.292 1.00 76.62 337 THR A CA 1
ATOM 2550 C C . THR A 1 337 ? -6.389 11.464 6.998 1.00 76.62 337 THR A C 1
ATOM 2552 O O . THR A 1 337 ? -7.328 10.696 6.767 1.00 76.62 337 THR A O 1
ATOM 2555 N N . THR A 1 338 ? -5.401 11.642 6.121 1.00 78.81 338 THR A N 1
ATOM 2556 C CA . THR A 1 338 ? -5.403 10.973 4.810 1.00 78.81 338 THR A CA 1
ATOM 2557 C C . THR A 1 338 ? -5.097 9.474 4.926 1.00 78.81 338 THR A C 1
ATOM 2559 O O . THR A 1 338 ? -4.029 9.093 5.407 1.00 78.81 338 THR A O 1
ATOM 2562 N N . ALA A 1 339 ? -5.964 8.611 4.385 1.00 83.56 339 ALA A N 1
ATOM 2563 C CA . ALA A 1 339 ? -5.673 7.183 4.247 1.00 83.56 339 ALA A CA 1
ATOM 2564 C C . ALA A 1 339 ? -4.702 6.924 3.080 1.00 83.56 339 ALA A C 1
ATOM 2566 O O . ALA A 1 339 ? -4.947 7.341 1.947 1.00 83.56 339 ALA A O 1
ATOM 2567 N N . ARG A 1 340 ? -3.606 6.200 3.331 1.00 89.00 340 ARG A N 1
ATOM 2568 C CA . ARG A 1 340 ? -2.582 5.882 2.321 1.00 89.00 340 ARG A CA 1
ATOM 2569 C C . ARG A 1 340 ? -2.457 4.370 2.113 1.00 89.00 340 ARG A C 1
ATOM 2571 O O . ARG A 1 340 ? -2.627 3.622 3.074 1.00 89.00 340 ARG A O 1
ATOM 2578 N N . PRO A 1 341 ? -2.164 3.900 0.887 1.00 91.56 341 PRO A N 1
ATOM 2579 C CA . PRO A 1 341 ? -1.699 2.535 0.692 1.00 91.56 341 PRO A CA 1
ATOM 2580 C C . PRO A 1 341 ? -0.377 2.314 1.455 1.00 91.56 341 PRO A C 1
ATOM 2582 O O . PRO A 1 341 ? 0.465 3.206 1.489 1.00 91.56 341 PRO A O 1
ATOM 2585 N N . PHE A 1 342 ? -0.137 1.152 2.056 1.00 92.75 342 PHE A N 1
ATOM 2586 C CA . PHE A 1 342 ? -1.004 -0.029 2.068 1.00 92.75 342 PHE A CA 1
ATOM 2587 C C . PHE A 1 342 ? -1.947 -0.058 3.284 1.00 92.75 342 PHE A C 1
ATOM 2589 O O . PHE A 1 342 ? -1.574 0.362 4.372 1.00 92.75 342 PHE A O 1
ATOM 2596 N N . TYR A 1 343 ? -3.157 -0.610 3.123 1.00 91.75 343 TYR A N 1
ATOM 2597 C CA . TYR A 1 343 ? -4.142 -0.768 4.212 1.00 91.75 343 TYR A CA 1
ATOM 2598 C C . TYR A 1 343 ? -3.645 -1.670 5.368 1.00 91.75 343 TYR A C 1
ATOM 2600 O O . TYR A 1 343 ? -4.019 -1.489 6.531 1.00 91.75 343 TYR A O 1
ATOM 2608 N N . GLN A 1 344 ? -2.786 -2.638 5.044 1.00 89.56 344 GLN A N 1
ATOM 2609 C CA . GLN A 1 344 ? -1.975 -3.408 5.993 1.00 89.56 344 GLN A CA 1
ATOM 2610 C C . GLN A 1 344 ? -0.563 -3.541 5.415 1.00 89.56 344 GLN A C 1
ATOM 2612 O O . GLN A 1 344 ? -0.416 -3.448 4.191 1.00 89.56 344 GLN A O 1
ATOM 2617 N N . PRO A 1 345 ? 0.458 -3.802 6.246 1.00 91.44 345 PRO A N 1
ATOM 2618 C CA . PRO A 1 345 ? 1.808 -4.058 5.764 1.00 91.44 345 PRO A CA 1
ATOM 2619 C C . PRO A 1 345 ? 1.848 -5.164 4.699 1.00 91.44 345 PRO A C 1
ATOM 2621 O O . PRO A 1 345 ? 1.345 -6.267 4.904 1.00 91.44 345 PRO A O 1
ATOM 2624 N N . VAL A 1 346 ? 2.474 -4.872 3.556 1.00 93.19 346 VAL A N 1
ATOM 2625 C CA . VAL A 1 346 ? 2.679 -5.839 2.468 1.00 93.19 346 VAL A CA 1
ATOM 2626 C C . VAL A 1 346 ? 4.141 -6.285 2.466 1.00 93.19 346 VAL A C 1
ATOM 2628 O O . VAL A 1 346 ? 5.029 -5.430 2.436 1.00 93.19 346 VAL A O 1
ATOM 2631 N N . PRO A 1 347 ? 4.432 -7.600 2.442 1.00 92.75 347 PRO A N 1
ATOM 2632 C CA . PRO A 1 347 ? 5.803 -8.084 2.350 1.00 92.75 347 PRO A CA 1
ATOM 2633 C C . PRO A 1 347 ? 6.535 -7.515 1.128 1.00 92.75 347 PRO A C 1
ATOM 2635 O O . PRO A 1 347 ? 6.055 -7.633 -0.003 1.00 92.75 347 PRO A O 1
ATOM 2638 N N . LEU A 1 348 ? 7.749 -6.989 1.326 1.00 94.00 348 LEU A N 1
ATOM 2639 C CA . LEU A 1 348 ? 8.564 -6.423 0.240 1.00 94.00 348 LEU A CA 1
ATOM 2640 C C . LEU A 1 348 ? 8.790 -7.415 -0.913 1.00 94.00 348 LEU A C 1
ATOM 2642 O O . LEU A 1 348 ? 8.832 -7.006 -2.069 1.00 94.00 348 LEU A O 1
ATOM 2646 N N . LYS A 1 349 ? 8.860 -8.725 -0.629 1.00 92.12 349 LYS A N 1
ATOM 2647 C CA . LYS A 1 349 ? 8.965 -9.780 -1.654 1.00 92.12 349 LYS A CA 1
ATOM 2648 C C . LYS A 1 349 ? 7.782 -9.793 -2.634 1.00 92.12 349 LYS A C 1
ATOM 2650 O O . LYS A 1 349 ? 7.978 -10.075 -3.812 1.00 92.12 349 LYS A O 1
ATOM 2655 N N . HIS A 1 350 ? 6.569 -9.467 -2.175 1.00 93.19 350 HIS A N 1
ATOM 2656 C CA . HIS A 1 350 ? 5.386 -9.398 -3.039 1.00 93.19 350 HIS A CA 1
ATOM 2657 C C . HIS A 1 350 ? 5.443 -8.163 -3.942 1.00 93.19 350 HIS A C 1
ATOM 2659 O O . HIS A 1 350 ? 5.076 -8.251 -5.111 1.00 93.19 350 HIS A O 1
ATOM 2665 N N . LEU A 1 351 ? 5.957 -7.042 -3.423 1.00 92.50 351 LEU A N 1
ATOM 2666 C CA . LEU A 1 351 ? 6.146 -5.805 -4.190 1.00 92.50 351 LEU A CA 1
ATOM 2667 C C . LEU A 1 351 ? 7.266 -5.932 -5.224 1.00 92.50 351 LEU A C 1
ATOM 2669 O O . LEU A 1 351 ? 7.110 -5.487 -6.358 1.00 92.50 351 LEU A O 1
ATOM 2673 N N . ALA A 1 352 ? 8.377 -6.569 -4.845 1.00 91.19 352 ALA A N 1
ATOM 2674 C CA . ALA A 1 352 ? 9.502 -6.825 -5.738 1.00 91.19 352 ALA A CA 1
ATOM 2675 C C . ALA A 1 352 ? 9.109 -7.735 -6.912 1.00 91.19 352 ALA A C 1
ATOM 2677 O O . ALA A 1 352 ? 9.673 -7.616 -8.000 1.00 91.19 352 ALA A O 1
ATOM 2678 N N . GLY A 1 353 ? 8.143 -8.636 -6.695 1.00 88.88 353 GLY A N 1
ATOM 2679 C CA . GLY A 1 353 ? 7.679 -9.580 -7.702 1.00 88.88 353 GLY A CA 1
ATOM 2680 C C . GLY A 1 353 ? 8.825 -10.418 -8.274 1.00 88.88 353 GLY A C 1
ATOM 2681 O O . GLY A 1 353 ? 9.799 -10.745 -7.594 1.00 88.88 353 GLY A O 1
ATOM 2682 N N . ARG A 1 354 ? 8.718 -10.770 -9.557 1.00 85.31 354 ARG A N 1
ATOM 2683 C CA . ARG A 1 354 ? 9.824 -11.391 -10.291 1.00 85.31 354 ARG A CA 1
ATOM 2684 C C . ARG A 1 354 ? 10.717 -10.293 -10.857 1.00 85.31 354 ARG A C 1
ATOM 2686 O O . ARG A 1 354 ? 10.257 -9.490 -11.666 1.00 85.31 354 ARG A O 1
ATOM 2693 N N . ARG A 1 355 ? 11.997 -10.292 -10.479 1.00 78.88 355 ARG A N 1
ATOM 2694 C CA . ARG A 1 355 ? 13.001 -9.430 -11.115 1.00 78.88 355 ARG A CA 1
ATOM 2695 C C . ARG A 1 355 ? 13.199 -9.887 -12.560 1.00 78.88 355 ARG A C 1
ATOM 2697 O O . ARG A 1 355 ? 13.563 -11.036 -12.793 1.00 78.88 355 ARG A O 1
ATOM 2704 N N . PHE A 1 356 ? 12.947 -8.999 -13.516 1.00 77.44 356 PHE A N 1
ATOM 2705 C CA . PHE A 1 356 ? 13.183 -9.249 -14.934 1.00 77.44 356 PHE A CA 1
ATOM 2706 C C . PHE A 1 356 ? 14.368 -8.401 -15.393 1.00 77.44 356 PHE A C 1
ATOM 2708 O O . PHE A 1 356 ? 14.263 -7.181 -15.490 1.00 77.44 356 PHE A O 1
ATOM 2715 N N . HIS A 1 357 ? 15.497 -9.055 -15.657 1.00 78.69 357 HIS A N 1
ATOM 2716 C CA . HIS A 1 357 ? 16.679 -8.434 -16.247 1.00 78.69 357 HIS A CA 1
ATOM 2717 C C . HIS A 1 357 ? 16.816 -8.965 -17.679 1.00 78.69 357 HIS A C 1
ATOM 2719 O O . HIS A 1 357 ? 17.394 -10.038 -17.862 1.00 78.69 357 HIS A O 1
ATOM 2725 N N . PRO A 1 358 ? 16.227 -8.297 -18.690 1.00 83.31 358 PRO A N 1
ATOM 2726 C CA . PRO A 1 358 ? 16.304 -8.776 -20.063 1.00 83.31 358 PRO A CA 1
ATOM 2727 C C . PRO A 1 358 ? 17.762 -8.786 -20.523 1.00 83.31 358 PRO A C 1
ATOM 2729 O O . PRO A 1 358 ? 18.428 -7.753 -20.513 1.00 83.31 358 PRO A O 1
ATOM 2732 N N . GLN A 1 359 ? 18.238 -9.957 -20.938 1.00 87.31 359 GLN A N 1
ATOM 2733 C CA . GLN A 1 359 ? 19.567 -10.147 -21.508 1.00 87.31 359 GLN A CA 1
ATOM 2734 C C . GLN A 1 359 ? 19.428 -10.505 -22.983 1.00 87.31 359 GLN A C 1
ATOM 2736 O O . GLN A 1 359 ? 18.774 -11.486 -23.339 1.00 87.31 359 GLN A O 1
ATOM 2741 N N . ARG A 1 360 ? 20.046 -9.702 -23.845 1.00 90.88 360 ARG A N 1
ATOM 2742 C CA . ARG A 1 360 ? 20.151 -9.956 -25.280 1.00 90.88 360 ARG A CA 1
ATOM 2743 C C . ARG A 1 360 ? 21.512 -10.574 -25.578 1.00 90.88 360 ARG A C 1
ATOM 2745 O O . ARG A 1 360 ? 22.528 -10.137 -25.039 1.00 90.88 360 ARG A O 1
ATOM 2752 N N . ARG A 1 361 ? 21.513 -11.580 -26.447 1.00 92.69 361 ARG A N 1
ATOM 2753 C CA . ARG A 1 361 ? 22.693 -12.350 -26.850 1.00 92.69 361 ARG A CA 1
ATOM 2754 C C . ARG A 1 361 ? 22.861 -12.254 -28.352 1.00 92.69 361 ARG A C 1
ATOM 2756 O O . ARG A 1 361 ? 21.865 -12.329 -29.076 1.00 92.69 361 ARG A O 1
ATOM 2763 N N . THR A 1 362 ? 24.087 -12.040 -28.810 1.00 95.31 362 THR A N 1
ATOM 2764 C CA . THR A 1 362 ? 24.379 -12.029 -30.247 1.00 95.31 362 THR A CA 1
ATOM 2765 C C . THR A 1 362 ? 24.327 -13.464 -30.787 1.00 95.31 362 THR A C 1
ATOM 2767 O O . THR A 1 362 ? 24.420 -14.415 -30.005 1.00 95.31 362 THR A O 1
ATOM 2770 N N . PRO A 1 363 ? 24.212 -13.670 -32.112 1.00 95.38 363 PRO A N 1
ATOM 2771 C CA . PRO A 1 363 ? 24.309 -15.010 -32.701 1.00 95.38 363 PRO A CA 1
ATOM 2772 C C . PRO A 1 363 ? 25.629 -15.739 -32.388 1.00 95.38 363 PRO A C 1
ATOM 2774 O O . PRO A 1 363 ? 25.708 -16.954 -32.538 1.00 95.38 363 PRO A O 1
ATOM 2777 N N . LEU A 1 364 ? 26.655 -15.008 -31.939 1.00 95.69 364 LEU A N 1
ATOM 2778 C CA . LEU A 1 364 ? 27.990 -15.517 -31.627 1.00 95.69 364 LEU A CA 1
ATOM 2779 C C . LEU A 1 364 ? 28.191 -15.796 -30.135 1.00 95.69 364 LEU A C 1
ATOM 2781 O O . LEU A 1 364 ? 29.260 -16.257 -29.754 1.00 95.69 364 LEU A O 1
ATOM 2785 N N . ASP A 1 365 ? 27.183 -15.564 -29.288 1.00 95.50 365 ASP A N 1
ATOM 2786 C CA . ASP A 1 365 ? 27.272 -15.754 -27.833 1.00 95.50 365 ASP A CA 1
ATOM 2787 C C . ASP A 1 365 ? 27.801 -17.146 -27.451 1.00 95.50 365 ASP A C 1
ATOM 2789 O O . ASP A 1 365 ? 28.687 -17.269 -26.609 1.00 95.50 365 ASP A O 1
ATOM 2793 N N . ALA A 1 366 ? 27.332 -18.201 -28.122 1.00 96.62 366 ALA A N 1
ATOM 2794 C CA . ALA A 1 366 ? 27.818 -19.559 -27.882 1.00 96.62 366 ALA A CA 1
ATOM 2795 C C . ALA A 1 366 ? 29.315 -19.713 -28.206 1.00 96.62 366 ALA A C 1
ATOM 2797 O O . ALA A 1 366 ? 30.048 -20.339 -27.441 1.00 96.62 366 ALA A O 1
ATOM 2798 N N . TRP A 1 367 ? 29.770 -19.111 -29.309 1.00 97.31 367 TRP A N 1
ATOM 2799 C CA . TRP A 1 367 ? 31.176 -19.137 -29.705 1.00 97.31 367 TRP A CA 1
ATOM 2800 C C . TRP A 1 367 ? 32.041 -18.336 -28.729 1.00 97.31 367 TRP A C 1
ATOM 2802 O O . TRP A 1 367 ? 33.068 -18.839 -28.288 1.00 97.31 367 TRP A O 1
ATOM 2812 N N . HIS A 1 368 ? 31.590 -17.145 -28.320 1.00 97.50 368 HIS A N 1
ATOM 2813 C CA . HIS A 1 368 ? 32.280 -16.306 -27.333 1.00 97.50 368 HIS A CA 1
ATOM 2814 C C . HIS A 1 368 ? 32.525 -17.069 -26.031 1.00 97.50 368 HIS A C 1
ATOM 2816 O O . HIS A 1 368 ? 33.656 -17.141 -25.556 1.00 97.50 368 HIS A O 1
ATOM 2822 N N . ASN A 1 369 ? 31.485 -17.716 -25.498 1.00 95.25 369 ASN A N 1
ATOM 2823 C CA . ASN A 1 369 ? 31.594 -18.512 -24.275 1.00 95.25 369 ASN A CA 1
ATOM 2824 C C . ASN A 1 369 ? 32.578 -19.684 -24.432 1.00 95.25 369 ASN A C 1
ATOM 2826 O O . ASN A 1 369 ? 33.367 -19.955 -23.529 1.00 95.25 369 ASN A O 1
ATOM 2830 N N . GLN A 1 370 ? 32.565 -20.365 -25.582 1.00 96.62 370 GLN A N 1
ATOM 2831 C CA . GLN A 1 370 ? 33.496 -21.462 -25.857 1.00 96.62 370 GLN A CA 1
ATOM 2832 C C . GLN A 1 370 ? 34.944 -20.976 -26.023 1.00 96.62 370 GLN A C 1
ATOM 2834 O O . GLN A 1 370 ? 35.872 -21.668 -25.609 1.00 96.62 370 GLN A O 1
ATOM 2839 N N . ALA A 1 371 ? 35.137 -19.790 -26.598 1.00 95.75 371 ALA A N 1
ATOM 2840 C CA . ALA A 1 371 ? 36.438 -19.159 -26.797 1.00 95.75 371 ALA A CA 1
ATOM 2841 C C . ALA A 1 371 ? 37.014 -18.523 -25.516 1.00 95.75 371 ALA A C 1
ATOM 2843 O O . ALA A 1 371 ? 38.073 -17.902 -25.569 1.00 95.75 371 ALA A O 1
ATOM 2844 N N . GLY A 1 372 ? 36.337 -18.660 -24.368 1.00 95.62 372 GLY A N 1
ATOM 2845 C CA . GLY A 1 372 ? 36.793 -18.100 -23.095 1.00 95.62 372 GLY A CA 1
ATOM 2846 C C . GLY A 1 372 ? 36.580 -16.590 -22.976 1.00 95.62 372 GLY A C 1
ATOM 2847 O O . GLY A 1 372 ? 37.330 -15.927 -22.260 1.00 95.62 372 GLY A O 1
ATOM 2848 N N . ALA A 1 373 ? 35.587 -16.032 -23.677 1.00 97.19 373 ALA A N 1
ATOM 2849 C CA . ALA A 1 373 ? 35.230 -14.626 -23.543 1.00 97.19 373 ALA A CA 1
ATOM 2850 C C . ALA A 1 373 ? 34.683 -14.321 -22.145 1.00 97.19 373 ALA A C 1
ATOM 2852 O O . ALA A 1 373 ? 33.796 -15.012 -21.635 1.00 97.19 373 ALA A O 1
ATOM 2853 N N . LEU A 1 374 ? 35.159 -13.228 -21.557 1.00 96.69 374 LEU A N 1
ATOM 2854 C CA . LEU A 1 374 ? 34.551 -12.631 -20.375 1.00 96.69 374 LEU A CA 1
ATOM 2855 C C . LEU A 1 374 ? 33.582 -11.551 -20.846 1.00 96.69 374 LEU A C 1
ATOM 2857 O O . LEU A 1 374 ? 33.948 -10.671 -21.620 1.00 96.69 374 LEU A O 1
ATOM 2861 N N . MET A 1 375 ? 32.324 -11.650 -20.420 1.00 94.50 375 MET A N 1
ATOM 2862 C CA . MET A 1 375 ? 31.229 -10.837 -20.954 1.00 94.50 375 MET A CA 1
ATOM 2863 C C . MET A 1 375 ? 30.922 -9.641 -20.048 1.00 94.50 375 MET A C 1
ATOM 2865 O O . MET A 1 375 ? 30.831 -9.783 -18.830 1.00 94.50 375 MET A O 1
ATOM 2869 N N . ILE A 1 376 ? 30.664 -8.482 -20.651 1.00 93.19 376 ILE A N 1
ATOM 2870 C CA . ILE A 1 376 ? 30.183 -7.268 -19.977 1.00 93.19 376 ILE A CA 1
ATOM 2871 C C . ILE A 1 376 ? 28.785 -6.876 -20.453 1.00 93.19 376 ILE A C 1
ATOM 2873 O O . ILE A 1 376 ? 28.356 -7.214 -21.559 1.00 93.19 376 ILE A O 1
ATOM 2877 N N . HIS A 1 377 ? 28.085 -6.105 -19.621 1.00 91.50 377 HIS A N 1
ATOM 2878 C CA . HIS A 1 377 ? 26.808 -5.497 -19.980 1.00 91.50 377 HIS A CA 1
ATOM 2879 C C . HIS A 1 377 ? 27.010 -4.220 -20.803 1.00 91.50 377 HIS A C 1
ATOM 2881 O O . HIS A 1 377 ? 27.555 -3.231 -20.317 1.00 91.50 377 HIS A O 1
ATOM 2887 N N . ALA A 1 378 ? 26.494 -4.220 -22.030 1.00 89.81 378 ALA A N 1
ATOM 2888 C CA . ALA A 1 378 ? 26.363 -3.042 -22.882 1.00 89.81 378 ALA A CA 1
ATOM 2889 C C . ALA A 1 378 ? 24.868 -2.731 -23.068 1.00 89.81 378 ALA A C 1
ATOM 2891 O O . ALA A 1 378 ? 24.217 -3.192 -24.011 1.00 89.81 378 ALA A O 1
ATOM 2892 N N . GLY A 1 379 ? 24.290 -2.002 -22.109 1.00 87.06 379 GLY A N 1
ATOM 2893 C CA . GLY A 1 379 ? 22.836 -1.880 -21.992 1.00 87.06 379 GLY A CA 1
ATOM 2894 C C . GLY A 1 379 ? 22.201 -3.250 -21.723 1.00 87.06 379 GLY A C 1
ATOM 2895 O O . GLY A 1 379 ? 22.578 -3.940 -20.779 1.00 87.06 379 GLY A O 1
ATOM 2896 N N . ALA A 1 380 ? 21.252 -3.663 -22.566 1.00 89.06 380 ALA A N 1
ATOM 2897 C CA . ALA A 1 380 ? 20.621 -4.982 -22.464 1.00 89.06 380 ALA A CA 1
ATOM 2898 C C . ALA A 1 380 ? 21.453 -6.122 -23.086 1.00 89.06 380 ALA A C 1
ATOM 2900 O O . ALA A 1 380 ? 21.076 -7.284 -22.946 1.00 89.06 380 ALA A O 1
ATOM 2901 N N . TRP A 1 381 ? 22.540 -5.823 -23.804 1.00 92.38 381 TRP A N 1
ATOM 2902 C CA . TRP A 1 381 ? 23.370 -6.831 -24.467 1.00 92.38 381 TRP A CA 1
ATOM 2903 C C . TRP A 1 381 ? 24.483 -7.351 -23.562 1.00 92.38 381 TRP A C 1
ATOM 2905 O O . TRP A 1 381 ? 25.063 -6.588 -22.789 1.00 92.38 381 TRP A O 1
ATOM 2915 N N . LEU A 1 382 ? 24.821 -8.628 -23.725 1.00 92.69 382 LEU A N 1
ATOM 2916 C CA . LEU A 1 382 ? 26.110 -9.173 -23.306 1.00 92.69 382 LEU A CA 1
ATOM 2917 C C . LEU A 1 382 ? 27.093 -9.069 -24.474 1.00 92.69 382 LEU A C 1
ATOM 2919 O O . LEU A 1 382 ? 26.769 -9.473 -25.592 1.00 92.69 382 LEU A O 1
ATOM 2923 N N . ARG A 1 383 ? 28.281 -8.518 -24.217 1.00 93.75 383 ARG A N 1
ATOM 2924 C CA . ARG A 1 383 ? 29.347 -8.360 -25.214 1.00 93.75 383 ARG A CA 1
ATOM 2925 C C . ARG A 1 383 ? 30.676 -8.855 -24.641 1.00 93.75 383 ARG A C 1
ATOM 2927 O O . ARG A 1 383 ? 30.916 -8.589 -23.464 1.00 93.75 383 ARG A O 1
ATOM 2934 N N . PRO A 1 384 ? 31.541 -9.506 -25.437 1.00 96.06 384 PRO A N 1
ATOM 2935 C CA . PRO A 1 384 ? 32.901 -9.806 -25.005 1.00 96.06 384 PRO A CA 1
ATOM 2936 C C . PRO A 1 384 ? 33.634 -8.530 -24.584 1.00 96.06 384 PRO A C 1
ATOM 2938 O O . PRO A 1 384 ? 33.607 -7.520 -25.294 1.00 96.06 384 PRO A O 1
ATOM 2941 N N . GLU A 1 385 ? 34.257 -8.577 -23.415 1.00 95.69 385 GLU A N 1
ATOM 2942 C CA . GLU A 1 385 ? 35.204 -7.575 -22.938 1.00 95.69 385 GLU A CA 1
ATOM 2943 C C . GLU A 1 385 ? 36.618 -7.911 -23.411 1.00 95.69 385 GLU A C 1
ATOM 2945 O O . GLU A 1 385 ? 37.297 -7.039 -23.944 1.00 95.69 385 GLU A O 1
ATOM 2950 N N . TYR A 1 386 ? 37.023 -9.170 -23.227 1.00 97.00 386 TYR A N 1
ATOM 2951 C CA . TYR A 1 386 ? 38.293 -9.760 -23.657 1.00 97.00 386 TYR A CA 1
ATOM 2952 C C . TYR A 1 386 ? 38.176 -11.292 -23.655 1.00 97.00 386 TYR A C 1
ATOM 2954 O O . TYR A 1 386 ? 37.219 -11.845 -23.094 1.00 97.00 386 TYR A O 1
ATOM 2962 N N . TYR A 1 387 ? 39.150 -11.982 -24.247 1.00 97.50 387 TYR A N 1
ATOM 2963 C CA . TYR A 1 387 ? 39.233 -13.443 -24.251 1.00 97.50 387 TYR A CA 1
ATOM 2964 C C . TYR A 1 387 ? 40.344 -13.910 -23.307 1.00 97.50 387 TYR A C 1
ATOM 2966 O O . TYR A 1 387 ? 41.520 -13.585 -23.479 1.00 97.50 387 TYR A O 1
ATOM 2974 N N . GLN A 1 388 ? 39.972 -14.669 -22.276 1.00 96.44 388 GLN A N 1
ATOM 2975 C CA . GLN A 1 388 ? 40.902 -15.087 -21.231 1.00 96.44 388 GLN A CA 1
ATOM 2976 C C . GLN A 1 388 ? 41.897 -16.124 -21.751 1.00 96.44 388 GLN A C 1
ATOM 2978 O O . GLN A 1 388 ? 41.521 -17.174 -22.272 1.00 96.44 388 GLN A O 1
ATOM 2983 N N . GLN A 1 389 ? 43.179 -15.876 -21.491 1.00 95.06 389 GLN A N 1
ATOM 2984 C CA . GLN A 1 389 ? 44.247 -16.845 -21.715 1.00 95.06 389 GLN A CA 1
ATOM 2985 C C . GLN A 1 389 ? 44.753 -17.414 -20.387 1.00 95.06 389 GLN A C 1
ATOM 2987 O O . GLN A 1 389 ? 44.855 -16.707 -19.380 1.00 95.06 389 GLN A O 1
ATOM 2992 N N . THR A 1 390 ? 45.072 -18.708 -20.364 1.00 94.50 390 THR A N 1
ATOM 2993 C CA . THR A 1 390 ? 45.593 -19.374 -19.165 1.00 94.50 390 THR A CA 1
ATOM 2994 C C . THR A 1 390 ? 46.910 -18.736 -18.722 1.00 94.50 390 THR A C 1
ATOM 2996 O O . THR A 1 390 ? 47.843 -18.615 -19.510 1.00 94.50 390 THR A O 1
ATOM 2999 N N . GLY A 1 391 ? 46.994 -18.354 -17.444 1.00 95.69 391 GLY A N 1
ATOM 3000 C CA . GLY A 1 391 ? 48.208 -17.790 -16.849 1.00 95.69 391 GLY A CA 1
ATOM 3001 C C . GLY A 1 391 ? 48.439 -16.296 -17.104 1.00 95.69 391 GLY A C 1
ATOM 3002 O O . GLY A 1 391 ? 49.497 -15.802 -16.727 1.00 95.69 391 GLY A O 1
ATOM 3003 N N . LYS A 1 392 ? 47.480 -15.577 -17.705 1.00 96.50 392 LYS A N 1
ATOM 3004 C CA . LYS A 1 392 ? 47.572 -14.131 -17.972 1.00 96.50 392 LYS A CA 1
ATOM 3005 C C . LYS A 1 392 ? 46.535 -13.332 -17.192 1.00 96.50 392 LYS A C 1
ATOM 3007 O O . LYS A 1 392 ? 45.430 -13.819 -16.941 1.00 96.50 392 LYS A O 1
ATOM 3012 N N . THR A 1 393 ? 46.884 -12.101 -16.820 1.00 97.69 393 THR A N 1
ATOM 3013 C CA . THR A 1 393 ? 45.921 -11.163 -16.226 1.00 97.69 393 THR A CA 1
ATOM 3014 C C . THR A 1 393 ? 44.966 -10.617 -17.292 1.00 97.69 393 THR A C 1
ATOM 3016 O O . THR A 1 393 ? 45.206 -10.769 -18.494 1.00 97.69 393 THR A O 1
ATOM 3019 N N . ARG A 1 394 ? 43.875 -9.971 -16.861 1.00 96.81 394 ARG A N 1
ATOM 3020 C CA . ARG A 1 394 ? 42.944 -9.273 -17.761 1.00 96.81 394 ARG A CA 1
ATOM 3021 C C . ARG A 1 394 ? 43.684 -8.239 -18.615 1.00 96.81 394 ARG A C 1
ATOM 3023 O O . ARG A 1 394 ? 43.488 -8.183 -19.825 1.00 96.81 394 ARG A O 1
ATOM 3030 N N . GLU A 1 395 ? 44.542 -7.444 -17.987 1.00 98.19 395 GLU A N 1
ATOM 3031 C CA . GLU A 1 395 ? 45.300 -6.374 -18.634 1.00 98.19 395 GLU A CA 1
ATOM 3032 C C . GLU A 1 395 ? 46.288 -6.925 -19.666 1.00 98.19 395 GLU A C 1
ATOM 3034 O O . GLU A 1 395 ? 46.362 -6.376 -20.764 1.00 98.19 395 GLU A O 1
ATOM 3039 N N . ASP A 1 396 ? 46.975 -8.033 -19.361 1.00 98.12 396 ASP A N 1
ATOM 3040 C CA . ASP A 1 396 ? 47.878 -8.695 -20.312 1.00 98.12 396 ASP A CA 1
ATOM 3041 C C . ASP A 1 396 ? 47.116 -9.204 -21.543 1.00 98.12 396 ASP A C 1
ATOM 3043 O O . ASP A 1 396 ? 47.554 -8.986 -22.672 1.00 98.12 396 ASP A O 1
ATOM 3047 N N . CYS A 1 397 ? 45.950 -9.836 -21.342 1.00 97.81 397 CYS A N 1
ATOM 3048 C CA . CYS A 1 397 ? 45.118 -10.327 -22.446 1.00 97.81 397 CYS A CA 1
ATOM 3049 C C . CYS A 1 397 ? 44.675 -9.173 -23.357 1.00 97.81 397 CYS A C 1
ATOM 3051 O O . CYS A 1 397 ? 44.866 -9.234 -24.570 1.00 97.81 397 CYS A O 1
ATOM 3053 N N . ILE A 1 398 ? 44.147 -8.091 -22.773 1.00 97.31 398 ILE A N 1
ATOM 3054 C CA . ILE A 1 398 ? 43.703 -6.903 -23.520 1.00 97.31 398 ILE A CA 1
ATOM 3055 C C . ILE A 1 398 ? 44.879 -6.238 -24.248 1.00 97.31 398 ILE A C 1
ATOM 3057 O O . ILE A 1 398 ? 44.745 -5.818 -25.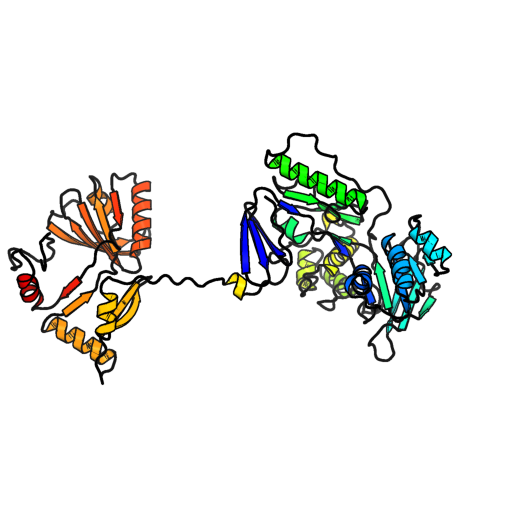400 1.00 97.31 398 ILE A O 1
ATOM 3061 N N . TYR A 1 399 ? 46.033 -6.125 -23.586 1.00 98.00 399 TYR A N 1
ATOM 3062 C CA . TYR A 1 399 ? 47.231 -5.536 -24.176 1.00 98.00 399 TYR A CA 1
ATOM 3063 C C . TYR A 1 399 ? 47.695 -6.333 -25.398 1.00 98.00 399 TYR A C 1
ATOM 3065 O O . TYR A 1 399 ? 47.933 -5.759 -26.462 1.00 98.00 399 TYR A O 1
ATOM 3073 N N . GLU A 1 400 ? 47.759 -7.658 -25.279 1.00 97.25 400 GLU A N 1
ATOM 3074 C CA . GLU A 1 400 ? 48.131 -8.534 -26.386 1.00 97.25 400 GLU A CA 1
ATOM 3075 C C . GLU A 1 400 ? 47.118 -8.508 -27.533 1.00 97.25 400 GLU A C 1
ATOM 3077 O O . GLU A 1 400 ? 47.531 -8.440 -28.691 1.00 97.25 400 GLU A O 1
ATOM 3082 N N . GLU A 1 401 ? 45.812 -8.503 -27.244 1.00 97.19 401 GLU A N 1
ATOM 3083 C CA . GLU A 1 401 ? 44.763 -8.332 -28.257 1.00 97.19 401 GLU A CA 1
ATOM 3084 C C . GLU A 1 401 ? 44.956 -7.018 -29.029 1.00 97.19 401 GLU A C 1
ATOM 3086 O O . GLU A 1 401 ? 44.960 -7.004 -30.266 1.00 97.19 401 GLU A O 1
ATOM 3091 N N . ALA A 1 402 ? 45.194 -5.914 -28.312 1.00 97.12 402 ALA A N 1
ATOM 3092 C CA . ALA A 1 402 ? 45.433 -4.604 -28.909 1.00 97.12 402 ALA A CA 1
ATOM 3093 C C . ALA A 1 402 ? 46.713 -4.574 -29.765 1.00 97.12 402 ALA A C 1
ATOM 3095 O O . ALA A 1 402 ? 46.706 -4.014 -30.868 1.00 97.12 402 ALA A O 1
ATOM 3096 N N . CYS A 1 403 ? 47.803 -5.187 -29.293 1.00 98.00 403 CYS A N 1
ATOM 3097 C CA . CYS A 1 403 ? 49.047 -5.334 -30.052 1.00 98.00 403 CYS A CA 1
ATOM 3098 C C . CYS A 1 403 ? 48.844 -6.188 -31.310 1.00 98.00 403 CYS A C 1
ATOM 3100 O O . CYS A 1 403 ? 49.254 -5.776 -32.400 1.00 98.00 403 CYS A O 1
ATOM 3102 N N . ASN A 1 404 ? 48.156 -7.327 -31.186 1.00 97.88 404 ASN A N 1
ATOM 3103 C CA . ASN A 1 404 ? 47.884 -8.230 -32.297 1.00 97.88 404 ASN A CA 1
ATOM 3104 C C . ASN A 1 404 ? 47.044 -7.554 -33.389 1.00 97.88 404 ASN A C 1
ATOM 3106 O O . ASN A 1 404 ? 47.377 -7.675 -34.564 1.00 97.88 404 ASN A O 1
ATOM 3110 N N . ILE A 1 405 ? 46.011 -6.780 -33.035 1.00 97.81 405 ILE A N 1
ATOM 3111 C CA . ILE A 1 405 ? 45.209 -6.037 -34.025 1.00 97.81 405 ILE A CA 1
ATOM 3112 C C . ILE A 1 405 ? 46.079 -5.050 -34.817 1.00 97.81 405 ILE A C 1
ATOM 3114 O O . ILE A 1 405 ? 45.910 -4.911 -36.027 1.00 97.81 405 ILE A O 1
ATOM 3118 N N . ARG A 1 406 ? 47.025 -4.361 -34.163 1.00 97.88 406 ARG A N 1
ATOM 3119 C CA . ARG A 1 406 ? 47.881 -3.357 -34.824 1.00 97.88 406 ARG A CA 1
ATOM 3120 C C . ARG A 1 406 ? 48.954 -3.968 -35.720 1.00 97.88 406 ARG A C 1
ATOM 3122 O O . ARG A 1 406 ? 49.311 -3.349 -36.717 1.00 97.88 406 ARG A O 1
ATOM 3129 N N . GLN A 1 407 ? 49.473 -5.137 -35.357 1.00 98.00 407 GLN A N 1
ATOM 3130 C CA . GLN A 1 407 ? 50.550 -5.810 -36.090 1.00 98.00 407 GLN A CA 1
ATOM 3131 C C . GLN A 1 407 ? 50.023 -6.801 -37.136 1.00 98.00 407 GLN A C 1
ATOM 3133 O O . GLN A 1 407 ? 50.676 -7.018 -38.151 1.00 98.00 407 GLN A O 1
ATOM 3138 N N . ASN A 1 408 ? 48.837 -7.371 -36.907 1.00 98.25 408 ASN A N 1
ATOM 3139 C CA . ASN A 1 408 ? 48.271 -8.460 -37.695 1.00 98.25 408 ASN A CA 1
ATOM 3140 C C . ASN A 1 408 ? 46.822 -8.153 -38.124 1.00 98.25 408 ASN A C 1
ATOM 3142 O O . ASN A 1 408 ? 46.570 -7.306 -38.983 1.00 98.25 408 ASN A O 1
ATOM 3146 N N . VAL A 1 409 ? 45.862 -8.893 -37.573 1.00 97.81 409 VAL A N 1
ATOM 3147 C CA . VAL A 1 409 ? 44.427 -8.759 -37.806 1.00 97.81 409 VAL A CA 1
ATOM 3148 C C . VAL A 1 409 ? 43.686 -9.261 -36.571 1.00 97.81 409 VAL A C 1
ATOM 3150 O O . VAL A 1 409 ? 44.116 -10.221 -35.929 1.00 97.81 409 VAL A O 1
ATOM 3153 N N . GLY A 1 410 ? 42.568 -8.626 -36.244 1.00 97.00 410 GLY A N 1
ATOM 3154 C CA . GLY A 1 410 ? 41.625 -9.114 -35.247 1.00 97.00 410 GLY A CA 1
ATOM 3155 C C . GLY A 1 410 ? 40.185 -8.895 -35.685 1.00 97.00 410 GLY A C 1
ATOM 3156 O O . GLY A 1 410 ? 39.902 -8.137 -36.616 1.00 97.00 410 GLY A O 1
ATOM 3157 N N . LEU A 1 411 ? 39.284 -9.592 -35.001 1.00 95.56 411 LEU A N 1
ATOM 3158 C CA . LEU A 1 411 ? 37.853 -9.582 -35.254 1.00 95.56 411 LEU A CA 1
ATOM 3159 C C . LEU A 1 411 ? 37.118 -9.241 -33.962 1.00 95.56 411 LEU A C 1
ATOM 3161 O O . LEU A 1 411 ? 37.380 -9.850 -32.928 1.00 95.56 411 LEU A O 1
ATOM 3165 N N . ILE A 1 412 ? 36.180 -8.300 -34.033 1.00 95.75 412 ILE A N 1
ATOM 3166 C CA . ILE A 1 412 ? 35.288 -7.975 -32.919 1.00 95.75 412 ILE A CA 1
ATOM 3167 C C . ILE A 1 412 ? 33.827 -8.066 -33.360 1.00 95.75 412 ILE A C 1
ATOM 3169 O O . ILE A 1 412 ? 33.436 -7.549 -34.410 1.00 95.75 412 ILE A O 1
ATOM 3173 N N . ASP A 1 413 ? 33.021 -8.723 -32.525 1.00 97.06 413 ASP A N 1
ATOM 3174 C CA . ASP A 1 413 ? 31.568 -8.769 -32.658 1.00 97.06 413 ASP A CA 1
ATOM 3175 C C . ASP A 1 413 ? 30.969 -7.414 -32.255 1.00 97.06 413 ASP A C 1
ATOM 3177 O O . ASP A 1 413 ? 30.961 -7.026 -31.084 1.00 97.06 413 ASP A O 1
ATOM 3181 N N . VAL A 1 414 ? 30.456 -6.691 -33.249 1.00 96.06 414 VAL A N 1
ATOM 3182 C CA . VAL A 1 414 ? 29.779 -5.395 -33.093 1.00 96.06 414 VAL A CA 1
ATOM 3183 C C . VAL A 1 414 ? 28.282 -5.506 -33.387 1.00 96.06 414 VAL A C 1
ATOM 3185 O O . VAL A 1 414 ? 27.594 -4.502 -33.596 1.00 96.06 414 VAL A O 1
ATOM 3188 N N . SER A 1 415 ? 27.734 -6.726 -33.342 1.00 96.44 415 SER A N 1
ATOM 3189 C CA . SER A 1 415 ? 26.303 -7.001 -33.525 1.00 96.44 415 SER A CA 1
ATOM 3190 C C . SER A 1 415 ? 25.427 -6.279 -32.499 1.00 96.44 415 SER A C 1
ATOM 3192 O O . SER A 1 415 ? 24.225 -6.138 -32.708 1.00 96.44 415 SER A O 1
ATOM 3194 N N . THR A 1 416 ? 26.006 -5.768 -31.413 1.00 95.81 416 THR A N 1
ATOM 3195 C CA . THR A 1 416 ? 25.290 -5.016 -30.379 1.00 95.81 416 THR A CA 1
ATOM 3196 C C . THR A 1 416 ? 25.022 -3.555 -30.746 1.00 95.81 416 THR A C 1
ATOM 3198 O O . THR A 1 416 ? 24.167 -2.942 -30.114 1.00 95.81 416 THR A O 1
ATOM 3201 N N . LEU A 1 417 ? 25.736 -2.961 -31.715 1.00 96.69 417 LEU A N 1
ATOM 3202 C CA . LEU A 1 417 ? 25.494 -1.575 -32.153 1.00 96.69 417 LEU A CA 1
ATOM 3203 C C . LEU A 1 417 ? 24.058 -1.403 -32.661 1.00 96.69 417 LEU A C 1
ATOM 3205 O O . LEU A 1 417 ? 23.499 -2.326 -33.251 1.00 96.69 417 LEU A O 1
ATOM 3209 N N . GLY A 1 418 ? 23.463 -0.229 -32.471 1.00 96.75 418 GLY A N 1
ATOM 3210 C CA . GLY A 1 418 ? 22.227 0.124 -33.161 1.00 96.75 418 GLY A CA 1
ATOM 3211 C C . GLY A 1 418 ? 22.440 0.089 -34.666 1.00 96.75 418 GLY A C 1
ATOM 3212 O O . GLY A 1 418 ? 23.503 0.487 -35.133 1.00 96.75 418 GLY A O 1
ATOM 3213 N N . LYS A 1 419 ? 21.465 -0.432 -35.410 1.00 97.56 419 LYS A N 1
ATOM 3214 C CA . LYS A 1 419 ? 21.494 -0.516 -36.875 1.00 97.56 419 LYS A CA 1
ATOM 3215 C C . LYS A 1 419 ? 20.140 -0.090 -37.388 1.00 97.56 419 LYS A C 1
ATOM 3217 O O . LYS A 1 419 ? 19.147 -0.781 -37.162 1.00 97.56 419 LYS A O 1
ATOM 3222 N N . LEU A 1 420 ? 20.106 1.094 -37.968 1.00 98.06 420 LEU A N 1
ATOM 3223 C CA . LEU A 1 420 ? 18.892 1.821 -38.277 1.00 98.06 420 LEU A CA 1
ATOM 3224 C C . LEU A 1 420 ? 18.911 2.139 -39.766 1.00 98.06 420 LEU A C 1
ATOM 3226 O O . LEU A 1 420 ? 19.893 2.682 -40.265 1.00 98.06 420 LEU A O 1
ATOM 3230 N N . GLU A 1 421 ? 17.847 1.789 -40.475 1.00 97.69 421 GLU A N 1
ATOM 3231 C CA . GLU A 1 421 ? 17.675 2.204 -41.862 1.00 97.69 421 GLU A CA 1
ATOM 3232 C C . GLU A 1 421 ? 16.749 3.411 -41.911 1.00 97.69 421 GLU A C 1
ATOM 3234 O O . GLU A 1 421 ? 15.693 3.428 -41.274 1.00 97.69 421 GLU A O 1
ATOM 3239 N N . ILE A 1 422 ? 17.165 4.424 -42.660 1.00 98.19 422 ILE A N 1
ATOM 3240 C CA . ILE A 1 422 ? 16.415 5.658 -42.868 1.00 98.19 422 ILE A CA 1
ATOM 3241 C C . ILE A 1 422 ? 16.168 5.753 -44.364 1.00 98.19 422 ILE A C 1
ATOM 3243 O O . ILE A 1 422 ? 17.113 5.914 -45.139 1.00 98.19 422 ILE A O 1
ATOM 3247 N N . CYS A 1 423 ? 14.908 5.591 -44.750 1.00 98.00 423 CYS A N 1
ATOM 3248 C CA . CYS A 1 423 ? 14.483 5.505 -46.140 1.00 98.00 423 CYS A CA 1
ATOM 3249 C C . CYS A 1 423 ? 13.508 6.633 -46.482 1.00 98.00 423 CYS A C 1
ATOM 3251 O O . CYS A 1 423 ? 12.734 7.040 -45.621 1.00 98.00 423 CYS A O 1
ATOM 3253 N N . GLY A 1 424 ? 13.498 7.083 -47.733 1.00 97.19 424 GLY A N 1
ATOM 3254 C CA . GLY A 1 424 ? 12.502 8.014 -48.264 1.00 97.19 424 GLY A CA 1
ATOM 3255 C C . GLY A 1 424 ? 13.104 9.319 -48.789 1.00 97.19 424 GLY A C 1
ATOM 3256 O O . GLY A 1 424 ? 14.295 9.590 -48.590 1.00 97.19 424 GLY A O 1
ATOM 3257 N N . PRO A 1 425 ? 12.284 10.153 -49.448 1.00 96.50 425 PRO A N 1
ATOM 3258 C CA . PRO A 1 425 ? 12.752 11.355 -50.138 1.00 96.50 425 PRO A CA 1
ATOM 3259 C C . PRO A 1 425 ? 13.363 12.393 -49.185 1.00 96.50 425 PRO A C 1
ATOM 3261 O O . PRO A 1 425 ? 14.219 13.184 -49.591 1.00 96.50 425 PRO A O 1
ATOM 3264 N N . ASP A 1 426 ? 12.984 12.368 -47.903 1.00 97.62 426 ASP A N 1
ATOM 3265 C CA . ASP A 1 426 ? 13.504 13.279 -46.885 1.00 97.62 426 ASP A CA 1
ATOM 3266 C C . ASP A 1 426 ? 14.672 12.737 -46.062 1.00 97.62 426 ASP A C 1
ATOM 3268 O O . ASP A 1 426 ? 15.213 13.477 -45.235 1.00 97.62 426 ASP A O 1
ATOM 3272 N N . ALA A 1 427 ? 15.126 11.502 -46.298 1.00 97.94 427 ALA A N 1
ATOM 3273 C CA . ALA A 1 427 ? 16.095 10.820 -45.436 1.00 97.94 427 ALA A CA 1
ATOM 3274 C C . ALA A 1 427 ? 17.377 11.639 -45.196 1.00 97.94 427 ALA A C 1
ATOM 3276 O O . ALA A 1 427 ? 17.819 11.811 -44.059 1.00 97.94 427 ALA A O 1
ATOM 3277 N N . ALA A 1 428 ? 17.946 12.221 -46.255 1.00 96.56 428 ALA A N 1
ATOM 3278 C CA . ALA A 1 428 ? 19.150 13.041 -46.143 1.00 96.56 428 ALA A CA 1
ATOM 3279 C C . ALA A 1 428 ? 18.910 14.360 -45.385 1.00 96.56 428 ALA A C 1
ATOM 3281 O O . ALA A 1 428 ? 19.758 14.779 -44.597 1.00 96.56 428 ALA A O 1
ATOM 3282 N N . ARG A 1 429 ? 17.759 15.014 -45.604 1.00 97.25 429 ARG A N 1
ATOM 3283 C CA . ARG A 1 429 ? 17.390 16.259 -44.905 1.00 97.25 429 ARG A CA 1
ATOM 3284 C C . ARG A 1 429 ? 17.101 15.997 -43.432 1.00 97.25 429 ARG A C 1
ATOM 3286 O O . ARG A 1 429 ? 17.475 16.802 -42.586 1.00 97.25 429 ARG A O 1
ATOM 3293 N N . PHE A 1 430 ? 16.459 14.871 -43.137 1.00 98.06 430 PHE A N 1
ATOM 3294 C CA . PHE A 1 430 ? 16.191 14.414 -41.781 1.00 98.06 430 PHE A CA 1
ATOM 3295 C C . PHE A 1 430 ? 17.501 14.196 -41.022 1.00 98.06 430 PHE A C 1
ATOM 3297 O O . PHE A 1 430 ? 17.689 14.743 -39.938 1.00 98.06 430 PHE A O 1
ATOM 3304 N N . LEU A 1 431 ? 18.458 13.500 -41.642 1.00 97.44 431 LEU A N 1
ATOM 3305 C CA . LEU A 1 431 ? 19.791 13.296 -41.078 1.00 97.44 431 LEU A CA 1
ATOM 3306 C C . LEU A 1 431 ? 20.543 14.603 -40.797 1.00 97.44 431 LEU A C 1
ATOM 3308 O O . LEU A 1 431 ? 21.179 14.702 -39.755 1.00 97.44 431 LEU A O 1
ATOM 3312 N N . GLU A 1 432 ? 20.450 15.617 -41.664 1.00 96.62 432 GLU A N 1
ATOM 3313 C CA . GLU A 1 432 ? 21.069 16.937 -41.418 1.00 96.62 432 GLU A CA 1
ATOM 3314 C C . GLU A 1 432 ? 20.424 17.720 -40.266 1.00 96.62 432 GLU A C 1
ATOM 3316 O O . GLU A 1 432 ? 21.056 18.621 -39.718 1.00 96.62 432 GLU A O 1
ATOM 3321 N N . ARG A 1 433 ? 19.182 17.396 -39.889 1.00 96.38 433 ARG A N 1
ATOM 3322 C CA . ARG A 1 433 ? 18.541 17.973 -38.699 1.00 96.38 433 ARG A CA 1
ATOM 3323 C C . ARG A 1 433 ? 18.909 17.230 -37.417 1.00 96.38 433 ARG A C 1
ATOM 3325 O O . ARG A 1 433 ? 18.982 17.857 -36.368 1.00 96.38 433 ARG A O 1
ATOM 3332 N N . ILE A 1 434 ? 19.120 15.916 -37.501 1.00 97.00 434 ILE A N 1
ATOM 3333 C CA . ILE A 1 434 ? 19.460 15.066 -36.349 1.00 97.00 434 ILE A CA 1
ATOM 3334 C C . ILE A 1 434 ? 20.955 15.135 -36.004 1.00 97.00 434 ILE A C 1
ATOM 3336 O O . ILE A 1 434 ? 21.327 15.143 -34.833 1.00 97.00 434 ILE A O 1
ATOM 3340 N N . TYR A 1 435 ? 21.824 15.167 -37.014 1.00 97.50 435 TYR A N 1
ATOM 3341 C CA . TYR A 1 435 ? 23.270 15.080 -36.848 1.00 97.50 435 TYR A CA 1
ATOM 3342 C C . TYR A 1 435 ? 23.971 16.385 -37.214 1.00 97.50 435 TYR A C 1
ATOM 3344 O O . TYR A 1 435 ? 23.622 17.071 -38.173 1.00 97.50 435 TYR A O 1
ATOM 3352 N N . THR A 1 436 ? 25.065 16.665 -36.512 1.00 93.56 436 THR A N 1
ATOM 3353 C CA . THR A 1 436 ? 26.014 17.735 -36.830 1.00 93.56 436 THR A CA 1
ATOM 3354 C C . THR A 1 436 ? 26.822 17.363 -38.087 1.00 93.56 436 THR A C 1
ATOM 3356 O O . THR A 1 436 ? 27.946 16.868 -38.040 1.00 93.56 436 THR A O 1
ATOM 3359 N N . GLY A 1 437 ? 26.226 17.530 -39.269 1.00 90.81 437 GLY A N 1
ATOM 3360 C CA . GLY A 1 437 ? 26.855 17.146 -40.533 1.00 90.81 437 GLY A CA 1
ATOM 3361 C C . GLY A 1 437 ? 26.052 17.540 -41.768 1.00 90.81 437 GLY A C 1
ATOM 3362 O O . GLY A 1 437 ? 24.935 18.034 -41.673 1.00 90.81 437 GLY A O 1
ATOM 3363 N N . ARG A 1 438 ? 26.645 17.335 -42.953 1.00 93.75 438 ARG A N 1
ATOM 3364 C CA . ARG A 1 438 ? 25.967 17.516 -44.247 1.00 93.75 438 ARG A CA 1
ATOM 3365 C C . ARG A 1 438 ? 25.859 16.183 -44.983 1.00 93.75 438 ARG A C 1
ATOM 3367 O O . ARG A 1 438 ? 26.871 15.668 -45.464 1.00 93.75 438 ARG A O 1
ATOM 3374 N N . PHE A 1 439 ? 24.642 15.661 -45.095 1.00 95.06 439 PHE A N 1
ATOM 3375 C CA . PHE A 1 439 ? 24.318 14.350 -45.667 1.00 95.06 439 PHE A CA 1
ATOM 3376 C C . PHE A 1 439 ? 23.660 14.452 -47.046 1.00 95.06 439 PHE A C 1
ATOM 3378 O O . PHE A 1 439 ? 23.802 13.537 -47.854 1.00 95.06 439 PHE A O 1
ATOM 3385 N N . VAL A 1 440 ? 23.054 15.594 -47.397 1.00 95.00 440 VAL A N 1
ATOM 3386 C CA . VAL A 1 440 ? 22.438 15.812 -48.721 1.00 95.00 440 VAL A CA 1
ATOM 3387 C C . VAL A 1 440 ? 23.470 15.688 -49.848 1.00 95.00 440 VAL A C 1
ATOM 3389 O O . VAL A 1 440 ? 23.189 15.109 -50.896 1.00 95.00 440 VAL A O 1
ATOM 3392 N N . LYS A 1 441 ? 24.699 16.168 -49.614 1.00 94.19 441 LYS A N 1
ATOM 3393 C CA . LYS A 1 441 ? 25.822 16.084 -50.571 1.00 94.19 441 LYS A CA 1
ATOM 3394 C C . LYS A 1 441 ? 26.636 14.785 -50.474 1.00 94.19 441 LYS A C 1
ATOM 3396 O O . LYS A 1 441 ? 27.618 14.634 -51.203 1.00 94.19 441 LYS A O 1
ATOM 3401 N N . GLN A 1 442 ? 26.300 13.875 -49.558 1.00 95.31 442 GLN A N 1
ATOM 3402 C CA . GLN A 1 442 ? 26.986 12.588 -49.447 1.00 95.31 442 GLN A CA 1
ATOM 3403 C C . GLN A 1 442 ? 26.643 11.732 -50.667 1.00 95.31 442 GLN A C 1
ATOM 3405 O O . GLN A 1 442 ? 25.476 11.614 -51.012 1.00 95.31 442 GLN A O 1
ATOM 3410 N N . LYS A 1 443 ? 27.633 11.148 -51.344 1.00 95.50 443 LYS A N 1
ATOM 3411 C CA . LYS A 1 443 ? 27.381 10.322 -52.535 1.00 95.50 443 LYS A CA 1
ATOM 3412 C C . LYS A 1 443 ? 26.945 8.907 -52.120 1.00 95.50 443 LYS A C 1
ATOM 3414 O O . LYS A 1 443 ? 27.480 8.414 -51.121 1.00 95.50 443 LYS A O 1
ATOM 3419 N N . PRO A 1 444 ? 26.041 8.239 -52.856 1.00 96.50 444 PRO A N 1
ATOM 3420 C CA . PRO A 1 444 ? 25.834 6.800 -52.704 1.00 96.50 444 PRO A CA 1
ATOM 3421 C C . PRO A 1 444 ? 27.161 6.029 -52.724 1.00 96.50 444 PRO A C 1
ATOM 3423 O O . PRO A 1 444 ? 28.095 6.410 -53.435 1.00 96.50 444 PRO A O 1
ATOM 3426 N N . GLY A 1 445 ? 27.270 4.985 -51.903 1.00 95.19 445 GLY A N 1
ATOM 3427 C CA . GLY A 1 445 ? 28.504 4.209 -51.743 1.00 95.19 445 GLY A CA 1
ATOM 3428 C C . GLY A 1 445 ? 29.553 4.853 -50.829 1.00 95.19 445 GLY A C 1
ATOM 3429 O O . GLY A 1 445 ? 30.661 4.330 -50.713 1.00 95.19 445 GLY A O 1
ATOM 3430 N N . SER A 1 446 ? 29.231 5.960 -50.150 1.00 95.56 446 SER A N 1
ATOM 3431 C CA . SER A 1 446 ? 30.113 6.585 -49.153 1.00 95.56 446 SER A CA 1
ATOM 3432 C C . SER A 1 446 ? 29.518 6.550 -47.749 1.00 95.56 446 SER A C 1
ATOM 3434 O O . SER A 1 446 ? 28.294 6.534 -47.575 1.00 95.56 446 SER A O 1
ATOM 3436 N N . LEU A 1 447 ? 30.388 6.569 -46.741 1.00 95.19 447 LEU A N 1
ATOM 3437 C CA . LEU A 1 447 ? 30.018 6.645 -45.330 1.00 95.19 447 LEU A CA 1
ATOM 3438 C C . LEU A 1 447 ? 30.654 7.859 -44.649 1.00 95.19 447 LEU A C 1
ATOM 3440 O O . LEU A 1 447 ? 31.699 8.357 -45.067 1.00 95.19 447 LEU A O 1
ATOM 3444 N N . ARG A 1 448 ? 30.014 8.349 -43.588 1.00 94.88 448 ARG A N 1
ATOM 3445 C CA . ARG A 1 448 ? 30.505 9.451 -42.751 1.00 94.88 448 ARG A CA 1
ATOM 3446 C C . ARG A 1 448 ? 30.234 9.149 -41.293 1.00 94.88 448 ARG A C 1
ATOM 3448 O O . ARG A 1 448 ? 29.238 8.515 -40.981 1.00 94.88 448 ARG A O 1
ATOM 3455 N N . TYR A 1 449 ? 31.095 9.628 -40.409 1.00 96.25 449 TYR A N 1
ATOM 3456 C CA . TYR A 1 449 ? 30.799 9.632 -38.984 1.00 96.25 449 TYR A CA 1
ATOM 3457 C C . TYR A 1 449 ? 29.971 10.876 -38.637 1.00 96.25 449 TYR A C 1
ATOM 3459 O O . TYR A 1 449 ? 30.257 11.963 -39.145 1.00 96.25 449 TYR A O 1
ATOM 3467 N N . GLY A 1 450 ? 28.933 10.703 -37.826 1.00 95.62 450 GLY A N 1
ATOM 3468 C CA . GLY A 1 450 ? 28.023 11.754 -37.391 1.00 95.62 450 GLY A CA 1
ATOM 3469 C C . GLY A 1 450 ? 27.914 11.795 -35.872 1.00 95.62 450 GLY A C 1
ATOM 3470 O O . GLY A 1 450 ? 27.929 10.757 -35.216 1.00 95.62 450 GLY A O 1
ATOM 3471 N N . LEU A 1 451 ? 27.773 13.008 -35.337 1.00 97.44 451 LEU A N 1
ATOM 3472 C CA . LEU A 1 451 ? 27.482 13.271 -33.928 1.00 97.44 451 LEU A CA 1
ATOM 3473 C C . LEU A 1 451 ? 26.091 13.897 -33.828 1.00 97.44 451 LEU A C 1
ATOM 3475 O O . LEU A 1 451 ? 25.839 14.917 -34.474 1.00 97.44 451 LEU A O 1
ATOM 3479 N N . ALA A 1 452 ? 25.192 13.285 -33.068 1.00 97.56 452 ALA A N 1
ATOM 3480 C CA . ALA A 1 452 ? 23.874 13.833 -32.782 1.00 97.56 452 ALA A CA 1
ATOM 3481 C C . ALA A 1 452 ? 23.922 14.584 -31.452 1.00 97.56 452 ALA A C 1
ATOM 3483 O O . ALA A 1 452 ? 24.462 14.077 -30.464 1.00 97.56 452 ALA A O 1
ATOM 3484 N N . CYS A 1 453 ? 23.338 15.777 -31.434 1.00 96.38 453 CYS A N 1
ATOM 3485 C CA . CYS A 1 453 ? 23.207 16.587 -30.230 1.00 96.38 453 CYS A CA 1
ATOM 3486 C C . CYS A 1 453 ? 21.733 16.789 -29.887 1.00 96.38 453 CYS A C 1
ATOM 3488 O O . CYS A 1 453 ? 20.889 16.811 -30.782 1.00 96.38 453 CYS A O 1
ATOM 3490 N N . ASP A 1 454 ? 21.438 16.962 -28.602 1.00 94.75 454 ASP A N 1
ATOM 3491 C CA . ASP A 1 454 ? 20.150 17.512 -28.185 1.00 94.75 454 ASP A CA 1
ATOM 3492 C C . ASP A 1 454 ? 20.065 19.023 -28.465 1.00 94.75 454 ASP A C 1
ATOM 3494 O O . ASP A 1 454 ? 21.012 19.661 -28.943 1.00 94.75 454 ASP A O 1
ATOM 3498 N N . GLU A 1 455 ? 18.917 19.617 -28.144 1.00 93.06 455 GLU A N 1
ATOM 3499 C CA . GLU A 1 455 ? 18.637 21.037 -28.355 1.00 93.06 455 GLU A CA 1
ATOM 3500 C C . GLU A 1 455 ? 19.538 21.969 -27.524 1.00 93.06 455 GLU A C 1
ATOM 3502 O O . GLU A 1 455 ? 19.614 23.165 -27.811 1.00 93.06 455 GLU A O 1
ATOM 3507 N N . THR A 1 456 ? 20.240 21.443 -26.513 1.00 96.62 456 THR A N 1
ATOM 3508 C CA . THR A 1 456 ? 21.214 22.193 -25.701 1.00 96.62 456 THR A CA 1
ATOM 3509 C C . THR A 1 456 ? 22.636 22.124 -26.264 1.00 96.62 456 THR A C 1
ATOM 3511 O O . THR A 1 456 ? 23.526 22.827 -25.784 1.00 96.62 456 THR A O 1
ATOM 3514 N N . GLY A 1 457 ? 22.852 21.315 -27.307 1.00 94.62 457 GLY A N 1
ATOM 3515 C CA . GLY A 1 457 ? 24.154 21.098 -27.935 1.00 94.62 457 GLY A CA 1
ATOM 3516 C C . GLY A 1 457 ? 24.979 19.976 -27.299 1.00 94.62 457 GLY A C 1
ATOM 3517 O O . GLY A 1 457 ? 26.146 19.809 -27.663 1.00 94.62 457 GLY A O 1
ATOM 3518 N N . VAL A 1 458 ? 24.408 19.190 -26.381 1.00 96.75 458 VAL A N 1
ATOM 3519 C CA . VAL A 1 458 ? 25.094 18.055 -25.743 1.00 96.75 458 VAL A CA 1
ATOM 3520 C C . VAL A 1 458 ? 25.010 16.828 -26.645 1.00 96.75 458 VAL A C 1
ATOM 3522 O O . VAL A 1 458 ? 23.949 16.522 -27.179 1.00 96.75 458 VAL A O 1
ATOM 3525 N N . ILE A 1 459 ? 26.128 16.114 -26.818 1.00 96.81 459 ILE A N 1
ATOM 3526 C CA . ILE A 1 459 ? 26.173 14.881 -27.617 1.00 96.81 459 ILE A CA 1
ATOM 3527 C C . ILE A 1 459 ? 25.303 13.815 -26.947 1.00 96.81 459 ILE A C 1
ATOM 3529 O O . ILE A 1 459 ? 25.549 13.442 -25.799 1.00 96.81 459 ILE A O 1
ATOM 3533 N N . ILE A 1 460 ? 24.324 13.301 -27.688 1.00 96.00 460 ILE A N 1
ATOM 3534 C CA . ILE A 1 460 ? 23.408 12.249 -27.229 1.00 96.00 460 ILE A CA 1
ATOM 3535 C C . ILE A 1 460 ? 23.647 10.909 -27.919 1.00 96.00 460 ILE A C 1
ATOM 3537 O O . ILE A 1 460 ? 23.278 9.873 -27.369 1.00 96.00 460 ILE A O 1
ATOM 3541 N N . GLU A 1 461 ? 24.244 10.917 -29.112 1.00 97.31 461 GLU A N 1
ATOM 3542 C CA . GLU A 1 461 ? 24.547 9.706 -29.870 1.00 97.31 461 GLU A CA 1
ATOM 3543 C C . GLU A 1 461 ? 25.607 9.978 -30.944 1.00 97.31 461 GLU A C 1
ATOM 3545 O O . GLU A 1 461 ? 25.810 11.118 -31.373 1.00 97.31 461 GLU A O 1
ATOM 3550 N N . ASP A 1 462 ? 26.268 8.923 -31.404 1.00 96.88 462 ASP A N 1
ATOM 3551 C CA . ASP A 1 462 ? 27.211 8.962 -32.506 1.00 96.88 462 ASP A CA 1
ATOM 3552 C C . ASP A 1 462 ? 27.105 7.716 -33.393 1.00 96.88 462 ASP A C 1
ATOM 3554 O O . ASP A 1 462 ? 26.454 6.716 -33.081 1.00 96.88 462 ASP A O 1
ATOM 3558 N N . GLY A 1 463 ? 27.735 7.775 -34.560 1.00 95.38 463 GLY A N 1
ATOM 3559 C CA . GLY A 1 463 ? 27.831 6.594 -35.398 1.00 95.38 463 GLY A CA 1
ATOM 3560 C C . GLY A 1 463 ? 28.220 6.868 -36.832 1.00 95.38 463 GLY A C 1
ATOM 3561 O O . GLY A 1 463 ? 28.466 7.996 -37.251 1.00 95.38 463 GLY A O 1
ATOM 3562 N N . VAL A 1 464 ? 28.281 5.789 -37.600 1.00 96.38 464 VAL A N 1
ATOM 3563 C CA . VAL A 1 464 ? 28.527 5.815 -39.031 1.00 96.38 464 VAL A CA 1
ATOM 3564 C C . VAL A 1 464 ? 27.200 5.863 -39.778 1.00 96.38 464 VAL A C 1
ATOM 3566 O O . VAL A 1 464 ? 26.300 5.066 -39.534 1.00 96.38 464 VAL A O 1
ATOM 3569 N N . ILE A 1 465 ? 27.123 6.779 -40.732 1.00 97.62 465 ILE A N 1
ATOM 3570 C CA . ILE A 1 465 ? 26.000 7.024 -41.627 1.00 97.62 465 ILE A CA 1
ATOM 3571 C C . ILE A 1 465 ? 26.475 6.698 -43.040 1.00 97.62 465 ILE A C 1
ATOM 3573 O O . ILE A 1 465 ? 27.237 7.445 -43.661 1.00 97.62 465 ILE A O 1
ATOM 3577 N N . ALA A 1 466 ? 26.052 5.545 -43.538 1.00 97.44 466 ALA A N 1
ATOM 3578 C CA . ALA A 1 466 ? 26.349 5.049 -44.869 1.00 97.44 466 ALA A CA 1
ATOM 3579 C C . ALA A 1 466 ? 25.182 5.366 -45.809 1.00 97.44 466 ALA A C 1
ATOM 3581 O O . ALA A 1 466 ? 24.047 4.981 -45.536 1.00 97.44 466 ALA A O 1
ATOM 3582 N N . ARG A 1 467 ? 25.453 6.050 -46.924 1.00 97.50 467 ARG A N 1
ATOM 3583 C CA . ARG A 1 467 ? 24.450 6.285 -47.970 1.00 97.50 467 ARG A CA 1
ATOM 3584 C C . ARG A 1 467 ? 24.504 5.122 -48.949 1.00 97.50 467 ARG A C 1
ATOM 3586 O O . ARG A 1 467 ? 25.493 4.976 -49.668 1.00 97.50 467 ARG A O 1
ATOM 3593 N N . ILE A 1 468 ? 23.475 4.284 -48.936 1.00 96.81 468 ILE A N 1
ATOM 3594 C CA . ILE A 1 468 ? 23.422 3.070 -49.755 1.00 96.81 468 ILE A CA 1
ATOM 3595 C C . ILE A 1 468 ? 23.033 3.431 -51.189 1.00 96.81 468 ILE A C 1
ATOM 3597 O O . ILE A 1 468 ? 23.717 3.039 -52.131 1.00 96.81 468 ILE A O 1
ATOM 3601 N N . ASP A 1 469 ? 21.987 4.238 -51.332 1.00 95.19 469 ASP A N 1
ATOM 3602 C CA . ASP A 1 469 ? 21.473 4.761 -52.596 1.00 95.19 469 ASP A CA 1
ATOM 3603 C C . ASP A 1 469 ? 20.880 6.168 -52.376 1.00 95.19 469 ASP A C 1
ATOM 3605 O O . ASP A 1 469 ? 21.169 6.824 -51.367 1.00 95.19 469 ASP A O 1
ATOM 3609 N N . ASP A 1 470 ? 20.128 6.690 -53.343 1.00 91.44 470 ASP A N 1
ATOM 3610 C CA . ASP A 1 470 ? 19.636 8.067 -53.286 1.00 91.44 470 ASP A CA 1
ATOM 3611 C C . ASP A 1 470 ? 18.646 8.308 -52.140 1.00 91.44 470 ASP A C 1
ATOM 3613 O O . ASP A 1 470 ? 18.652 9.411 -51.585 1.00 91.44 470 ASP A O 1
ATOM 3617 N N . GLU A 1 471 ? 17.891 7.290 -51.722 1.00 92.88 471 GLU A N 1
ATOM 3618 C CA . GLU A 1 471 ? 16.823 7.421 -50.723 1.00 92.88 471 GLU A CA 1
ATOM 3619 C C . GLU A 1 471 ? 17.061 6.596 -49.456 1.00 92.88 471 GLU A C 1
ATOM 3621 O O . GLU A 1 471 ? 16.288 6.721 -48.510 1.00 92.88 471 GLU A O 1
ATOM 3626 N N . ARG A 1 472 ? 18.120 5.780 -49.391 1.00 97.12 472 ARG A N 1
ATOM 3627 C CA . ARG A 1 472 ? 18.381 4.888 -48.254 1.00 97.12 472 ARG A CA 1
ATOM 3628 C C . ARG A 1 472 ? 19.724 5.130 -47.583 1.00 97.12 472 ARG A C 1
ATOM 3630 O O . ARG A 1 472 ? 20.794 5.076 -48.201 1.00 97.12 472 ARG A O 1
ATOM 3637 N N . PHE A 1 473 ? 19.660 5.270 -46.264 1.00 98.19 473 PHE A N 1
ATOM 3638 C CA . PHE A 1 473 ? 20.809 5.351 -45.375 1.00 98.19 473 PHE A CA 1
ATOM 3639 C C . PHE A 1 473 ? 20.802 4.202 -44.372 1.00 98.19 473 PHE A C 1
ATOM 3641 O O . PHE A 1 473 ? 19.762 3.860 -43.816 1.00 98.19 473 PHE A O 1
ATOM 3648 N N . TYR A 1 474 ? 21.983 3.653 -44.110 1.00 97.56 474 TYR A N 1
ATOM 3649 C CA . TYR A 1 474 ? 22.244 2.749 -42.999 1.00 97.56 474 TYR A CA 1
ATOM 3650 C C . TYR A 1 474 ? 23.033 3.503 -41.931 1.00 97.56 474 TYR A C 1
ATOM 3652 O O . TYR A 1 474 ? 24.119 4.022 -42.196 1.00 97.56 474 TYR A O 1
ATOM 3660 N N . VAL A 1 475 ? 22.480 3.572 -40.729 1.00 97.62 475 VAL A N 1
ATOM 3661 C CA . VAL A 1 475 ? 22.985 4.384 -39.625 1.00 97.62 475 VAL A CA 1
ATOM 3662 C C . VAL A 1 475 ? 23.268 3.495 -38.431 1.00 97.62 475 VAL A C 1
ATOM 3664 O O . VAL A 1 475 ? 22.404 2.734 -37.989 1.00 97.62 475 VAL A O 1
ATOM 3667 N N . THR A 1 476 ? 24.476 3.597 -37.889 1.00 97.44 476 THR A N 1
ATOM 3668 C CA . THR A 1 476 ? 24.808 2.944 -36.627 1.00 97.44 476 THR A CA 1
ATOM 3669 C C . THR A 1 476 ? 24.526 3.860 -35.441 1.00 97.44 476 THR A C 1
ATOM 3671 O O . THR A 1 476 ? 24.641 5.073 -35.564 1.00 97.44 476 THR A O 1
ATOM 3674 N N . ALA A 1 477 ? 24.239 3.272 -34.284 1.00 96.81 477 ALA A N 1
ATOM 3675 C CA . ALA A 1 477 ? 24.193 3.964 -32.993 1.00 96.81 477 ALA A CA 1
ATOM 3676 C C . ALA A 1 477 ? 24.942 3.142 -31.933 1.00 96.81 477 ALA A C 1
ATOM 3678 O O . ALA A 1 477 ? 25.163 1.935 -32.120 1.00 96.81 477 ALA A O 1
ATOM 3679 N N . THR A 1 478 ? 25.308 3.743 -30.803 1.00 96.06 478 THR A N 1
ATOM 3680 C CA . THR A 1 478 ? 25.910 3.014 -29.680 1.00 96.06 478 THR A CA 1
ATOM 3681 C C . THR A 1 478 ? 25.007 1.881 -29.188 1.00 96.06 478 THR A C 1
ATOM 3683 O O . THR A 1 478 ? 23.777 1.923 -29.271 1.00 96.06 478 THR A O 1
ATOM 3686 N N . SER A 1 479 ? 25.612 0.820 -28.644 1.00 94.56 479 SER A N 1
ATOM 3687 C CA . SER A 1 479 ? 24.868 -0.378 -28.225 1.00 94.56 479 SER A CA 1
ATOM 3688 C C . SER A 1 479 ? 23.833 -0.113 -27.130 1.00 94.56 479 SER A C 1
ATOM 3690 O O . SER A 1 479 ? 22.762 -0.719 -27.138 1.00 94.56 479 SER A O 1
ATOM 3692 N N . SER A 1 480 ? 24.143 0.780 -26.188 1.00 91.69 480 SER A N 1
ATOM 3693 C CA . SER A 1 480 ? 23.238 1.165 -25.103 1.00 91.69 480 SER A CA 1
ATOM 3694 C C . SER A 1 480 ? 22.232 2.240 -25.518 1.00 91.69 480 SER A C 1
ATOM 3696 O O . SER A 1 480 ? 21.106 2.212 -25.021 1.00 91.69 480 SER A O 1
ATOM 3698 N N . GLY A 1 481 ? 22.608 3.162 -26.414 1.00 93.19 481 GLY A N 1
ATOM 3699 C CA . GLY A 1 481 ? 21.776 4.298 -26.822 1.00 93.19 481 GLY A CA 1
ATOM 3700 C C . GLY A 1 481 ? 20.759 3.981 -27.922 1.00 93.19 481 GLY A C 1
ATOM 3701 O O . GLY A 1 481 ? 19.695 4.599 -27.968 1.00 93.19 481 GLY A O 1
ATOM 3702 N N . ALA A 1 482 ? 21.008 2.951 -28.741 1.00 94.12 482 ALA A N 1
ATOM 3703 C CA . ALA A 1 482 ? 20.237 2.635 -29.948 1.00 94.12 482 ALA A CA 1
ATOM 3704 C C . ALA A 1 482 ? 18.705 2.674 -29.794 1.00 94.12 482 ALA A C 1
ATOM 3706 O O . ALA A 1 482 ? 18.009 3.233 -30.639 1.00 94.12 482 ALA A O 1
ATOM 3707 N N . ALA A 1 483 ? 18.157 2.075 -28.730 1.00 92.75 483 ALA A N 1
ATOM 3708 C CA . ALA A 1 483 ? 16.707 2.025 -28.525 1.00 92.75 483 ALA A CA 1
ATOM 3709 C C . ALA A 1 483 ? 16.116 3.401 -28.181 1.00 92.75 483 ALA A C 1
ATOM 3711 O O . ALA A 1 483 ? 15.040 3.750 -28.670 1.00 92.75 483 ALA A O 1
ATOM 3712 N N . ALA A 1 484 ? 16.816 4.179 -27.352 1.00 94.75 484 ALA A N 1
ATOM 3713 C CA . ALA A 1 484 ? 16.391 5.523 -26.984 1.00 94.75 484 ALA A CA 1
ATOM 3714 C C . ALA A 1 484 ? 16.497 6.467 -28.187 1.00 94.75 484 ALA A C 1
ATOM 3716 O O . ALA A 1 484 ? 15.542 7.180 -28.487 1.00 94.75 484 ALA A O 1
ATOM 3717 N N . PHE A 1 485 ? 17.604 6.390 -28.925 1.00 96.56 485 PHE A N 1
ATOM 3718 C CA . PHE A 1 485 ? 17.845 7.218 -30.099 1.00 96.56 485 PHE A CA 1
ATOM 3719 C C . PHE A 1 485 ? 16.872 6.914 -31.250 1.00 96.56 485 PHE A C 1
ATOM 3721 O O . PHE A 1 485 ? 16.342 7.828 -31.875 1.00 96.56 485 PHE A O 1
ATOM 3728 N N . TYR A 1 486 ? 16.530 5.641 -31.481 1.00 97.38 486 TYR A N 1
ATOM 3729 C CA . TYR A 1 486 ? 15.496 5.267 -32.455 1.00 97.38 486 TYR A CA 1
ATOM 3730 C C . TYR A 1 486 ? 14.113 5.840 -32.104 1.00 97.38 486 TYR A C 1
ATOM 3732 O O . TYR A 1 486 ? 13.373 6.262 -32.994 1.00 97.38 486 TYR A O 1
ATOM 3740 N N . ARG A 1 487 ? 13.747 5.868 -30.814 1.00 97.38 487 ARG A N 1
ATOM 3741 C CA . ARG A 1 487 ? 12.502 6.509 -30.355 1.00 97.38 487 ARG A CA 1
ATOM 3742 C C . ARG A 1 487 ? 12.540 8.018 -30.580 1.00 97.38 487 ARG A C 1
ATOM 3744 O O . ARG A 1 487 ? 11.535 8.599 -30.973 1.00 97.38 487 ARG A O 1
ATOM 3751 N N . GLU A 1 488 ? 13.694 8.631 -30.357 1.00 96.94 488 GLU A N 1
ATOM 3752 C CA . GLU A 1 488 ? 13.871 10.066 -30.543 1.00 96.94 488 GLU A CA 1
ATOM 3753 C C . GLU A 1 488 ? 13.781 10.474 -32.017 1.00 96.94 488 GLU A C 1
ATOM 3755 O O . GLU A 1 488 ? 13.068 11.415 -32.357 1.00 96.94 488 GLU A O 1
ATOM 3760 N N . MET A 1 489 ? 14.387 9.702 -32.922 1.00 97.56 489 MET A N 1
ATOM 3761 C CA . MET A 1 489 ? 14.219 9.923 -34.359 1.00 97.56 489 MET A CA 1
ATOM 3762 C C . MET A 1 489 ? 12.760 9.780 -34.809 1.00 97.56 489 MET A C 1
ATOM 3764 O O . MET A 1 489 ? 12.301 10.595 -35.604 1.00 97.56 489 MET A O 1
ATOM 3768 N N . GLN A 1 490 ? 12.003 8.810 -34.280 1.00 98.12 490 GLN A N 1
ATOM 3769 C CA . GLN A 1 490 ? 10.564 8.697 -34.573 1.00 98.12 490 GLN A CA 1
ATOM 3770 C C . GLN A 1 490 ? 9.785 9.930 -34.109 1.00 98.12 490 GLN A C 1
ATOM 3772 O O . GLN A 1 490 ? 8.961 10.452 -34.859 1.00 98.12 490 GLN A O 1
ATOM 3777 N N . ARG A 1 491 ? 10.072 10.422 -32.895 1.00 97.75 491 ARG A N 1
ATOM 3778 C CA . ARG A 1 491 ? 9.459 11.644 -32.362 1.00 97.75 491 ARG A CA 1
ATOM 3779 C C . ARG A 1 491 ? 9.711 12.830 -33.293 1.00 97.75 491 ARG A C 1
ATOM 3781 O O . ARG A 1 491 ? 8.774 13.553 -33.622 1.00 97.75 491 ARG A O 1
ATOM 3788 N N . TRP A 1 492 ? 10.952 13.018 -33.736 1.00 97.62 492 TRP A N 1
ATOM 3789 C CA . TRP A 1 492 ? 11.310 14.131 -34.614 1.00 97.62 492 TRP A CA 1
ATOM 3790 C C . TRP A 1 492 ? 10.764 14.008 -36.025 1.00 97.62 492 TRP A C 1
ATOM 3792 O O . TRP A 1 492 ? 10.294 15.005 -36.566 1.00 97.62 492 TRP A O 1
ATOM 3802 N N . ALA A 1 493 ? 10.771 12.807 -36.603 1.00 97.69 493 ALA A N 1
ATOM 3803 C CA . ALA A 1 493 ? 10.155 12.565 -37.903 1.00 97.69 493 ALA A CA 1
ATOM 3804 C C . ALA A 1 493 ? 8.672 12.971 -37.889 1.00 97.69 493 ALA A C 1
ATOM 3806 O O . ALA A 1 493 ? 8.210 13.622 -38.824 1.00 97.69 493 ALA A O 1
ATOM 3807 N N . GLN A 1 494 ? 7.962 12.671 -36.792 1.00 97.25 494 GLN A N 1
ATOM 3808 C CA . GLN A 1 494 ? 6.571 13.076 -36.603 1.00 97.25 494 GLN A CA 1
ATOM 3809 C C . GLN A 1 494 ? 6.415 14.590 -36.396 1.00 97.25 494 GLN A C 1
ATOM 3811 O O . GLN A 1 494 ? 5.574 15.200 -37.045 1.00 97.25 494 GLN A O 1
ATOM 3816 N N . ILE A 1 495 ? 7.211 15.211 -35.518 1.00 97.81 495 ILE A N 1
ATOM 3817 C CA . ILE A 1 495 ? 7.118 16.657 -35.230 1.00 97.81 495 ILE A CA 1
ATOM 3818 C C . ILE A 1 495 ? 7.462 17.511 -36.454 1.00 97.81 495 ILE A C 1
ATOM 3820 O O . ILE A 1 495 ? 6.887 18.578 -36.646 1.00 97.81 495 ILE A O 1
ATOM 3824 N N . TRP A 1 496 ? 8.427 17.072 -37.258 1.00 97.81 496 TRP A N 1
ATOM 3825 C CA . TRP A 1 496 ? 8.849 17.780 -38.463 1.00 97.81 496 TRP A CA 1
ATOM 3826 C C . TRP A 1 496 ? 8.073 17.373 -39.715 1.00 97.81 496 TRP A C 1
ATOM 3828 O O . TRP A 1 496 ? 8.379 17.913 -40.777 1.00 97.81 496 TRP A O 1
ATOM 3838 N N . GLU A 1 497 ? 7.116 16.445 -39.591 1.00 97.81 497 GLU A N 1
ATOM 3839 C CA . GLU A 1 497 ? 6.272 15.942 -40.682 1.00 97.81 497 GLU A CA 1
ATOM 3840 C C . GLU A 1 497 ? 7.089 15.523 -41.918 1.00 97.81 497 GLU A C 1
ATOM 3842 O O . GLU A 1 497 ? 6.763 15.866 -43.053 1.00 97.81 497 GLU A O 1
ATOM 3847 N N . MET A 1 498 ? 8.203 14.818 -41.693 1.00 97.19 498 MET A N 1
ATOM 3848 C CA . MET A 1 498 ? 9.134 14.445 -42.765 1.00 97.19 498 MET A CA 1
ATOM 3849 C C . MET A 1 498 ? 8.733 13.122 -43.413 1.00 97.19 498 MET A C 1
ATOM 3851 O O . MET A 1 498 ? 8.363 12.174 -42.717 1.00 97.19 498 MET A O 1
ATOM 3855 N N . ASP A 1 499 ? 8.879 13.033 -44.736 1.00 97.25 499 ASP A N 1
ATOM 3856 C CA . ASP A 1 499 ? 8.612 11.809 -45.498 1.00 97.25 499 ASP A CA 1
ATOM 3857 C C . ASP A 1 499 ? 9.801 10.838 -45.389 1.00 97.25 499 ASP A C 1
ATOM 3859 O O . ASP A 1 499 ? 10.668 10.730 -46.267 1.00 97.25 499 ASP A O 1
ATOM 3863 N N . VAL A 1 500 ? 9.887 10.198 -44.218 1.00 97.94 500 VAL A N 1
ATOM 3864 C CA . VAL A 1 500 ? 10.921 9.223 -43.868 1.00 97.94 500 VAL A CA 1
ATOM 3865 C C . VAL A 1 500 ? 10.327 7.979 -43.220 1.00 97.94 500 VAL A C 1
ATOM 3867 O O . VAL A 1 500 ? 9.474 8.037 -42.336 1.00 97.94 500 VAL A O 1
ATOM 3870 N N . THR A 1 501 ? 10.852 6.825 -43.611 1.00 98.00 501 THR A N 1
ATOM 3871 C CA . THR A 1 501 ? 10.612 5.534 -42.969 1.00 98.00 501 THR A CA 1
ATOM 3872 C C . THR A 1 501 ? 11.837 5.145 -42.151 1.00 98.00 501 THR A C 1
ATOM 3874 O O . THR A 1 501 ? 12.947 5.071 -42.678 1.00 98.00 501 THR A O 1
ATOM 3877 N N . LEU A 1 502 ? 11.633 4.876 -40.860 1.00 98.25 502 LEU A N 1
ATOM 3878 C CA . LEU A 1 502 ? 12.687 4.483 -39.924 1.00 98.25 502 LEU A CA 1
ATOM 3879 C C . LEU A 1 502 ? 12.547 3.003 -39.548 1.00 98.25 502 LEU A C 1
ATOM 3881 O O . LEU A 1 502 ? 11.598 2.622 -38.859 1.00 98.25 502 LEU A O 1
ATOM 3885 N N . VAL A 1 503 ? 13.523 2.174 -39.918 1.00 97.75 503 VAL A N 1
ATOM 3886 C CA . VAL A 1 503 ? 13.544 0.735 -39.607 1.00 97.75 503 VAL A CA 1
ATOM 3887 C C . VAL A 1 503 ? 14.636 0.431 -38.589 1.00 97.75 503 VAL A C 1
ATOM 3889 O O . VAL A 1 503 ? 15.796 0.777 -38.783 1.00 97.75 503 VAL A O 1
ATOM 3892 N N . ASN A 1 504 ? 14.289 -0.261 -37.502 1.00 97.12 504 ASN A N 1
ATOM 3893 C CA . ASN A 1 504 ? 15.272 -0.745 -36.536 1.00 97.12 504 ASN A CA 1
ATOM 3894 C C . ASN A 1 504 ? 15.727 -2.174 -36.875 1.00 97.12 504 ASN A C 1
ATOM 3896 O O . ASN A 1 504 ? 15.167 -3.154 -36.385 1.00 97.12 504 ASN A O 1
ATOM 3900 N N . ALA A 1 505 ? 16.794 -2.284 -37.665 1.00 96.12 505 ALA A N 1
ATOM 3901 C CA . ALA A 1 505 ? 17.421 -3.545 -38.056 1.00 96.12 505 ALA A CA 1
ATOM 3902 C C . ALA A 1 505 ? 18.393 -4.110 -36.993 1.00 96.12 505 ALA A C 1
ATOM 3904 O O . ALA A 1 505 ? 19.104 -5.086 -37.244 1.00 96.12 505 ALA A O 1
ATOM 3905 N N . THR A 1 506 ? 18.434 -3.541 -35.777 1.00 95.00 506 THR A N 1
ATOM 3906 C CA . THR A 1 506 ? 19.425 -3.901 -3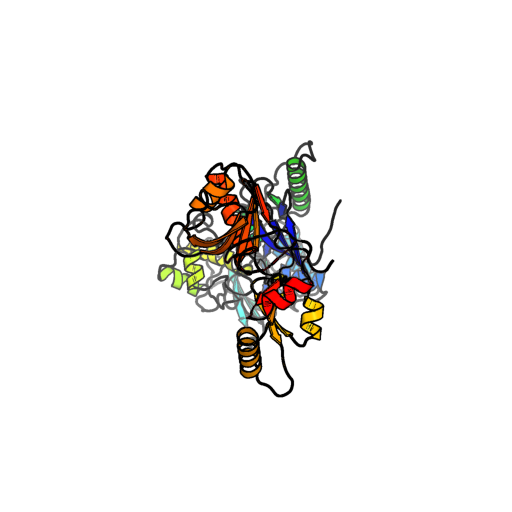4.742 1.00 95.00 506 THR A CA 1
ATOM 3907 C C . THR A 1 506 ? 19.414 -5.387 -34.386 1.00 95.00 506 THR A C 1
ATOM 3909 O O . THR A 1 506 ? 20.470 -5.973 -34.175 1.00 95.00 506 THR A O 1
ATOM 3912 N N . GLY A 1 507 ? 18.226 -5.992 -34.288 1.00 92.81 507 GLY A N 1
ATOM 3913 C CA . GLY A 1 507 ? 18.072 -7.422 -33.996 1.00 92.81 507 GLY A CA 1
ATOM 3914 C C . GLY A 1 507 ? 18.098 -8.331 -35.226 1.00 92.81 507 GLY A C 1
ATOM 3915 O O . GLY A 1 507 ? 18.145 -9.543 -35.058 1.00 92.81 507 GLY A O 1
ATOM 3916 N N . GLN A 1 508 ? 18.040 -7.761 -36.431 1.00 93.81 508 GLN A N 1
ATOM 3917 C CA . GLN A 1 508 ? 17.983 -8.506 -37.690 1.00 93.81 508 GLN A CA 1
ATOM 3918 C C . GLN A 1 508 ? 19.379 -8.796 -38.246 1.00 93.81 508 GLN A C 1
ATOM 3920 O O . GLN A 1 508 ? 19.590 -9.827 -38.877 1.00 93.81 508 GLN A O 1
ATOM 3925 N N . LEU A 1 509 ? 20.328 -7.888 -38.017 1.00 93.69 509 LEU A N 1
ATOM 3926 C CA . LEU A 1 509 ? 21.658 -7.952 -38.608 1.00 93.69 509 LEU A CA 1
ATOM 3927 C C . LEU A 1 509 ? 22.709 -8.306 -37.549 1.00 93.69 509 LEU A C 1
ATOM 3929 O O . LEU A 1 509 ? 22.805 -7.657 -36.508 1.00 93.69 509 LEU A O 1
ATOM 3933 N N . ALA A 1 510 ? 23.536 -9.310 -37.827 1.00 94.75 510 ALA A N 1
ATOM 3934 C CA . ALA A 1 510 ? 24.820 -9.457 -37.148 1.00 94.75 510 ALA A CA 1
ATOM 3935 C C . ALA A 1 510 ? 25.839 -8.509 -37.793 1.00 94.75 510 ALA A C 1
ATOM 3937 O O . ALA A 1 510 ? 25.710 -8.156 -38.967 1.00 94.75 510 ALA A O 1
ATOM 3938 N N . ALA A 1 511 ? 26.844 -8.081 -37.035 1.00 94.56 511 ALA A N 1
ATOM 3939 C CA . ALA A 1 511 ? 27.883 -7.203 -37.553 1.00 94.56 511 ALA A CA 1
ATOM 3940 C C . ALA A 1 511 ? 29.243 -7.554 -36.952 1.00 94.56 511 ALA A C 1
ATOM 3942 O O . ALA A 1 511 ? 29.381 -7.751 -35.746 1.00 94.56 511 ALA A O 1
ATOM 3943 N N . MET A 1 512 ? 30.248 -7.592 -37.818 1.00 95.00 512 MET A N 1
ATOM 3944 C CA . MET A 1 512 ? 31.619 -7.953 -37.488 1.00 95.00 512 MET A CA 1
ATOM 3945 C C . MET A 1 512 ? 32.548 -6.849 -37.972 1.00 95.00 512 MET A C 1
ATOM 3947 O O . MET A 1 512 ? 32.423 -6.395 -39.109 1.00 95.00 512 MET A O 1
ATOM 3951 N N . ASN A 1 513 ? 33.484 -6.429 -37.126 1.00 95.88 513 ASN A N 1
ATOM 3952 C CA . ASN A 1 513 ? 34.550 -5.518 -37.523 1.00 95.88 513 ASN A CA 1
ATOM 3953 C C . ASN A 1 513 ? 35.873 -6.292 -37.592 1.00 95.88 513 ASN A C 1
ATOM 3955 O O . ASN A 1 513 ? 36.316 -6.848 -36.587 1.00 95.88 513 ASN A O 1
ATOM 3959 N N . ILE A 1 514 ? 36.477 -6.327 -38.782 1.00 96.44 514 ILE A N 1
ATOM 3960 C CA . ILE A 1 514 ? 37.794 -6.916 -39.038 1.00 96.44 514 ILE A CA 1
ATOM 3961 C C . ILE A 1 514 ? 38.797 -5.764 -39.145 1.00 96.44 514 ILE A C 1
ATOM 3963 O O . ILE A 1 514 ? 38.729 -4.969 -40.083 1.00 96.44 514 ILE A O 1
ATOM 3967 N N . ALA A 1 515 ? 39.739 -5.682 -38.208 1.00 97.62 515 ALA A N 1
ATOM 3968 C CA . ALA A 1 515 ? 40.681 -4.569 -38.102 1.00 97.62 515 ALA A CA 1
ATOM 3969 C C . ALA A 1 515 ? 42.140 -5.047 -38.114 1.00 97.62 515 ALA A C 1
ATOM 3971 O O . ALA A 1 515 ? 42.439 -6.150 -37.668 1.00 97.62 515 ALA A O 1
ATOM 3972 N N . GLY A 1 516 ? 43.044 -4.200 -38.610 1.00 97.75 516 GLY A N 1
ATOM 3973 C CA . GLY A 1 516 ? 44.488 -4.457 -38.684 1.00 97.75 516 GLY A CA 1
ATOM 3974 C C . GLY A 1 516 ? 45.044 -4.431 -40.113 1.00 97.75 516 GLY A C 1
ATOM 3975 O O . GLY A 1 516 ? 44.264 -4.467 -41.073 1.00 97.75 516 GLY A O 1
ATOM 3976 N N . PRO A 1 517 ? 46.377 -4.356 -40.289 1.00 96.94 517 PRO A N 1
ATOM 3977 C CA . PRO A 1 517 ? 47.016 -4.291 -41.607 1.00 96.94 517 PRO A CA 1
ATOM 3978 C C . PRO A 1 517 ? 46.687 -5.487 -42.515 1.00 96.94 517 PRO A C 1
ATOM 3980 O O . PRO A 1 517 ? 46.623 -5.325 -43.733 1.00 96.94 517 PRO A O 1
ATOM 3983 N N . HIS A 1 518 ? 46.408 -6.668 -41.949 1.00 97.12 518 HIS A N 1
ATOM 3984 C CA . HIS A 1 518 ? 46.062 -7.870 -42.720 1.00 97.12 518 HIS A CA 1
ATOM 3985 C C . HIS A 1 518 ? 44.546 -8.074 -42.928 1.00 97.12 518 HIS A C 1
ATOM 3987 O O . HIS A 1 518 ? 44.140 -9.066 -43.532 1.00 97.12 518 HIS A O 1
ATOM 3993 N N . SER A 1 519 ? 43.696 -7.136 -42.489 1.00 96.88 519 SER A N 1
ATOM 3994 C CA . SER A 1 519 ? 42.225 -7.229 -42.611 1.00 96.88 519 SER A CA 1
ATOM 3995 C C . SER A 1 519 ? 41.743 -7.432 -44.052 1.00 96.88 519 SER A C 1
ATOM 3997 O O . SER A 1 519 ? 40.957 -8.343 -44.317 1.00 96.88 519 SER A O 1
ATOM 3999 N N . ARG A 1 520 ? 42.258 -6.638 -45.002 1.00 95.06 520 ARG A N 1
ATOM 4000 C CA . ARG A 1 520 ? 41.927 -6.758 -46.433 1.00 95.06 520 ARG A CA 1
ATOM 4001 C C . ARG A 1 520 ? 42.289 -8.135 -46.982 1.00 95.06 520 ARG A C 1
ATOM 4003 O O . ARG A 1 520 ? 41.488 -8.725 -47.696 1.00 95.06 520 ARG A O 1
ATOM 4010 N N . MET A 1 521 ? 43.480 -8.635 -46.648 1.00 94.88 521 MET A N 1
ATOM 4011 C CA . MET A 1 521 ? 43.959 -9.940 -47.115 1.00 94.88 521 MET A CA 1
ATOM 4012 C C . MET A 1 521 ? 43.007 -11.059 -46.689 1.00 94.88 521 MET A C 1
ATOM 4014 O O . MET A 1 521 ? 42.672 -11.909 -47.507 1.00 94.88 521 MET A O 1
ATOM 4018 N N . VAL A 1 522 ? 42.545 -11.034 -45.435 1.00 94.94 522 VAL A N 1
ATOM 4019 C CA . VAL A 1 522 ? 41.584 -12.016 -44.916 1.00 94.94 522 VAL A CA 1
ATOM 4020 C C . VAL A 1 522 ? 40.221 -11.863 -45.591 1.00 94.94 522 VAL A C 1
ATOM 4022 O O . VAL A 1 522 ? 39.680 -12.839 -46.106 1.00 94.94 522 VAL A O 1
ATOM 4025 N N . LEU A 1 523 ? 39.664 -10.648 -45.631 1.00 94.81 523 LEU A N 1
ATOM 4026 C CA . LEU A 1 523 ? 38.314 -10.430 -46.155 1.00 94.81 523 LEU A CA 1
ATOM 4027 C C . LEU A 1 523 ? 38.214 -10.712 -47.663 1.00 94.81 523 LEU A C 1
ATOM 4029 O O . LEU A 1 523 ? 37.198 -11.234 -48.112 1.00 94.81 523 LEU A O 1
ATOM 4033 N N . GLN A 1 524 ? 39.268 -10.441 -48.440 1.00 94.94 524 GLN A N 1
ATOM 4034 C CA . GLN A 1 524 ? 39.297 -10.708 -49.883 1.00 94.94 524 GLN A CA 1
ATOM 4035 C C . GLN A 1 524 ? 39.149 -12.199 -50.220 1.00 94.94 524 GLN A C 1
ATOM 4037 O O . GLN A 1 524 ? 38.617 -12.521 -51.277 1.00 94.94 524 GLN A O 1
ATOM 4042 N N . GLN A 1 525 ? 39.587 -13.106 -49.336 1.00 94.75 525 GLN A N 1
ATOM 4043 C CA . GLN A 1 525 ? 39.403 -14.553 -49.522 1.00 94.75 525 GLN A CA 1
ATOM 4044 C C . GLN A 1 525 ? 37.944 -14.989 -49.346 1.00 94.75 525 GLN A C 1
ATOM 4046 O O . GLN A 1 525 ? 37.562 -16.062 -49.805 1.00 94.75 525 GLN A O 1
ATOM 4051 N N . LEU A 1 526 ? 37.142 -14.173 -48.658 1.00 93.94 526 LEU A N 1
ATOM 4052 C CA . LEU A 1 526 ? 35.755 -14.473 -48.318 1.00 93.94 526 LEU A CA 1
ATOM 4053 C C . LEU A 1 526 ? 34.761 -13.681 -49.172 1.00 93.94 526 LEU A C 1
ATOM 4055 O O . LEU A 1 526 ? 33.621 -14.112 -49.305 1.00 93.94 526 LEU A O 1
ATOM 4059 N N . ALA A 1 527 ? 35.158 -12.531 -49.717 1.00 93.62 527 ALA A N 1
ATOM 4060 C CA . ALA A 1 527 ? 34.292 -11.645 -50.486 1.00 93.62 527 ALA A CA 1
ATOM 4061 C C . ALA A 1 527 ? 34.415 -11.878 -51.999 1.00 93.62 527 ALA A C 1
ATOM 4063 O O . ALA A 1 527 ? 35.515 -12.024 -52.530 1.00 93.62 527 ALA A O 1
ATOM 4064 N N . ASP A 1 528 ? 33.289 -11.809 -52.706 1.00 90.25 528 ASP A N 1
ATOM 4065 C CA . ASP A 1 528 ? 33.235 -11.864 -54.175 1.00 90.25 528 ASP A CA 1
ATOM 4066 C C . ASP A 1 528 ? 33.563 -10.524 -54.867 1.00 90.25 528 ASP A C 1
ATOM 4068 O O . ASP A 1 528 ? 33.587 -10.429 -56.093 1.00 90.25 528 ASP A O 1
ATOM 4072 N N . SER A 1 529 ? 33.848 -9.480 -54.086 1.00 88.62 529 SER A N 1
ATOM 4073 C CA . SER A 1 529 ? 34.168 -8.135 -54.569 1.00 88.62 529 SER A CA 1
ATOM 4074 C C . SER A 1 529 ? 35.664 -7.821 -54.505 1.00 88.62 529 SER A C 1
ATOM 4076 O O . SER A 1 529 ? 36.346 -8.273 -53.588 1.00 88.62 529 SER A O 1
ATOM 4078 N N . ASN A 1 530 ? 36.163 -6.968 -55.408 1.00 91.31 530 ASN A N 1
ATOM 4079 C CA . ASN A 1 530 ? 37.521 -6.423 -55.315 1.00 91.31 530 ASN A CA 1
ATOM 4080 C C . ASN A 1 530 ? 37.621 -5.370 -54.191 1.00 91.31 530 ASN A C 1
ATOM 4082 O O . ASN A 1 530 ? 36.912 -4.356 -54.221 1.00 91.31 530 ASN A O 1
ATOM 4086 N N . LEU A 1 531 ? 38.501 -5.626 -53.218 1.00 92.56 531 LEU A N 1
ATOM 4087 C CA . LEU A 1 531 ? 38.725 -4.814 -52.019 1.00 92.56 531 LEU A CA 1
ATOM 4088 C C . LEU A 1 531 ? 40.077 -4.082 -52.017 1.00 92.56 531 LEU A C 1
ATOM 4090 O O . LEU A 1 531 ? 40.528 -3.636 -50.954 1.00 92.56 531 LEU A O 1
ATOM 4094 N N . ASP A 1 532 ? 40.753 -3.972 -53.166 1.00 91.31 532 ASP A N 1
ATOM 4095 C CA . ASP A 1 532 ? 41.956 -3.145 -53.282 1.00 91.31 532 ASP A CA 1
ATOM 4096 C C . ASP A 1 532 ? 41.682 -1.665 -52.935 1.00 91.31 532 ASP A C 1
ATOM 4098 O O . ASP A 1 532 ? 40.541 -1.215 -52.812 1.00 91.31 532 ASP A O 1
ATOM 4102 N N . ALA A 1 533 ? 42.750 -0.901 -52.698 1.00 88.62 533 ALA A N 1
ATOM 4103 C CA . ALA A 1 533 ? 42.632 0.464 -52.186 1.00 88.62 533 ALA A CA 1
ATOM 4104 C C . ALA A 1 533 ? 41.956 1.440 -53.167 1.00 88.62 533 ALA A C 1
ATOM 4106 O O . ALA A 1 533 ? 41.400 2.444 -52.723 1.00 88.62 533 ALA A O 1
ATOM 4107 N N . GLU A 1 534 ? 42.003 1.156 -54.470 1.00 89.31 534 GLU A N 1
ATOM 4108 C CA . GLU A 1 534 ? 41.392 1.990 -55.509 1.00 89.31 534 GLU A CA 1
ATOM 4109 C C . GLU A 1 534 ? 39.902 1.659 -55.661 1.00 89.31 534 GLU A C 1
ATOM 4111 O O . GLU A 1 534 ? 39.056 2.550 -55.740 1.00 89.31 534 GLU A O 1
ATOM 4116 N N . SER A 1 535 ? 39.574 0.368 -55.624 1.00 89.19 535 SER A N 1
ATOM 4117 C CA . SER A 1 535 ? 38.234 -0.181 -55.802 1.00 89.19 535 SER A CA 1
ATOM 4118 C C . SER A 1 535 ? 37.375 -0.057 -54.548 1.00 89.19 535 SER A C 1
ATOM 4120 O O . SER A 1 535 ? 36.154 0.041 -54.670 1.00 89.19 535 SER A O 1
ATOM 4122 N N . PHE A 1 536 ? 37.966 -0.074 -53.350 1.00 93.12 536 PHE A N 1
ATOM 4123 C CA . PHE A 1 536 ? 37.270 0.067 -52.067 1.00 93.12 536 PHE A CA 1
ATOM 4124 C C . PHE A 1 536 ? 38.022 1.043 -51.153 1.00 93.12 536 PHE A C 1
ATOM 4126 O O . PHE A 1 536 ? 38.701 0.675 -50.191 1.00 93.12 536 PHE A O 1
ATOM 4133 N N . ALA A 1 537 ? 37.924 2.324 -51.513 1.00 92.81 537 ALA A N 1
ATOM 4134 C CA . ALA A 1 537 ? 38.601 3.420 -50.835 1.00 92.81 537 ALA A CA 1
ATOM 4135 C C . ALA A 1 537 ? 38.113 3.632 -49.389 1.00 92.81 537 ALA A C 1
ATOM 4137 O O . ALA A 1 537 ? 37.026 3.208 -48.989 1.00 92.81 537 ALA A O 1
ATOM 4138 N N . TYR A 1 538 ? 38.915 4.345 -48.597 1.00 93.44 538 TYR A N 1
ATOM 4139 C CA . TYR A 1 538 ? 38.557 4.721 -47.229 1.00 93.44 538 TYR A CA 1
ATOM 4140 C C . TYR A 1 538 ? 37.213 5.471 -47.174 1.00 93.44 538 TYR A C 1
ATOM 4142 O O . TYR A 1 538 ? 36.939 6.331 -48.010 1.00 93.44 538 TYR A O 1
ATOM 4150 N N . LEU A 1 539 ? 36.388 5.148 -46.171 1.00 92.88 539 LEU A N 1
ATOM 4151 C CA . LEU A 1 539 ? 35.020 5.659 -46.002 1.00 92.88 539 LEU A CA 1
ATOM 4152 C C . LEU A 1 539 ? 34.078 5.364 -47.191 1.00 92.88 539 LEU A C 1
ATOM 4154 O O . LEU A 1 539 ? 33.188 6.162 -47.506 1.00 92.88 539 LEU A O 1
ATOM 4158 N N . SER A 1 540 ? 34.230 4.200 -47.824 1.00 94.56 540 SER A N 1
ATOM 4159 C CA . SER A 1 540 ? 33.258 3.663 -48.782 1.00 94.56 540 SER A CA 1
ATOM 4160 C C . SER A 1 540 ? 32.431 2.520 -48.187 1.00 94.56 540 SER A C 1
ATOM 4162 O O . SER A 1 540 ? 32.843 1.855 -47.237 1.00 94.56 540 SER A O 1
ATOM 4164 N N . VAL A 1 541 ? 31.233 2.314 -48.735 1.00 94.75 541 VAL A N 1
ATOM 4165 C CA . VAL A 1 541 ? 30.329 1.210 -48.393 1.00 94.75 541 VAL A CA 1
ATOM 4166 C C . VAL A 1 541 ? 29.948 0.460 -49.667 1.00 94.75 541 VAL A C 1
ATOM 4168 O O . VAL A 1 541 ? 29.758 1.062 -50.724 1.00 94.75 541 VAL A O 1
ATOM 4171 N N . ARG A 1 542 ? 29.843 -0.866 -49.573 1.00 91.75 542 ARG A N 1
ATOM 4172 C CA . ARG A 1 542 ? 29.473 -1.741 -50.688 1.00 91.75 542 ARG A CA 1
ATOM 4173 C C . ARG A 1 542 ? 28.652 -2.923 -50.183 1.00 91.75 542 ARG A C 1
ATOM 4175 O O . ARG A 1 542 ? 28.897 -3.422 -49.090 1.00 91.75 542 ARG A O 1
ATOM 4182 N N . SER A 1 543 ? 27.705 -3.368 -51.004 1.00 91.38 543 SER A N 1
ATOM 4183 C CA . SER A 1 543 ? 27.037 -4.662 -50.835 1.00 91.38 543 SER A CA 1
ATOM 4184 C C . SER A 1 543 ? 27.790 -5.720 -51.640 1.00 91.38 543 SER A C 1
ATOM 4186 O O . SER A 1 543 ? 28.064 -5.501 -52.819 1.00 91.38 543 SER A O 1
ATOM 4188 N N . ALA A 1 544 ? 28.143 -6.833 -51.005 1.00 91.88 544 ALA A N 1
ATOM 4189 C CA . ALA A 1 544 ? 28.874 -7.948 -51.606 1.00 91.88 544 ALA A CA 1
ATOM 4190 C C . ALA A 1 544 ? 28.454 -9.261 -50.933 1.00 91.88 544 ALA A C 1
ATOM 4192 O O . ALA A 1 544 ? 27.947 -9.238 -49.805 1.00 91.88 544 ALA A O 1
ATOM 4193 N N . ARG A 1 545 ? 28.676 -10.398 -51.599 1.00 93.44 545 ARG A N 1
ATOM 4194 C CA . ARG A 1 545 ? 28.516 -11.717 -50.975 1.00 93.44 545 ARG A CA 1
ATOM 4195 C C . ARG A 1 545 ? 29.802 -12.039 -50.223 1.00 93.44 545 ARG A C 1
ATOM 4197 O O . ARG A 1 545 ? 30.894 -11.936 -50.779 1.00 93.44 545 ARG A O 1
ATOM 4204 N N . VAL A 1 546 ? 29.679 -12.420 -48.954 1.00 91.69 546 VAL A N 1
ATOM 4205 C CA . VAL A 1 546 ? 30.824 -12.709 -48.082 1.00 91.69 546 VAL A CA 1
ATOM 4206 C C . VAL A 1 546 ? 30.627 -14.066 -47.423 1.00 91.69 546 VAL A C 1
ATOM 4208 O O . VAL A 1 546 ? 29.611 -14.286 -46.776 1.00 91.69 546 VAL A O 1
ATOM 4211 N N . ALA A 1 547 ? 31.626 -14.940 -47.555 1.00 87.44 547 ALA A N 1
ATOM 4212 C CA . ALA A 1 547 ? 31.664 -16.291 -46.999 1.00 87.44 547 ALA A CA 1
ATOM 4213 C C . ALA A 1 547 ? 30.541 -17.230 -47.494 1.00 87.44 547 ALA A C 1
ATOM 4215 O O . ALA A 1 547 ? 30.143 -18.146 -46.776 1.00 87.44 547 ALA A O 1
ATOM 4216 N N . GLY A 1 548 ? 30.113 -17.048 -48.752 1.00 70.00 548 GLY A N 1
ATOM 4217 C CA . GLY A 1 548 ? 29.173 -17.937 -49.444 1.00 70.00 548 GLY A CA 1
ATOM 4218 C C . GLY A 1 548 ? 27.722 -17.502 -49.402 1.00 70.00 548 GLY A C 1
ATOM 4219 O O . GLY A 1 548 ? 27.317 -16.662 -48.584 1.00 70.00 548 GLY A O 1
#